Protein AF-A0A4V6RRT6-F1 (afdb_monomer_lite)

pLDDT: mean 89.34, std 8.64, range [51.41, 98.75]

InterPro domains:
  IPR003367 Thrombospondin, type 3-like repeat [PF02412] (41-65)
  IPR003367 Thrombospondin, type 3-like repeat [PF02412] (74-98)
  IPR003367 Thrombospondin, type 3-like repeat [PF02412] (107-131)
  IPR028974 TSP type-3 repeat [G3DSA:4.10.1080.10] (68-168)
  IPR028974 TSP type-3 repeat [SSF103647] (2-99)
  IPR028974 TSP type-3 repeat [SSF103647] (78-166)
  IPR032675 Leucine-rich repeat domain superfamily [G3DSA:3.80.10.10] (172-471)

Organism: NCBI:txid1227945

Foldseek 3Di:
DDPVPDDPVQQQDQPCPQRAHPVQAPPNNEHPPANADRRSDHQQRDDPCCQPGGPVQAPQPNPHPPANDDSNSDHQCRDDPCPQPHGNVQAPQPNPDPPAHADSNNDGQQRDDPCPQPHGPVQAPQPNQDPPAHADSNSDGQCRDQQQCLPAGPVQAPPNPDHPPAPADSNSHHDQDKFFAQWQQLVVQCCVVVQAPDRDRIGRLVSQLQDQEDEGEEETAEGRRLLSVVNHAEYEYALYEYAADDPPLSRQYQEYEYHNYEYPHYHDEQNAHHAEYYYYHAYAHHQEHYQHARHAEYEAELYEPEHHYYYNHQNHAEYYYENYHYQEYAHEQHANHAEYAQEYDDPHQRAHAYYHYYNHANHAEYAHEAEYQEYHDYNHQNHAYYHDEHYPVPPHAHNHQDDDCQSHQNHQEYHAYRHEYAEAECQNNPNHAAAHAYDYNHQEYAHHPVCVVPPHPNHYYDPNYDYDNDPD

Sequence (472 aa):
MDENGCSDSQNTADTDGDGVADDDDDCPDTPEGAEVNENGCATSQLDSDGDGVNDDADQCPDTPQGAEVDENGCATSQLDSDEDGVNDDADQCPDTPEGEEVDEQGCSDSQKDSDGDGVNDAEDECPETPEGQETDENGCADSQKDDDRDGVSNADDQCPDTPEGSEVNEEGCVAEARTYVPDDGFEENLIRQGYDDVMDDYVLTANIENITELGIGGFFKNLTGLQDFKSLKTLTLFDSSIENFDVLPEVNLITLDLEGTDGRNFIIDAHPTLERFYISSNSIGPKEIINNPQLKVIGYFYSDGGTILVKNNPMLEGFYASECGFGTLSIKNNSNLNEVLLGDYQDEYFLVNNLIIEDNPVLNEIEITGGCDNFILTNTQNLKSLTISGDTSYETTPKIPAIDLSDLPLLETLVLKRIVFTELDVSFNTNLINFELIDHDITCVKVNQQQLDNIPSTWVTDPEVTYSLNCN

Radius of gyration: 55.47 Å; chains: 1; bounding box: 86×31×175 Å

Structure (mmCIF, N/CA/C/O backbone):
data_AF-A0A4V6RRT6-F1
#
_entry.id   AF-A0A4V6RRT6-F1
#
loop_
_atom_site.group_PDB
_atom_site.id
_atom_site.type_symbol
_atom_site.label_atom_id
_atom_site.label_alt_id
_atom_site.label_comp_id
_atom_site.label_asym_id
_atom_site.label_entity_id
_atom_site.label_seq_id
_atom_site.pdbx_PDB_ins_code
_atom_site.Cartn_x
_atom_site.Cartn_y
_atom_site.Cartn_z
_atom_site.occupancy
_atom_site.B_iso_or_equiv
_atom_site.auth_seq_id
_atom_site.auth_comp_id
_atom_site.auth_asym_id
_atom_site.auth_atom_id
_atom_site.pdbx_PDB_model_num
ATOM 1 N N . MET A 1 1 ? 34.889 10.058 -129.530 1.00 56.66 1 MET A N 1
ATOM 2 C CA . MET A 1 1 ? 35.109 10.757 -128.251 1.00 56.66 1 MET A CA 1
ATOM 3 C C . MET A 1 1 ? 33.825 11.455 -127.893 1.00 56.66 1 MET A C 1
ATOM 5 O O . MET A 1 1 ? 33.332 12.218 -128.724 1.00 56.66 1 MET A O 1
ATOM 9 N N . ASP A 1 2 ? 33.279 11.112 -126.738 1.00 70.50 2 ASP A N 1
ATOM 10 C CA . ASP A 1 2 ? 32.021 11.622 -126.197 1.00 70.50 2 ASP A CA 1
ATOM 11 C C . ASP A 1 2 ? 32.191 12.984 -125.491 1.00 70.50 2 ASP A C 1
ATOM 13 O O . ASP A 1 2 ? 33.224 13.649 -125.628 1.00 70.50 2 ASP A O 1
ATOM 17 N N . GLU A 1 3 ? 31.157 13.429 -124.770 1.00 65.69 3 GLU A N 1
ATOM 18 C CA . GLU A 1 3 ? 31.143 14.712 -124.055 1.00 65.69 3 GLU A CA 1
ATOM 19 C C . GLU A 1 3 ? 32.073 14.773 -122.831 1.00 65.69 3 GLU A C 1
ATOM 21 O O . GLU A 1 3 ? 32.421 15.878 -122.406 1.00 65.69 3 GLU A O 1
ATOM 26 N N . ASN A 1 4 ? 32.556 13.621 -122.350 1.00 68.56 4 ASN A N 1
ATOM 27 C CA . ASN A 1 4 ? 33.512 13.497 -121.247 1.00 68.56 4 ASN A CA 1
ATOM 28 C C . ASN A 1 4 ? 34.962 13.276 -121.730 1.00 68.56 4 ASN A C 1
ATOM 30 O O . ASN A 1 4 ? 35.896 13.276 -120.928 1.00 68.56 4 ASN A O 1
ATOM 34 N N . GLY A 1 5 ? 35.186 13.184 -123.047 1.00 63.12 5 GLY A N 1
ATOM 35 C CA . GLY A 1 5 ? 36.518 13.080 -123.649 1.00 63.12 5 GLY A CA 1
ATOM 36 C C . GLY A 1 5 ? 37.062 11.652 -123.763 1.00 63.12 5 GLY A C 1
ATOM 37 O O . GLY A 1 5 ? 38.230 11.488 -124.129 1.00 63.12 5 GLY A O 1
ATOM 38 N N . CYS A 1 6 ? 36.234 10.633 -123.524 1.00 66.94 6 CYS A N 1
ATOM 39 C CA . CYS A 1 6 ? 36.588 9.219 -123.645 1.00 66.94 6 CYS A CA 1
ATOM 40 C C . CYS A 1 6 ? 36.339 8.718 -125.075 1.00 66.94 6 CYS A C 1
ATOM 42 O O . CYS A 1 6 ? 35.400 9.140 -125.747 1.00 66.94 6 CYS A O 1
ATOM 44 N N . SER A 1 7 ? 37.229 7.881 -125.619 1.00 68.75 7 SER A N 1
ATOM 45 C CA . SER A 1 7 ? 37.044 7.272 -126.948 1.00 68.75 7 SER A CA 1
ATOM 46 C C . SER A 1 7 ? 35.977 6.171 -126.925 1.00 68.75 7 SER A C 1
ATOM 48 O O . SER A 1 7 ? 35.770 5.555 -125.894 1.00 68.75 7 SER A O 1
ATOM 50 N N . ASP A 1 8 ? 35.360 5.849 -128.068 1.00 64.75 8 ASP A N 1
ATOM 51 C CA . ASP A 1 8 ? 34.319 4.805 -128.160 1.00 64.75 8 ASP A CA 1
ATOM 52 C C . ASP A 1 8 ? 34.800 3.412 -127.684 1.00 64.75 8 ASP A C 1
ATOM 54 O O . ASP A 1 8 ? 33.985 2.542 -127.426 1.00 64.75 8 ASP A O 1
ATOM 58 N N . SER A 1 9 ? 36.120 3.194 -127.588 1.00 63.94 9 SER A N 1
ATOM 59 C CA . SER A 1 9 ? 36.736 1.973 -127.046 1.00 63.94 9 SER A CA 1
ATOM 60 C C . SER A 1 9 ? 36.961 2.013 -125.529 1.00 63.94 9 SER A C 1
ATOM 62 O O . SER A 1 9 ? 37.364 0.999 -124.973 1.00 63.94 9 SER A O 1
ATOM 64 N N . GLN A 1 10 ? 36.805 3.174 -124.891 1.00 63.56 10 GLN A N 1
ATOM 65 C CA . GLN A 1 10 ? 36.926 3.361 -123.442 1.00 63.56 10 GLN A CA 1
ATOM 66 C C . GLN A 1 10 ? 35.554 3.287 -122.760 1.00 63.56 10 GLN A C 1
ATOM 68 O O . GLN A 1 10 ? 35.480 2.715 -121.693 1.00 63.56 10 GLN A O 1
ATOM 73 N N . ASN A 1 11 ? 34.475 3.730 -123.418 1.00 64.88 11 ASN A N 1
ATOM 74 C CA . ASN A 1 11 ? 33.089 3.606 -122.916 1.00 64.88 11 ASN A CA 1
ATOM 75 C C . ASN A 1 11 ? 32.505 2.179 -123.025 1.00 64.88 11 ASN A C 1
ATOM 77 O O . ASN A 1 11 ? 31.302 1.974 -122.913 1.00 64.88 11 ASN A O 1
ATOM 81 N N . THR A 1 12 ? 33.323 1.204 -123.414 1.00 70.31 12 THR A N 1
ATOM 82 C CA . THR A 1 12 ? 32.957 -0.221 -123.442 1.00 70.31 12 THR A CA 1
ATOM 83 C C . THR A 1 12 ? 34.085 -1.072 -122.866 1.00 70.31 12 THR A C 1
ATOM 85 O O . THR A 1 12 ? 34.194 -2.250 -123.210 1.00 70.31 12 THR A O 1
ATOM 88 N N . ALA A 1 13 ? 35.025 -0.440 -122.159 1.00 82.00 13 ALA A N 1
ATOM 89 C CA . ALA A 1 13 ? 36.030 -1.166 -121.410 1.00 82.00 13 ALA A CA 1
ATOM 90 C C . ALA A 1 13 ? 35.341 -1.708 -120.156 1.00 82.00 13 ALA A C 1
ATOM 92 O O . ALA A 1 13 ? 34.536 -1.009 -119.557 1.00 82.00 13 ALA A O 1
ATOM 93 N N . ASP A 1 14 ? 35.598 -2.971 -119.875 1.00 85.12 14 ASP A N 1
ATOM 94 C CA . ASP A 1 14 ? 35.052 -3.750 -118.770 1.00 85.12 14 ASP A CA 1
ATOM 95 C C . ASP A 1 14 ? 36.266 -4.561 -118.302 1.00 85.12 14 ASP A C 1
ATOM 97 O O . ASP A 1 14 ? 36.728 -5.483 -118.994 1.00 85.12 14 ASP A O 1
ATOM 101 N N . THR A 1 15 ? 36.954 -4.016 -117.300 1.00 89.50 15 THR A N 1
ATOM 102 C CA . THR A 1 15 ? 38.313 -4.409 -116.919 1.00 89.50 15 THR A CA 1
ATOM 103 C C . THR A 1 15 ? 38.326 -5.734 -116.169 1.00 89.50 15 THR A C 1
ATOM 105 O O . THR A 1 15 ? 39.245 -6.535 -116.393 1.00 89.50 15 THR A O 1
ATOM 108 N N . ASP A 1 16 ? 37.331 -5.981 -115.324 1.00 86.12 16 ASP A N 1
ATOM 109 C CA . ASP A 1 16 ? 37.178 -7.212 -114.548 1.00 86.12 16 ASP A CA 1
ATOM 110 C C . ASP A 1 16 ? 36.258 -8.248 -115.228 1.00 86.12 16 ASP A C 1
ATOM 112 O O . ASP A 1 16 ? 36.352 -9.444 -114.933 1.00 86.12 16 ASP A O 1
ATOM 116 N N . GLY A 1 17 ? 35.509 -7.844 -116.257 1.00 87.06 17 GLY A N 1
ATOM 117 C CA . GLY A 1 17 ? 34.743 -8.725 -117.132 1.00 87.06 17 GLY A CA 1
ATOM 118 C C . GLY A 1 17 ? 33.399 -9.149 -116.546 1.00 87.06 17 GLY A C 1
ATOM 119 O O . GLY A 1 17 ? 32.897 -10.219 -116.923 1.00 87.06 17 GLY A O 1
ATOM 120 N N . ASP A 1 18 ? 32.850 -8.375 -115.615 1.00 84.56 18 ASP A N 1
ATOM 121 C CA . ASP A 1 18 ? 31.620 -8.690 -114.891 1.00 84.56 18 ASP A CA 1
ATOM 122 C C . ASP A 1 18 ? 30.336 -8.363 -115.691 1.00 84.56 18 ASP A C 1
ATOM 124 O O . ASP A 1 18 ? 29.243 -8.856 -115.386 1.00 84.56 18 ASP A O 1
ATOM 128 N N . GLY A 1 19 ? 30.489 -7.633 -116.801 1.00 87.38 19 GLY A N 1
ATOM 129 C CA . GLY A 1 19 ? 29.418 -7.230 -117.704 1.00 87.38 19 GLY A CA 1
ATOM 130 C C . GLY A 1 19 ? 28.925 -5.790 -117.532 1.00 87.38 19 GLY A C 1
ATOM 131 O O . GLY A 1 19 ? 28.000 -5.409 -118.265 1.00 87.38 19 GLY A O 1
ATOM 132 N N . VAL A 1 20 ? 29.522 -5.000 -116.637 1.00 88.56 20 VAL A N 1
ATOM 133 C CA . VAL A 1 20 ? 29.311 -3.558 -116.454 1.00 88.56 20 VAL A CA 1
ATOM 134 C C . VAL A 1 20 ? 30.546 -2.805 -116.970 1.00 88.56 20 VAL A C 1
ATOM 136 O O . VAL A 1 20 ? 31.666 -3.296 -116.941 1.00 88.56 20 VAL A O 1
ATOM 139 N N . ALA A 1 21 ? 30.342 -1.652 -117.612 1.00 88.19 21 ALA A N 1
ATOM 140 C CA . ALA A 1 21 ? 31.461 -0.894 -118.172 1.00 88.19 21 ALA A CA 1
ATOM 141 C C . ALA A 1 21 ? 32.171 -0.104 -117.064 1.00 88.19 21 ALA A C 1
ATOM 143 O O . ALA A 1 21 ? 31.497 0.435 -116.194 1.00 88.19 21 ALA A O 1
ATOM 144 N N . ASP A 1 22 ? 33.498 0.045 -117.156 1.00 85.88 22 ASP A N 1
ATOM 145 C CA . ASP A 1 22 ? 34.360 0.697 -116.152 1.00 85.88 22 ASP A CA 1
ATOM 146 C C . ASP A 1 22 ? 33.866 2.095 -115.698 1.00 85.88 22 ASP A C 1
ATOM 148 O O . ASP A 1 22 ? 34.272 2.589 -114.649 1.00 85.88 22 ASP A O 1
ATOM 152 N N . ASP A 1 23 ? 33.086 2.807 -116.523 1.00 85.56 23 ASP A N 1
ATOM 153 C CA . ASP A 1 23 ? 32.541 4.137 -116.221 1.00 85.56 23 ASP A CA 1
ATOM 154 C C . ASP A 1 23 ? 31.224 4.128 -115.430 1.00 85.56 23 ASP A C 1
ATOM 156 O O . ASP A 1 23 ? 30.910 5.140 -114.796 1.00 85.56 23 ASP A O 1
ATOM 160 N N . ASP A 1 24 ? 30.504 3.007 -115.452 1.00 84.69 24 ASP A N 1
ATOM 161 C CA . ASP A 1 24 ? 29.272 2.743 -114.699 1.00 84.69 24 ASP A CA 1
ATOM 162 C C . ASP A 1 24 ? 29.488 1.690 -113.579 1.00 84.69 24 ASP A C 1
ATOM 164 O O . ASP A 1 24 ? 28.542 1.352 -112.867 1.00 84.69 24 ASP A O 1
ATOM 168 N N . ASP A 1 25 ? 30.712 1.173 -113.430 1.00 87.44 25 ASP A N 1
ATOM 169 C CA . ASP A 1 25 ? 31.098 0.151 -112.454 1.00 87.44 25 ASP A CA 1
ATOM 170 C C . ASP A 1 25 ? 31.662 0.779 -111.163 1.00 87.44 25 ASP A C 1
ATOM 172 O O . ASP A 1 25 ? 32.735 1.396 -111.141 1.00 87.44 25 ASP A O 1
ATOM 176 N N . ASP A 1 26 ? 30.915 0.624 -110.068 1.00 89.25 26 ASP A N 1
ATOM 177 C CA . ASP A 1 26 ? 31.295 1.076 -108.727 1.00 89.25 26 ASP A CA 1
ATOM 178 C C . ASP A 1 26 ? 32.277 0.092 -108.040 1.00 89.25 26 ASP A C 1
ATOM 180 O O . ASP A 1 26 ? 32.891 0.439 -107.023 1.00 89.25 26 ASP A O 1
ATOM 184 N N . CYS A 1 27 ? 32.463 -1.113 -108.595 1.00 88.25 27 CYS A N 1
ATOM 185 C CA . CYS A 1 27 ? 33.194 -2.244 -108.026 1.00 88.25 27 CYS A CA 1
ATOM 186 C C . CYS A 1 27 ? 34.238 -2.841 -109.004 1.00 88.25 27 CYS A C 1
ATOM 188 O O . CYS A 1 27 ? 34.150 -4.015 -109.338 1.00 88.25 27 CYS A O 1
ATOM 190 N N . PRO A 1 28 ? 35.329 -2.114 -109.326 1.00 83.62 28 PRO A N 1
ATOM 191 C CA . PRO A 1 28 ? 36.239 -2.391 -110.457 1.00 83.62 28 PRO A CA 1
ATOM 192 C C . PRO A 1 28 ? 37.137 -3.652 -110.367 1.00 83.62 28 PRO A C 1
ATOM 194 O O . PRO A 1 28 ? 38.141 -3.745 -111.078 1.00 83.62 28 PRO A O 1
ATOM 197 N N . ASP A 1 29 ? 36.848 -4.581 -109.453 1.00 88.25 29 ASP A N 1
ATOM 198 C CA . ASP A 1 29 ? 37.603 -5.818 -109.196 1.00 88.25 29 ASP A CA 1
ATOM 199 C C . ASP A 1 29 ? 36.657 -6.996 -108.833 1.00 88.25 29 ASP A C 1
ATOM 201 O O . ASP A 1 29 ? 36.960 -7.831 -107.967 1.00 88.25 29 ASP A O 1
ATOM 205 N N . THR A 1 30 ? 35.488 -7.072 -109.464 1.00 87.69 30 THR A N 1
ATOM 206 C CA . THR A 1 30 ? 34.469 -8.088 -109.200 1.00 87.69 30 THR A CA 1
ATOM 207 C C . THR A 1 30 ? 34.932 -9.504 -109.572 1.00 87.69 30 THR A C 1
ATOM 209 O O . THR A 1 30 ? 35.493 -9.734 -110.648 1.00 87.69 30 THR A O 1
ATOM 212 N N . PRO A 1 31 ? 34.755 -10.514 -108.686 1.00 87.38 31 PRO A N 1
ATOM 213 C CA . PRO A 1 31 ? 35.218 -11.870 -108.959 1.00 87.38 31 PRO A CA 1
ATOM 214 C C . PRO A 1 31 ? 34.626 -12.474 -110.240 1.00 87.38 31 PRO A C 1
ATOM 216 O O . PRO A 1 31 ? 33.411 -12.526 -110.421 1.00 87.38 31 PRO A O 1
ATOM 219 N N . GLU A 1 32 ? 35.497 -13.034 -111.088 1.00 83.62 32 GLU A N 1
ATOM 220 C CA . GLU A 1 32 ? 35.113 -13.632 -112.373 1.00 83.62 32 GLU A CA 1
ATOM 221 C C . GLU A 1 32 ? 33.973 -14.662 -112.213 1.00 83.62 32 GLU A C 1
ATOM 223 O O . GLU A 1 32 ? 34.139 -15.729 -111.609 1.00 83.62 32 GLU A O 1
ATOM 228 N N . GLY A 1 33 ? 32.813 -14.353 -112.803 1.00 81.38 33 GLY A N 1
ATOM 229 C CA . GLY A 1 33 ? 31.623 -15.208 -112.804 1.00 81.38 33 GLY A CA 1
ATOM 230 C C . GLY A 1 33 ? 30.636 -14.986 -111.653 1.00 81.38 33 GLY A C 1
ATOM 231 O O . GLY A 1 33 ? 29.686 -15.767 -111.549 1.00 81.38 33 GLY A O 1
ATOM 232 N N . ALA A 1 34 ? 30.836 -13.970 -110.809 1.00 84.75 34 ALA A N 1
ATOM 233 C CA . ALA A 1 34 ? 29.826 -13.515 -109.856 1.00 84.75 34 ALA A CA 1
ATOM 234 C C . ALA A 1 34 ? 28.616 -12.888 -110.580 1.00 84.75 34 ALA A C 1
ATOM 236 O O . ALA A 1 34 ? 28.746 -12.333 -111.669 1.00 84.75 34 ALA A O 1
ATOM 237 N N . GLU A 1 35 ? 27.419 -13.010 -109.996 1.00 85.50 35 GLU A N 1
ATOM 238 C CA . GLU A 1 35 ? 26.254 -12.248 -110.460 1.00 85.50 35 GLU A CA 1
ATOM 239 C C . GLU A 1 35 ? 26.319 -10.843 -109.847 1.00 85.50 35 GLU A C 1
ATOM 241 O O . GLU A 1 35 ? 26.440 -10.717 -108.627 1.00 85.50 35 GLU A O 1
ATOM 246 N N . VAL A 1 36 ? 26.243 -9.808 -110.688 1.00 87.94 36 VAL A N 1
ATOM 247 C CA . VAL A 1 36 ? 26.413 -8.402 -110.288 1.00 87.94 36 VAL A CA 1
ATOM 248 C C . VAL A 1 36 ? 25.124 -7.599 -110.421 1.00 87.94 36 VAL A C 1
ATOM 250 O O . VAL A 1 36 ? 24.222 -7.956 -111.189 1.00 87.94 36 VAL A O 1
ATOM 253 N N . ASN A 1 37 ? 25.017 -6.522 -109.642 1.00 87.69 37 ASN A N 1
ATOM 254 C CA . ASN A 1 37 ? 23.920 -5.563 -109.742 1.00 87.69 37 ASN A CA 1
ATOM 255 C C . ASN A 1 37 ? 24.123 -4.579 -110.919 1.00 87.69 37 ASN A C 1
ATOM 257 O O . ASN A 1 37 ? 25.010 -4.749 -111.750 1.00 87.69 37 ASN A O 1
ATOM 261 N N . GLU A 1 38 ? 23.265 -3.559 -111.029 1.00 89.31 38 GLU A N 1
ATOM 262 C CA . GLU A 1 38 ? 23.336 -2.580 -112.129 1.00 89.31 38 GLU A CA 1
ATOM 263 C C . GLU A 1 38 ? 24.580 -1.673 -112.110 1.00 89.31 38 GLU A C 1
ATOM 265 O O . GLU A 1 38 ? 24.840 -1.028 -113.122 1.00 89.31 38 GLU A O 1
ATOM 270 N N . ASN A 1 39 ? 25.348 -1.682 -111.016 1.00 88.31 39 ASN A N 1
ATOM 271 C CA . ASN A 1 39 ? 26.569 -0.900 -110.820 1.00 88.31 39 ASN A CA 1
ATOM 272 C C . ASN A 1 39 ? 27.835 -1.781 -110.764 1.00 88.31 39 ASN A C 1
ATOM 274 O O . ASN A 1 39 ? 28.839 -1.352 -110.210 1.00 88.31 39 ASN A O 1
ATOM 278 N N . GLY A 1 40 ? 27.779 -3.031 -111.236 1.00 89.31 40 GLY A N 1
ATOM 279 C CA . GLY A 1 40 ? 28.951 -3.924 -111.293 1.00 89.31 40 GLY A CA 1
ATOM 280 C C . GLY A 1 40 ? 29.347 -4.570 -109.960 1.00 89.31 40 GLY A C 1
ATOM 281 O O . GLY A 1 40 ? 30.306 -5.320 -109.857 1.00 89.31 40 GLY A O 1
ATOM 282 N N . CYS A 1 41 ? 28.580 -4.369 -108.888 1.00 89.62 41 CYS A N 1
ATOM 283 C CA . CYS A 1 41 ? 28.918 -4.962 -107.595 1.00 89.62 41 CYS A CA 1
ATOM 284 C C . CYS A 1 41 ? 28.276 -6.343 -107.416 1.00 89.62 41 CYS A C 1
ATOM 286 O O . CYS A 1 41 ? 27.047 -6.485 -107.493 1.00 89.62 41 CYS A O 1
ATOM 288 N N . ALA A 1 42 ? 29.089 -7.360 -107.113 1.00 88.88 42 ALA A N 1
ATOM 289 C CA . ALA A 1 42 ? 28.592 -8.629 -106.582 1.00 88.88 42 ALA A CA 1
ATOM 290 C C . ALA A 1 42 ? 28.116 -8.471 -105.128 1.00 88.88 42 ALA A C 1
ATOM 292 O O . ALA A 1 42 ? 28.596 -7.599 -104.405 1.00 88.88 42 ALA A O 1
ATOM 293 N N . THR A 1 43 ? 27.230 -9.358 -104.661 1.00 83.00 43 THR A N 1
ATOM 294 C CA . THR A 1 43 ? 26.725 -9.327 -103.269 1.00 83.00 43 THR A CA 1
ATOM 295 C C . THR A 1 43 ? 27.851 -9.352 -102.234 1.00 83.00 43 THR A C 1
ATOM 297 O O . THR A 1 43 ? 27.809 -8.615 -101.260 1.00 83.00 43 THR A O 1
ATOM 300 N N . SER A 1 44 ? 28.934 -10.084 -102.510 1.00 83.19 44 SER A N 1
ATOM 301 C CA . SER A 1 44 ? 30.112 -10.160 -101.639 1.00 83.19 44 SER A CA 1
ATOM 302 C C . SER A 1 44 ? 30.953 -8.877 -101.552 1.00 83.19 44 SER A C 1
ATOM 304 O O . SER A 1 44 ? 31.906 -8.843 -100.773 1.00 83.19 44 SER A O 1
ATOM 306 N N . GLN A 1 45 ? 30.687 -7.878 -102.395 1.00 85.81 45 GLN A N 1
ATOM 307 C CA . GLN A 1 45 ? 31.367 -6.574 -102.405 1.00 85.81 45 GLN A CA 1
ATOM 308 C C . GLN A 1 45 ? 30.479 -5.443 -101.876 1.00 85.81 45 GLN A C 1
ATOM 310 O O . GLN A 1 45 ? 30.961 -4.320 -101.750 1.00 85.81 45 GLN A O 1
ATOM 315 N N . LEU A 1 46 ? 29.204 -5.722 -101.592 1.00 88.25 46 LEU A N 1
ATOM 316 C CA . LEU A 1 46 ? 28.302 -4.756 -100.983 1.00 88.25 46 LEU A CA 1
ATOM 317 C C . LEU A 1 46 ? 28.517 -4.747 -99.470 1.00 88.25 46 LEU A C 1
ATOM 319 O O . LEU A 1 46 ? 28.611 -5.802 -98.851 1.00 88.25 46 LEU A O 1
ATOM 323 N N . ASP A 1 47 ? 28.628 -3.545 -98.928 1.00 88.00 47 ASP A N 1
ATOM 324 C CA . ASP A 1 47 ? 28.771 -3.231 -97.509 1.00 88.00 47 ASP A CA 1
ATOM 325 C C . ASP A 1 47 ? 27.924 -1.969 -97.295 1.00 88.00 47 ASP A C 1
ATOM 327 O O . ASP A 1 47 ? 28.324 -0.846 -97.632 1.00 88.00 47 ASP A O 1
ATOM 331 N N . SER A 1 48 ? 26.660 -2.193 -96.947 1.00 89.75 48 SER A N 1
ATOM 332 C CA . SER A 1 48 ? 25.598 -1.190 -97.007 1.00 89.75 48 SER A CA 1
ATOM 333 C C . SER A 1 48 ? 25.731 -0.114 -95.928 1.00 89.75 48 SER A C 1
ATOM 335 O O . SER A 1 48 ? 25.354 1.039 -96.177 1.00 89.75 48 SER A O 1
ATOM 337 N N . ASP A 1 49 ? 26.266 -0.454 -94.756 1.00 88.81 49 ASP A N 1
ATOM 338 C CA . ASP A 1 49 ? 26.512 0.475 -93.648 1.00 88.81 49 ASP A CA 1
ATOM 339 C C . ASP A 1 49 ? 27.989 0.893 -93.507 1.00 88.81 49 ASP A C 1
ATOM 341 O O . ASP A 1 49 ? 28.287 1.916 -92.874 1.00 88.81 49 ASP A O 1
ATOM 345 N N . GLY A 1 50 ? 28.894 0.231 -94.230 1.00 89.44 50 GLY A N 1
ATOM 346 C CA . GLY A 1 50 ? 30.289 0.624 -94.384 1.00 89.44 50 GLY A CA 1
ATOM 347 C C . GLY A 1 50 ? 31.152 0.259 -93.182 1.00 89.44 50 GLY A C 1
ATOM 348 O O . GLY A 1 50 ? 32.111 0.993 -92.894 1.00 89.44 50 GLY A O 1
ATOM 349 N N . ASP A 1 51 ? 30.795 -0.793 -92.448 1.00 88.00 51 ASP A N 1
ATOM 350 C CA . ASP A 1 51 ? 31.497 -1.228 -91.241 1.00 88.00 51 ASP A CA 1
ATOM 351 C C . ASP A 1 51 ? 32.720 -2.127 -91.520 1.00 88.00 51 ASP A C 1
ATOM 353 O O . ASP A 1 51 ? 33.576 -2.324 -90.648 1.00 88.00 51 ASP A O 1
ATOM 357 N N . GLY A 1 52 ? 32.882 -2.564 -92.773 1.00 88.56 52 GLY A N 1
ATOM 358 C CA . GLY A 1 52 ? 33.981 -3.404 -93.233 1.00 88.56 52 GLY A CA 1
ATOM 359 C C . GLY A 1 52 ? 33.659 -4.899 -93.319 1.00 88.56 52 GLY A C 1
ATOM 360 O O . GLY A 1 52 ? 34.555 -5.666 -93.706 1.00 88.56 52 GLY A O 1
ATOM 361 N N . VAL A 1 53 ? 32.431 -5.318 -93.008 1.00 90.88 53 VAL A N 1
ATOM 362 C CA . VAL A 1 53 ? 31.882 -6.657 -93.249 1.00 90.88 53 VAL A CA 1
ATOM 363 C C . VAL A 1 53 ? 30.866 -6.567 -94.390 1.00 90.88 53 VAL A C 1
ATOM 365 O O . VAL A 1 53 ? 30.097 -5.627 -94.495 1.00 90.88 53 VAL A O 1
ATOM 368 N N . ASN A 1 54 ? 30.906 -7.515 -95.331 1.00 90.56 54 ASN A N 1
ATOM 369 C CA . ASN A 1 54 ? 29.976 -7.464 -96.461 1.00 90.56 54 ASN A CA 1
ATOM 370 C C . ASN A 1 54 ? 28.572 -7.926 -96.056 1.00 90.56 54 ASN A C 1
ATOM 372 O O . ASN A 1 54 ? 28.431 -8.791 -95.194 1.00 90.56 54 ASN A O 1
ATOM 376 N N . ASP A 1 55 ? 27.555 -7.438 -96.767 1.00 88.00 55 ASP A N 1
ATOM 377 C CA . ASP A 1 55 ? 26.132 -7.691 -96.493 1.00 88.00 55 ASP A CA 1
ATOM 378 C C . ASP A 1 55 ? 25.778 -9.196 -96.391 1.00 88.00 55 ASP A C 1
ATOM 380 O O . ASP A 1 55 ? 24.790 -9.572 -95.764 1.00 88.00 55 ASP A O 1
ATOM 384 N N . ASP A 1 56 ? 26.556 -10.082 -97.033 1.00 87.31 56 ASP A N 1
ATOM 385 C CA . ASP A 1 56 ? 26.349 -11.540 -97.004 1.00 87.31 56 ASP A CA 1
ATOM 386 C C . ASP A 1 56 ? 26.864 -12.208 -95.707 1.00 87.31 56 ASP A C 1
ATOM 388 O O . ASP A 1 56 ? 26.416 -13.308 -95.360 1.00 87.31 56 ASP A O 1
ATOM 392 N N . ALA A 1 57 ? 27.842 -11.596 -95.033 1.00 87.62 57 ALA A N 1
ATOM 393 C CA . ALA A 1 57 ? 28.446 -12.071 -93.787 1.00 87.62 57 ALA A CA 1
ATOM 394 C C . ALA A 1 57 ? 28.031 -11.243 -92.561 1.00 87.62 57 ALA A C 1
ATOM 396 O O . ALA A 1 57 ? 28.206 -11.718 -91.437 1.00 87.62 57 ALA A O 1
ATOM 397 N N . ASP A 1 58 ? 27.480 -10.053 -92.787 1.00 90.44 58 ASP A N 1
ATOM 398 C CA . ASP A 1 58 ? 27.004 -9.145 -91.758 1.00 90.44 58 ASP A CA 1
ATOM 399 C C . ASP A 1 58 ? 25.692 -9.651 -91.123 1.00 90.44 58 ASP A C 1
ATOM 401 O O . ASP A 1 58 ? 24.695 -9.951 -91.790 1.00 90.44 58 ASP A O 1
ATOM 405 N N . GLN A 1 59 ? 25.718 -9.809 -89.801 1.00 92.12 59 GLN A N 1
ATOM 406 C CA . GLN A 1 59 ? 24.582 -10.216 -88.974 1.00 92.12 59 GLN A CA 1
ATOM 407 C C . GLN A 1 59 ? 23.893 -9.020 -88.303 1.00 92.12 59 GLN A C 1
ATOM 409 O O . GLN A 1 59 ? 22.797 -9.190 -87.758 1.00 92.12 59 GLN A O 1
ATOM 414 N N . CYS A 1 60 ? 24.493 -7.831 -88.368 1.00 90.69 60 CYS A N 1
ATOM 415 C CA . CYS A 1 60 ? 24.097 -6.619 -87.669 1.00 90.69 60 CYS A CA 1
ATOM 416 C C . CYS A 1 60 ? 23.961 -5.423 -88.629 1.00 90.69 60 CYS A C 1
ATOM 418 O O . CYS A 1 60 ? 24.659 -4.429 -88.465 1.00 90.69 60 CYS A O 1
ATOM 420 N N . PRO A 1 61 ? 22.976 -5.444 -89.547 1.00 88.56 61 PRO A N 1
ATOM 421 C CA . PRO A 1 61 ? 22.797 -4.358 -90.502 1.00 88.56 61 PRO A CA 1
ATOM 422 C C . PRO A 1 61 ? 22.526 -3.015 -89.807 1.00 88.56 61 PRO A C 1
ATOM 424 O O . PRO A 1 61 ? 21.860 -2.961 -88.767 1.00 88.56 61 PRO A O 1
ATOM 427 N N . ASP A 1 62 ? 22.950 -1.932 -90.457 1.00 91.00 62 ASP A N 1
ATOM 428 C CA . ASP A 1 62 ? 22.867 -0.546 -89.976 1.00 91.00 62 ASP A CA 1
ATOM 429 C C . ASP A 1 62 ? 23.843 -0.230 -88.818 1.00 91.00 62 ASP A C 1
ATOM 431 O O . ASP A 1 62 ? 23.560 0.634 -87.973 1.00 91.00 62 ASP A O 1
ATOM 435 N N . THR A 1 63 ? 25.009 -0.882 -88.785 1.00 91.50 63 THR A N 1
ATOM 436 C CA . THR A 1 63 ? 26.089 -0.590 -87.838 1.00 91.50 63 THR A CA 1
ATOM 437 C C . THR A 1 63 ? 26.481 0.893 -87.882 1.00 91.50 63 THR A C 1
ATOM 439 O O . THR A 1 63 ? 26.684 1.481 -88.952 1.00 91.50 63 THR A O 1
ATOM 442 N N . PRO A 1 64 ? 26.612 1.569 -86.719 1.00 89.38 64 PRO A N 1
ATOM 443 C CA . PRO A 1 64 ? 27.026 2.963 -86.679 1.00 89.38 64 PRO A CA 1
ATOM 444 C C . PRO A 1 64 ? 28.373 3.194 -87.375 1.00 89.38 64 PRO A C 1
ATOM 446 O O . PRO A 1 64 ? 29.404 2.657 -86.974 1.00 89.38 64 PRO A O 1
ATOM 449 N N . GLN A 1 65 ? 28.380 4.080 -88.373 1.00 86.44 65 GLN A N 1
ATOM 450 C CA . GLN A 1 65 ? 29.578 4.392 -89.150 1.00 86.44 65 GLN A CA 1
ATOM 451 C C . GLN A 1 65 ? 30.788 4.736 -88.259 1.00 86.44 65 GLN A C 1
ATOM 453 O O . GLN A 1 65 ? 30.793 5.745 -87.545 1.00 86.44 65 GLN A O 1
ATOM 458 N N . GLY A 1 66 ? 31.853 3.939 -88.380 1.00 83.12 66 GLY A N 1
ATOM 459 C CA . GLY A 1 66 ? 33.106 4.106 -87.638 1.00 83.12 66 GLY A CA 1
ATOM 460 C C . GLY A 1 66 ? 33.161 3.409 -86.275 1.00 83.12 66 GLY A C 1
ATOM 461 O O . GLY A 1 66 ? 34.138 3.630 -85.556 1.00 83.12 66 GLY A O 1
ATOM 462 N N . ALA A 1 67 ? 32.155 2.606 -85.914 1.00 87.44 67 ALA A N 1
ATOM 463 C CA . ALA A 1 67 ? 32.245 1.664 -84.802 1.00 87.44 67 ALA A CA 1
ATOM 464 C C . ALA A 1 67 ? 33.269 0.554 -85.104 1.00 87.44 67 ALA A C 1
ATOM 466 O O . ALA A 1 67 ? 33.496 0.202 -86.260 1.00 87.44 67 ALA A O 1
ATOM 467 N N . GLU A 1 68 ? 33.919 0.027 -84.065 1.00 87.94 68 GLU A N 1
ATOM 468 C CA . GLU A 1 68 ? 34.705 -1.203 -84.196 1.00 87.94 68 GLU A CA 1
ATOM 469 C C . GLU A 1 68 ? 33.739 -2.394 -84.129 1.00 87.94 68 GLU A C 1
ATOM 471 O O . GLU A 1 68 ? 32.970 -2.494 -83.172 1.00 87.94 68 GLU A O 1
ATOM 476 N N . VAL A 1 69 ? 33.776 -3.265 -85.141 1.00 90.25 69 VAL A N 1
ATOM 477 C CA . VAL A 1 69 ? 32.894 -4.436 -85.263 1.00 90.25 69 VAL A CA 1
ATOM 478 C C . VAL A 1 69 ? 33.647 -5.752 -85.119 1.00 90.25 69 VAL A C 1
ATOM 480 O O . VAL A 1 69 ? 34.866 -5.821 -85.322 1.00 90.25 69 VAL A O 1
ATOM 483 N N . ASP A 1 70 ? 32.916 -6.800 -84.745 1.00 89.69 70 ASP A N 1
ATOM 484 C CA . ASP A 1 70 ? 33.413 -8.171 -84.715 1.00 89.69 70 ASP A CA 1
ATOM 485 C C . ASP A 1 70 ? 33.456 -8.817 -86.120 1.00 89.69 70 ASP A C 1
ATOM 487 O O . ASP A 1 70 ? 33.293 -8.162 -87.148 1.00 89.69 70 ASP A O 1
ATOM 491 N N . GLU A 1 71 ? 33.724 -10.126 -86.188 1.00 91.31 71 GLU A N 1
ATOM 492 C CA . GLU A 1 71 ? 33.775 -10.850 -87.469 1.00 91.31 71 GLU A CA 1
ATOM 493 C C . GLU A 1 71 ? 32.412 -11.004 -88.169 1.00 91.31 71 GLU A C 1
ATOM 495 O O . GLU A 1 71 ? 32.380 -11.451 -89.317 1.00 91.31 71 GLU A O 1
ATOM 500 N N . ASN A 1 72 ? 31.319 -10.641 -87.495 1.00 91.31 72 ASN A N 1
ATOM 501 C CA . ASN A 1 72 ? 29.947 -10.718 -87.982 1.00 91.31 72 ASN A CA 1
ATOM 502 C C . ASN A 1 72 ? 29.344 -9.333 -88.275 1.00 91.31 72 ASN A C 1
ATOM 504 O O . ASN A 1 72 ? 28.139 -9.268 -88.484 1.00 91.31 72 ASN A O 1
ATOM 508 N N . GLY A 1 73 ? 30.138 -8.255 -88.268 1.00 91.56 73 GLY A N 1
ATOM 509 C CA . GLY A 1 73 ? 29.647 -6.888 -88.513 1.00 91.56 73 GLY A CA 1
ATOM 510 C C . GLY A 1 73 ? 28.971 -6.251 -87.295 1.00 91.56 73 GLY A C 1
ATOM 511 O O . GLY A 1 73 ? 28.398 -5.177 -87.370 1.00 91.56 73 GLY A O 1
ATOM 512 N N . CYS A 1 74 ? 29.037 -6.872 -86.116 1.00 92.06 74 CYS A N 1
ATOM 513 C CA . CYS A 1 74 ? 28.331 -6.366 -84.945 1.00 92.06 74 CYS A CA 1
ATOM 514 C C . CYS A 1 74 ? 29.228 -5.464 -84.095 1.00 92.06 74 CYS A C 1
ATOM 516 O O . CYS A 1 74 ? 30.282 -5.890 -83.608 1.00 92.06 74 CYS A O 1
ATOM 518 N N . ALA A 1 75 ? 28.800 -4.221 -83.859 1.00 91.25 75 ALA A N 1
ATOM 519 C CA . ALA A 1 75 ? 29.397 -3.380 -82.824 1.00 91.25 75 ALA A CA 1
ATOM 520 C C . ALA A 1 75 ? 28.913 -3.811 -81.430 1.00 91.25 75 ALA A C 1
ATOM 522 O O . ALA A 1 75 ? 27.800 -4.308 -81.280 1.00 91.25 75 ALA A O 1
ATOM 523 N N . THR A 1 76 ? 29.684 -3.517 -80.378 1.00 84.12 76 THR A N 1
ATOM 524 C CA . THR A 1 76 ? 29.277 -3.793 -78.980 1.00 84.12 76 THR A CA 1
ATOM 525 C C . THR A 1 76 ? 27.932 -3.161 -78.615 1.00 84.12 76 THR A C 1
ATOM 527 O O . THR A 1 76 ? 27.162 -3.732 -77.861 1.00 84.12 76 THR A O 1
ATOM 530 N N . SER A 1 77 ? 27.589 -2.017 -79.215 1.00 87.12 77 SER A N 1
ATOM 531 C CA . SER A 1 77 ? 26.279 -1.371 -79.032 1.00 87.12 77 SER A CA 1
ATOM 532 C C . SER A 1 77 ? 25.089 -2.094 -79.694 1.00 87.12 77 SER A C 1
ATOM 534 O O . SER A 1 77 ? 23.941 -1.706 -79.468 1.00 87.12 77 SER A O 1
ATOM 536 N N . GLN A 1 78 ? 25.343 -3.104 -80.529 1.00 89.44 78 GLN A N 1
ATOM 537 C CA . GLN A 1 78 ? 24.334 -3.962 -81.167 1.00 89.44 78 GLN A CA 1
ATOM 538 C C . GLN A 1 78 ? 24.320 -5.383 -80.583 1.00 89.44 78 GLN A C 1
ATOM 540 O O . GLN A 1 78 ? 23.405 -6.141 -80.897 1.00 89.44 78 GLN A O 1
ATOM 545 N N . LEU A 1 79 ? 25.312 -5.737 -79.762 1.00 90.56 79 LEU A N 1
ATOM 546 C CA . LEU A 1 79 ? 25.389 -7.019 -79.072 1.00 90.56 79 LEU A CA 1
ATOM 547 C C . LEU A 1 79 ? 24.699 -6.927 -77.712 1.00 90.56 79 LEU A C 1
ATOM 549 O O . LEU A 1 79 ? 24.775 -5.901 -77.044 1.00 90.56 79 LEU A O 1
ATOM 553 N N . ASP A 1 80 ? 24.020 -8.003 -77.349 1.00 90.12 80 ASP A N 1
ATOM 554 C CA . ASP A 1 80 ? 23.334 -8.212 -76.076 1.00 90.12 80 ASP A CA 1
ATOM 555 C C . ASP A 1 80 ? 23.576 -9.688 -75.736 1.00 90.12 80 ASP A C 1
ATOM 557 O O . ASP A 1 80 ? 22.954 -10.588 -76.310 1.00 90.12 80 ASP A O 1
ATOM 561 N N . SER A 1 81 ? 24.644 -9.935 -74.978 1.00 91.19 81 SER A N 1
ATOM 562 C CA . SER A 1 81 ? 25.244 -11.260 -74.809 1.00 91.19 81 SER A CA 1
ATOM 563 C C . SER A 1 81 ? 24.415 -12.198 -73.928 1.00 91.19 81 SER A C 1
ATOM 565 O O . SER A 1 81 ? 24.478 -13.418 -74.127 1.00 91.19 81 SER A O 1
ATOM 567 N N . ASP A 1 82 ? 23.662 -11.663 -72.971 1.00 91.06 82 ASP A N 1
ATOM 568 C CA . ASP A 1 82 ? 22.762 -12.407 -72.082 1.00 91.06 82 ASP A CA 1
ATOM 569 C C . ASP A 1 82 ? 21.272 -12.235 -72.426 1.00 91.06 82 ASP A C 1
ATOM 571 O O . ASP A 1 82 ? 20.422 -12.909 -71.836 1.00 91.06 82 ASP A O 1
ATOM 575 N N . GLU A 1 83 ? 20.973 -11.469 -73.478 1.00 92.75 83 GLU A N 1
ATOM 576 C CA . GLU A 1 83 ? 19.642 -11.265 -74.054 1.00 92.75 83 GLU A CA 1
ATOM 577 C C . GLU A 1 83 ? 18.649 -10.623 -73.064 1.00 92.75 83 GLU A C 1
ATOM 579 O O . GLU A 1 83 ? 17.438 -10.889 -73.120 1.00 92.75 83 GLU A O 1
ATOM 584 N N . ASP A 1 84 ? 19.141 -9.772 -72.158 1.00 91.12 84 ASP A N 1
ATOM 585 C CA . ASP A 1 84 ? 18.331 -9.109 -71.130 1.00 91.12 84 ASP A CA 1
ATOM 586 C C . ASP A 1 84 ? 17.643 -7.815 -71.619 1.00 91.12 84 ASP A C 1
ATOM 588 O O . ASP A 1 84 ? 16.710 -7.297 -70.986 1.00 91.12 84 ASP A O 1
ATOM 592 N N . GLY A 1 85 ? 18.017 -7.345 -72.813 1.00 90.69 85 GLY A N 1
ATOM 593 C CA . GLY A 1 85 ? 17.481 -6.153 -73.459 1.00 90.69 85 GLY A CA 1
ATOM 594 C C . GLY A 1 85 ? 18.331 -4.890 -73.289 1.00 90.69 85 GLY A C 1
ATOM 595 O O . GLY A 1 85 ? 17.926 -3.836 -73.806 1.00 90.69 85 GLY A O 1
ATOM 596 N N . VAL A 1 86 ? 19.479 -4.969 -72.613 1.00 93.50 86 VAL A N 1
ATOM 597 C CA . VAL A 1 86 ? 20.508 -3.928 -72.528 1.00 93.50 86 VAL A CA 1
ATOM 598 C C . VAL A 1 86 ? 21.743 -4.392 -73.300 1.00 93.50 86 VAL A C 1
ATOM 600 O O . VAL A 1 86 ? 22.214 -5.506 -73.160 1.00 93.50 86 VAL A O 1
ATOM 603 N N . ASN A 1 87 ? 22.268 -3.538 -74.181 1.00 92.19 87 ASN A N 1
ATOM 604 C CA . ASN A 1 87 ? 23.428 -3.925 -74.985 1.00 92.19 87 ASN A CA 1
ATOM 605 C C . ASN A 1 87 ? 24.720 -3.967 -74.155 1.00 92.19 87 ASN A C 1
ATOM 607 O O . ASN A 1 87 ? 24.875 -3.205 -73.201 1.00 92.19 87 ASN A O 1
ATOM 611 N N . ASP A 1 88 ? 25.689 -4.763 -74.605 1.00 89.94 88 ASP A N 1
ATOM 612 C CA . ASP A 1 88 ? 26.963 -5.017 -73.916 1.00 89.94 88 ASP A CA 1
ATOM 613 C C . ASP A 1 88 ? 27.766 -3.730 -73.601 1.00 89.94 88 ASP A C 1
ATOM 615 O O . ASP A 1 88 ? 28.633 -3.725 -72.730 1.00 89.94 88 ASP A O 1
ATOM 619 N N . ASP A 1 89 ? 27.537 -2.629 -74.332 1.00 89.75 89 ASP A N 1
ATOM 620 C CA . ASP A 1 89 ? 28.200 -1.330 -74.097 1.00 89.75 89 ASP A CA 1
ATOM 621 C C . ASP A 1 89 ? 27.562 -0.519 -72.949 1.00 89.75 89 ASP A C 1
ATOM 623 O O . ASP A 1 89 ? 28.217 0.332 -72.340 1.00 89.75 89 ASP A O 1
ATOM 627 N N . ALA A 1 90 ? 26.279 -0.752 -72.663 1.00 90.25 90 ALA A N 1
ATOM 628 C CA . ALA A 1 90 ? 25.526 -0.093 -71.596 1.00 90.25 90 ALA A CA 1
ATOM 629 C C . ALA A 1 90 ? 25.314 -0.984 -70.363 1.00 90.25 90 ALA A C 1
ATOM 631 O O . ALA A 1 90 ? 25.027 -0.445 -69.288 1.00 90.25 90 ALA A O 1
ATOM 632 N N . ASP A 1 91 ? 25.468 -2.296 -70.519 1.00 92.44 91 ASP A N 1
ATOM 633 C CA . ASP A 1 91 ? 25.275 -3.284 -69.471 1.00 92.44 91 ASP A CA 1
ATOM 634 C C . ASP A 1 91 ? 26.440 -3.289 -68.459 1.00 92.44 91 ASP A C 1
ATOM 636 O O . ASP A 1 91 ? 27.627 -3.366 -68.794 1.00 92.44 91 ASP A O 1
ATOM 640 N N . GLN A 1 92 ? 26.092 -3.133 -67.183 1.00 92.75 92 GLN A N 1
ATOM 641 C CA . GLN A 1 92 ? 27.009 -3.168 -66.044 1.00 92.75 92 GLN A CA 1
ATOM 642 C C . GLN A 1 92 ? 27.004 -4.526 -65.332 1.00 92.75 92 GLN A C 1
ATOM 644 O O . GLN A 1 92 ? 27.891 -4.767 -64.506 1.00 92.75 92 GLN A O 1
ATOM 649 N N . CYS A 1 93 ? 26.040 -5.389 -65.644 1.00 91.12 93 CYS A N 1
ATOM 650 C CA . CYS A 1 93 ? 25.763 -6.655 -64.986 1.00 91.12 93 CYS A CA 1
ATOM 651 C C . CYS A 1 93 ? 25.719 -7.805 -66.004 1.00 91.12 93 CYS A C 1
ATOM 653 O O . CYS A 1 93 ? 24.678 -8.430 -66.167 1.00 91.12 93 CYS A O 1
ATOM 655 N N . PRO A 1 94 ? 26.873 -8.172 -66.593 1.00 90.12 94 PRO A N 1
ATOM 656 C CA . PRO A 1 94 ? 26.910 -9.251 -67.567 1.00 90.12 94 PRO A CA 1
ATOM 657 C C . PRO A 1 94 ? 26.448 -10.577 -66.953 1.00 90.12 94 PRO A C 1
ATOM 659 O O . PRO A 1 94 ? 26.711 -10.858 -65.776 1.00 90.12 94 PRO A O 1
ATOM 662 N N . ASP A 1 95 ? 25.863 -11.425 -67.795 1.00 92.00 95 ASP A N 1
ATOM 663 C CA . ASP A 1 95 ? 25.329 -12.747 -67.454 1.00 92.00 95 ASP A CA 1
ATOM 664 C C . ASP A 1 95 ? 24.022 -12.692 -66.625 1.00 92.00 95 ASP A C 1
ATOM 666 O O . ASP A 1 95 ? 23.791 -13.554 -65.762 1.00 92.00 95 ASP A O 1
ATOM 670 N N . THR A 1 96 ? 23.149 -11.715 -66.888 1.00 93.19 96 THR A N 1
ATOM 671 C CA . THR A 1 96 ? 21.806 -11.624 -66.300 1.00 93.19 96 THR A CA 1
ATOM 672 C C . THR A 1 96 ? 20.992 -12.898 -66.576 1.00 93.19 96 THR A C 1
ATOM 674 O O . THR A 1 96 ? 20.900 -13.359 -67.718 1.00 93.19 96 THR A O 1
ATOM 677 N N . PRO A 1 97 ? 20.396 -13.542 -65.548 1.00 91.94 97 PRO A N 1
ATOM 678 C CA . PRO A 1 97 ? 19.624 -14.761 -65.756 1.00 91.94 97 PRO A CA 1
ATOM 679 C C . PRO A 1 97 ? 18.423 -14.574 -66.698 1.00 91.94 97 PRO A C 1
ATOM 681 O O . PRO A 1 97 ? 17.620 -13.654 -66.546 1.00 91.94 97 PRO A O 1
ATOM 684 N N . GLU A 1 98 ? 18.244 -15.523 -67.626 1.00 91.44 98 GLU A N 1
ATOM 685 C CA . GLU A 1 98 ? 17.169 -15.487 -68.629 1.00 91.44 98 GLU A CA 1
ATOM 686 C C . GLU A 1 98 ? 15.781 -15.275 -67.990 1.00 91.44 98 GLU A C 1
ATOM 688 O O . GLU A 1 98 ? 15.279 -16.111 -67.226 1.00 91.44 98 GLU A O 1
ATOM 693 N N . GLY A 1 99 ? 15.118 -14.186 -68.387 1.00 86.69 99 GLY A N 1
ATOM 694 C CA . GLY A 1 99 ? 13.744 -13.866 -68.000 1.00 86.69 99 GLY A CA 1
ATOM 695 C C . GLY A 1 99 ? 13.595 -13.009 -66.742 1.00 86.69 99 GLY A C 1
ATOM 696 O O . GLY A 1 99 ? 12.454 -12.780 -66.326 1.00 86.69 99 GLY A O 1
ATOM 697 N N . GLU A 1 100 ? 14.692 -12.543 -66.147 1.00 92.38 100 GLU A N 1
ATOM 698 C CA . GLU A 1 100 ? 14.654 -11.506 -65.115 1.00 92.38 100 GLU A CA 1
ATOM 699 C C . GLU A 1 100 ? 14.422 -10.116 -65.733 1.00 92.38 100 GLU A C 1
ATOM 701 O O . GLU A 1 100 ? 14.756 -9.863 -66.888 1.00 92.38 100 GLU A O 1
ATOM 706 N N . GLU A 1 101 ? 13.757 -9.226 -64.991 1.00 91.25 101 GLU A N 1
ATOM 707 C CA . GLU A 1 101 ? 13.587 -7.833 -65.417 1.00 91.25 101 GLU A CA 1
ATOM 708 C C . GLU A 1 101 ? 14.813 -7.032 -64.965 1.00 91.25 101 GLU A C 1
ATOM 710 O O . GLU A 1 101 ? 15.177 -7.077 -63.789 1.00 91.25 101 GLU A O 1
ATOM 715 N N . VAL A 1 102 ? 15.415 -6.282 -65.889 1.00 93.12 102 VAL A N 1
ATOM 716 C CA . VAL A 1 102 ? 16.602 -5.458 -65.631 1.00 93.12 102 VAL A CA 1
ATOM 717 C C . VAL A 1 102 ? 16.278 -3.972 -65.620 1.00 93.12 102 VAL A C 1
ATOM 719 O O . VAL A 1 102 ? 15.272 -3.518 -66.181 1.00 93.12 102 VAL A O 1
ATOM 722 N N . ASP A 1 103 ? 17.120 -3.198 -64.943 1.00 92.06 103 ASP A N 1
ATOM 723 C CA . ASP A 1 103 ? 17.051 -1.742 -64.980 1.00 92.06 103 ASP A CA 1
ATOM 724 C C . ASP A 1 103 ? 17.809 -1.138 -66.177 1.00 92.06 103 ASP A C 1
ATOM 726 O O . ASP A 1 103 ? 18.242 -1.824 -67.098 1.00 92.06 103 ASP A O 1
ATOM 730 N N . GLU A 1 104 ? 17.949 0.191 -66.195 1.00 93.12 104 GLU A N 1
ATOM 731 C CA . GLU A 1 104 ? 18.648 0.907 -67.272 1.00 93.12 104 GLU A CA 1
ATOM 732 C C . GLU A 1 104 ? 20.162 0.607 -67.332 1.00 93.12 104 GLU A C 1
ATOM 734 O O . GLU A 1 104 ? 20.839 1.132 -68.216 1.00 93.12 104 GLU A O 1
ATOM 739 N N . GLN A 1 105 ? 20.709 -0.145 -66.372 1.00 93.06 105 GLN A N 1
ATOM 740 C CA . GLN A 1 105 ? 22.109 -0.560 -66.306 1.00 93.06 105 GLN A CA 1
ATOM 741 C C . GLN A 1 105 ? 22.297 -2.047 -66.652 1.00 93.06 105 GLN A C 1
ATOM 743 O O . GLN A 1 105 ? 23.419 -2.519 -66.523 1.00 93.06 105 GLN A O 1
ATOM 748 N N . GLY A 1 106 ? 21.243 -2.768 -67.059 1.00 93.06 106 GLY A N 1
ATOM 749 C CA . GLY A 1 106 ? 21.303 -4.218 -67.318 1.00 93.06 106 GLY A CA 1
ATOM 750 C C . GLY A 1 106 ? 21.305 -5.064 -66.043 1.00 93.06 106 GLY A C 1
ATOM 751 O O . GLY A 1 106 ? 21.454 -6.272 -66.074 1.00 93.06 106 GLY A O 1
ATOM 752 N N . CYS A 1 107 ? 21.094 -4.457 -64.871 1.00 92.94 107 CYS A N 1
ATOM 753 C CA . CYS A 1 107 ? 21.157 -5.187 -63.610 1.00 92.94 107 CYS A CA 1
ATOM 754 C C . CYS A 1 107 ? 19.770 -5.649 -63.164 1.00 92.94 107 CYS A C 1
ATOM 756 O O . CYS A 1 107 ? 18.880 -4.830 -62.890 1.00 92.94 107 CYS A O 1
ATOM 758 N N . SER A 1 108 ? 19.608 -6.963 -63.017 1.00 93.31 108 SER A N 1
ATOM 759 C CA . SER A 1 108 ? 18.454 -7.550 -62.332 1.00 93.31 108 SER A CA 1
ATOM 760 C C . SER A 1 108 ? 18.538 -7.360 -60.813 1.00 93.31 108 SER A C 1
ATOM 762 O O . SER A 1 108 ? 19.600 -7.079 -60.250 1.00 93.31 108 SER A O 1
ATOM 764 N N . ASP A 1 109 ? 17.414 -7.544 -60.118 1.00 89.69 109 ASP A N 1
ATOM 765 C CA . ASP A 1 109 ? 17.384 -7.501 -58.649 1.00 89.69 109 ASP A CA 1
ATOM 766 C C . ASP A 1 109 ? 18.250 -8.606 -58.009 1.00 89.69 109 ASP A C 1
ATOM 768 O O . ASP A 1 109 ? 18.723 -8.427 -56.891 1.00 89.69 109 ASP A O 1
ATOM 772 N N . SER A 1 110 ? 18.494 -9.725 -58.704 1.00 89.19 110 SER A N 1
ATOM 773 C CA . SER A 1 110 ? 19.300 -10.839 -58.179 1.00 89.19 110 SER A CA 1
ATOM 774 C C . SER A 1 110 ? 20.814 -10.598 -58.249 1.00 89.19 110 SER A C 1
ATOM 776 O O . SER A 1 110 ? 21.575 -11.261 -57.542 1.00 89.19 110 SER A O 1
ATOM 778 N N . GLN A 1 111 ? 21.256 -9.654 -59.086 1.00 90.81 111 GLN A N 1
ATOM 779 C CA . GLN A 1 111 ? 22.670 -9.308 -59.279 1.00 90.81 111 GLN A CA 1
ATOM 780 C C . GLN A 1 111 ? 23.105 -8.067 -58.493 1.00 90.81 111 GLN A C 1
ATOM 782 O O . GLN A 1 111 ? 24.304 -7.812 -58.377 1.00 90.81 111 GLN A O 1
ATOM 787 N N . LYS A 1 112 ? 22.161 -7.272 -57.980 1.00 91.75 112 LYS A N 1
ATOM 788 C CA . LYS A 1 112 ? 22.475 -6.065 -57.210 1.00 91.75 112 LYS A CA 1
ATOM 789 C C . LYS A 1 112 ? 22.974 -6.441 -55.826 1.00 91.75 112 LYS A C 1
ATOM 791 O O . LYS A 1 112 ? 22.283 -7.139 -55.102 1.00 91.75 112 LYS A O 1
ATOM 796 N N . ASP A 1 113 ? 24.154 -5.949 -55.488 1.00 90.50 113 ASP A N 1
ATOM 797 C CA . ASP A 1 113 ? 24.802 -6.087 -54.186 1.00 90.50 113 ASP A CA 1
ATOM 798 C C . ASP A 1 113 ? 25.457 -4.730 -53.888 1.00 90.50 113 ASP A C 1
ATOM 800 O O . ASP A 1 113 ? 26.513 -4.378 -54.427 1.00 90.50 113 ASP A O 1
ATOM 804 N N . SER A 1 114 ? 24.727 -3.890 -53.159 1.00 91.38 114 SER A N 1
ATOM 805 C CA . SER A 1 114 ? 25.024 -2.470 -52.984 1.00 91.38 114 SER A CA 1
ATOM 806 C C . SER A 1 114 ? 26.229 -2.218 -52.077 1.00 91.38 114 SER A C 1
ATOM 808 O O . SER A 1 114 ? 26.913 -1.201 -52.256 1.00 91.38 114 SER A O 1
ATOM 810 N N . ASP A 1 115 ? 26.494 -3.098 -51.113 1.00 91.06 115 ASP A N 1
ATOM 811 C CA . ASP A 1 115 ? 27.636 -2.997 -50.199 1.00 91.06 115 ASP A CA 1
ATOM 812 C C . ASP A 1 115 ? 28.773 -3.983 -50.512 1.00 91.06 115 ASP A C 1
ATOM 814 O O . ASP A 1 115 ? 29.896 -3.801 -50.024 1.00 91.06 115 ASP A O 1
ATOM 818 N N . GLY A 1 116 ? 28.546 -4.915 -51.439 1.00 90.69 116 GLY A N 1
ATOM 819 C CA . GLY A 1 116 ? 29.555 -5.813 -51.982 1.00 90.69 116 GLY A CA 1
ATOM 820 C C . GLY A 1 116 ? 29.939 -6.928 -51.016 1.00 90.69 116 GLY A C 1
ATOM 821 O O . GLY A 1 116 ? 31.082 -7.407 -51.080 1.00 90.69 116 GLY A O 1
ATOM 822 N N . ASP A 1 117 ? 29.054 -7.295 -50.090 1.00 90.19 117 ASP A N 1
ATOM 823 C CA . ASP A 1 117 ? 29.320 -8.314 -49.077 1.00 90.19 117 ASP A CA 1
ATOM 824 C C . ASP A 1 117 ? 29.117 -9.758 -49.577 1.00 90.19 117 ASP A C 1
ATOM 826 O O . ASP A 1 117 ? 29.539 -10.721 -48.919 1.00 90.19 117 ASP A O 1
ATOM 830 N N . GLY A 1 118 ? 28.585 -9.904 -50.794 1.00 89.38 118 GLY A N 1
ATOM 831 C CA . GLY A 1 118 ? 28.345 -11.176 -51.461 1.00 89.38 118 GLY A CA 1
ATOM 832 C C . GLY A 1 118 ? 26.924 -11.720 -51.309 1.00 89.38 118 GLY A C 1
ATOM 833 O O . GLY A 1 118 ? 26.673 -12.825 -51.809 1.00 89.38 118 GLY A O 1
ATOM 834 N N . VAL A 1 119 ? 26.015 -10.989 -50.660 1.00 92.31 119 VAL A N 1
ATOM 835 C CA . VAL A 1 119 ? 24.572 -11.252 -50.626 1.00 92.31 119 VAL A CA 1
ATOM 836 C C . VAL A 1 119 ? 23.857 -10.163 -51.428 1.00 92.31 119 VAL A C 1
ATOM 838 O O . VAL A 1 119 ? 24.162 -8.986 -51.316 1.00 92.31 119 VAL A O 1
ATOM 841 N N . ASN A 1 120 ? 22.929 -10.549 -52.308 1.00 92.25 120 ASN A N 1
ATOM 842 C CA . ASN A 1 120 ? 22.219 -9.557 -53.118 1.00 92.25 120 ASN A CA 1
ATOM 843 C C . ASN A 1 120 ? 21.247 -8.731 -52.259 1.00 92.25 120 ASN A C 1
ATOM 845 O O . ASN A 1 120 ? 20.679 -9.236 -51.294 1.00 92.25 120 ASN A O 1
ATOM 849 N N . ASP A 1 121 ? 20.971 -7.500 -52.687 1.00 90.25 121 ASP A N 1
ATOM 850 C CA . ASP A 1 121 ? 20.118 -6.520 -52.004 1.00 90.25 121 ASP A CA 1
ATOM 851 C C . ASP A 1 121 ? 18.715 -7.057 -51.654 1.00 90.25 121 ASP A C 1
ATOM 853 O O . ASP A 1 121 ? 18.044 -6.537 -50.761 1.00 90.25 121 ASP A O 1
ATOM 857 N N . ALA A 1 122 ? 18.215 -8.057 -52.391 1.00 89.31 122 ALA A N 1
ATOM 858 C CA . ALA A 1 122 ? 16.898 -8.648 -52.157 1.00 89.31 122 ALA A CA 1
ATOM 859 C C . ALA A 1 122 ? 16.896 -9.710 -51.042 1.00 89.31 122 ALA A C 1
ATOM 861 O O . ALA A 1 122 ? 15.842 -9.963 -50.445 1.00 89.31 122 ALA A O 1
ATOM 862 N N . GLU A 1 123 ? 18.042 -10.339 -50.788 1.00 91.44 123 GLU A N 1
ATOM 863 C CA . GLU A 1 123 ? 18.258 -11.370 -49.768 1.00 91.44 123 GLU A CA 1
ATOM 864 C C . GLU A 1 123 ? 19.041 -10.849 -48.551 1.00 91.44 123 GLU A C 1
ATOM 866 O O . GLU A 1 123 ? 19.048 -11.514 -47.514 1.00 91.44 123 GLU A O 1
ATOM 871 N N . ASP A 1 124 ? 19.641 -9.663 -48.652 1.00 92.81 124 ASP A N 1
ATOM 872 C CA . ASP A 1 124 ? 20.397 -9.014 -47.587 1.00 92.81 124 ASP A CA 1
ATOM 873 C C . ASP A 1 124 ? 19.474 -8.398 -46.513 1.00 92.81 124 ASP A C 1
ATOM 875 O O . ASP A 1 124 ? 18.640 -7.519 -46.763 1.00 92.81 124 ASP A O 1
ATOM 879 N N . GLU A 1 125 ? 19.606 -8.889 -45.278 1.00 93.00 125 GLU A N 1
ATOM 880 C CA . GLU A 1 125 ? 18.894 -8.364 -44.109 1.00 93.00 125 GLU A CA 1
ATOM 881 C C . GLU A 1 125 ? 19.656 -7.210 -43.426 1.00 93.00 125 GLU A C 1
ATOM 883 O O . GLU A 1 125 ? 19.079 -6.515 -42.579 1.00 93.00 125 GLU A O 1
ATOM 888 N N . CYS A 1 126 ? 20.922 -6.987 -43.790 1.00 91.00 126 CYS A N 1
ATOM 889 C CA . CYS A 1 126 ? 21.876 -6.083 -43.155 1.00 91.00 126 CYS A CA 1
ATOM 890 C C . CYS A 1 126 ? 22.572 -5.145 -44.161 1.00 91.00 126 CYS A C 1
ATOM 892 O O . CYS A 1 126 ? 23.797 -5.157 -44.256 1.00 91.00 126 CYS A O 1
ATOM 894 N N . PRO A 1 127 ? 21.831 -4.206 -44.780 1.00 90.06 127 PRO A N 1
ATOM 895 C CA . PRO A 1 127 ? 22.411 -3.2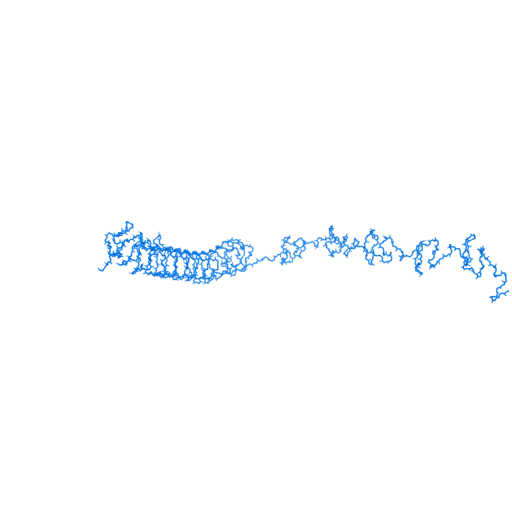91 -45.753 1.00 90.06 127 PRO A CA 1
ATOM 896 C C . PRO A 1 127 ? 23.525 -2.432 -45.145 1.00 90.06 127 PRO A C 1
ATOM 898 O O . PRO A 1 127 ? 23.447 -2.003 -43.987 1.00 90.06 127 PRO A O 1
ATOM 901 N N . GLU A 1 128 ? 24.504 -2.087 -45.979 1.00 91.94 128 GLU A N 1
ATOM 902 C CA . GLU A 1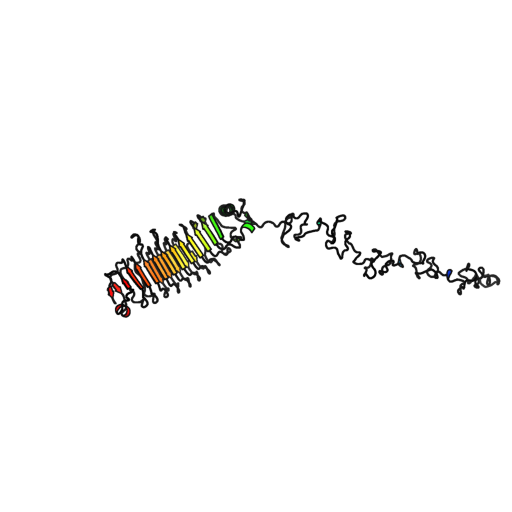 128 ? 25.697 -1.310 -45.620 1.00 91.94 128 GLU A CA 1
ATOM 903 C C . GLU A 1 128 ? 26.700 -2.083 -44.741 1.00 91.94 128 GLU A C 1
ATOM 905 O O . GLU A 1 128 ? 27.393 -1.488 -43.900 1.00 91.94 128 GLU A O 1
ATOM 910 N N . THR A 1 129 ? 26.822 -3.394 -44.952 1.00 92.81 129 THR A N 1
ATOM 911 C CA . THR A 1 129 ? 27.862 -4.223 -44.349 1.00 92.81 129 THR A CA 1
ATOM 912 C C . THR A 1 129 ? 29.253 -3.625 -44.587 1.00 92.81 129 THR A C 1
ATOM 914 O O . THR A 1 129 ? 29.641 -3.317 -45.718 1.00 92.81 129 THR A O 1
ATOM 917 N N . PRO A 1 130 ? 30.067 -3.425 -43.529 1.00 90.19 130 PRO A N 1
ATOM 918 C CA . PRO A 1 130 ? 31.385 -2.828 -43.689 1.00 90.19 130 PRO A CA 1
ATOM 919 C C . PRO A 1 130 ? 32.324 -3.673 -44.564 1.00 90.19 130 PRO A C 1
ATOM 921 O O . PRO A 1 130 ? 32.570 -4.847 -44.283 1.00 90.19 130 PRO A O 1
ATOM 924 N N . GLU A 1 131 ? 32.946 -3.027 -45.556 1.00 89.62 131 GLU A N 1
ATOM 925 C CA . GLU A 1 131 ? 33.851 -3.670 -46.519 1.00 89.62 131 GLU A CA 1
ATOM 926 C C . GLU A 1 131 ? 34.907 -4.567 -45.838 1.00 89.62 131 GLU A C 1
ATOM 928 O O . GLU A 1 131 ? 35.708 -4.125 -45.001 1.00 89.62 131 GLU A O 1
ATOM 933 N N . GLY A 1 132 ? 34.946 -5.836 -46.252 1.00 84.31 132 GLY A N 1
ATOM 934 C CA . GLY A 1 132 ? 35.948 -6.815 -45.827 1.00 84.31 132 GLY A CA 1
ATOM 935 C C . GLY A 1 132 ? 35.644 -7.549 -44.518 1.00 84.31 132 GLY A C 1
ATOM 936 O O . GLY A 1 132 ? 36.530 -8.252 -44.019 1.00 84.31 132 GLY A O 1
ATOM 937 N N . GLN A 1 133 ? 34.444 -7.398 -43.955 1.00 89.75 133 GLN A N 1
ATOM 938 C CA . GLN A 1 133 ? 33.968 -8.258 -42.872 1.00 89.75 133 GLN A CA 1
ATOM 939 C C . GLN A 1 133 ? 33.439 -9.600 -43.403 1.00 89.75 133 GLN A C 1
ATOM 941 O O . GLN A 1 133 ? 33.030 -9.706 -44.553 1.00 89.75 133 GLN A O 1
ATOM 946 N N . GLU A 1 134 ? 33.509 -10.647 -42.574 1.00 89.19 134 GLU A N 1
ATOM 947 C CA . GLU A 1 134 ? 32.857 -11.925 -42.881 1.00 89.19 134 GLU A CA 1
ATOM 948 C C . GLU A 1 134 ? 31.377 -11.828 -42.484 1.00 89.19 134 GLU A C 1
ATOM 950 O O . GLU A 1 134 ? 31.071 -11.450 -41.350 1.00 89.19 134 GLU A O 1
ATOM 955 N N . THR A 1 135 ? 30.487 -12.182 -43.409 1.00 92.00 135 THR A N 1
ATOM 956 C CA . THR A 1 135 ? 29.028 -12.177 -43.245 1.00 92.00 135 THR A CA 1
ATOM 957 C C . THR A 1 135 ? 28.472 -13.591 -43.119 1.00 92.00 135 THR A C 1
ATOM 959 O O . THR A 1 135 ? 29.141 -14.583 -43.438 1.00 92.00 135 THR A O 1
ATOM 962 N N . ASP A 1 136 ? 27.256 -13.703 -42.588 1.00 91.12 136 ASP A N 1
ATOM 963 C CA . ASP A 1 136 ? 26.480 -14.938 -42.665 1.00 91.12 136 ASP A CA 1
ATOM 964 C C . ASP A 1 136 ? 25.617 -15.004 -43.938 1.00 91.12 136 ASP A C 1
ATOM 966 O O . ASP A 1 136 ? 25.828 -14.261 -44.890 1.00 91.12 136 ASP A O 1
ATOM 970 N N . GLU A 1 137 ? 24.687 -15.961 -43.996 1.00 92.94 137 GLU A N 1
ATOM 971 C CA . GLU A 1 137 ? 23.843 -16.184 -45.178 1.00 92.94 137 GLU A CA 1
ATOM 972 C C . GLU A 1 137 ? 22.830 -15.061 -45.451 1.00 92.94 137 GLU A C 1
ATOM 974 O O . GLU A 1 137 ? 22.244 -15.056 -46.529 1.00 92.94 137 GLU A O 1
ATOM 979 N N . ASN A 1 138 ? 22.658 -14.124 -44.512 1.00 92.38 138 ASN A N 1
ATOM 980 C CA . ASN A 1 138 ? 21.729 -13.001 -44.614 1.00 92.38 138 ASN A CA 1
ATOM 981 C C . ASN A 1 138 ? 22.450 -11.654 -44.834 1.00 92.38 138 ASN A C 1
ATOM 983 O O . ASN A 1 138 ? 21.847 -10.617 -44.580 1.00 92.38 138 ASN A O 1
ATOM 987 N N . GLY A 1 139 ? 23.740 -11.657 -45.196 1.00 92.56 139 GLY A N 1
ATOM 988 C CA . GLY A 1 139 ? 24.548 -10.434 -45.362 1.00 92.56 139 GLY A CA 1
ATOM 989 C C . GLY A 1 139 ? 25.019 -9.827 -44.035 1.00 92.56 139 GLY A C 1
ATOM 990 O O . GLY A 1 139 ? 25.823 -8.911 -43.974 1.00 92.56 139 GLY A O 1
ATOM 991 N N . CYS A 1 140 ? 24.620 -10.384 -42.891 1.00 92.12 140 CYS A N 1
ATOM 992 C CA . CYS A 1 140 ? 24.920 -9.766 -41.607 1.00 92.12 140 CYS A CA 1
ATOM 993 C C . CYS A 1 140 ? 26.321 -10.123 -41.099 1.00 92.12 140 CYS A C 1
ATOM 995 O O . CYS A 1 140 ? 26.604 -11.272 -40.729 1.00 92.12 140 CYS A O 1
ATOM 997 N N . ALA A 1 141 ? 27.190 -9.120 -40.964 1.00 92.69 141 ALA A N 1
ATOM 998 C CA . ALA A 1 141 ? 28.429 -9.281 -40.215 1.00 92.69 141 ALA A CA 1
ATOM 999 C C . ALA A 1 141 ? 28.180 -9.281 -38.698 1.00 92.69 141 ALA A C 1
ATOM 1001 O O . ALA A 1 141 ? 27.224 -8.690 -38.192 1.00 92.69 141 ALA A O 1
ATOM 1002 N N . ASP A 1 142 ? 29.085 -9.898 -37.932 1.00 88.12 142 ASP A N 1
ATOM 1003 C CA . ASP A 1 142 ? 28.947 -9.992 -36.470 1.00 88.12 142 ASP A CA 1
ATOM 1004 C C . ASP A 1 142 ? 28.852 -8.618 -35.774 1.00 88.12 142 ASP A C 1
ATOM 1006 O O . ASP A 1 142 ? 28.280 -8.535 -34.691 1.00 88.12 142 ASP A O 1
ATOM 1010 N N . SER A 1 143 ? 29.363 -7.537 -36.384 1.00 87.94 143 SER A N 1
ATOM 1011 C CA . SER A 1 143 ? 29.225 -6.179 -35.829 1.00 87.94 143 SER A CA 1
ATOM 1012 C C . SER A 1 143 ? 27.871 -5.506 -36.074 1.00 87.94 143 SER A C 1
ATOM 1014 O O . SER A 1 143 ? 27.613 -4.468 -35.473 1.00 87.94 143 SER A O 1
ATOM 1016 N N . GLN A 1 144 ? 27.026 -6.050 -36.953 1.00 89.62 144 GLN A N 1
ATOM 1017 C CA . GLN A 1 144 ? 25.680 -5.524 -37.232 1.00 89.62 144 GLN A CA 1
ATOM 1018 C C . GLN A 1 144 ? 24.579 -6.285 -36.487 1.00 89.62 144 GLN A C 1
ATOM 1020 O O . GLN A 1 144 ? 23.455 -5.798 -36.405 1.00 89.62 144 GLN A O 1
ATOM 1025 N N . LYS A 1 145 ? 24.879 -7.469 -35.943 1.00 90.50 145 LYS A N 1
ATOM 1026 C CA . LYS A 1 145 ? 23.893 -8.282 -35.225 1.00 90.50 145 LYS A CA 1
ATOM 1027 C C . LYS A 1 145 ? 23.529 -7.630 -33.896 1.00 90.50 145 LYS A C 1
ATOM 1029 O O . LYS A 1 145 ? 24.417 -7.300 -33.117 1.00 90.50 145 LYS A O 1
ATOM 1034 N N . ASP A 1 146 ? 22.234 -7.496 -33.657 1.00 90.12 146 ASP A N 1
ATOM 1035 C CA . ASP A 1 146 ? 21.609 -6.951 -32.451 1.00 90.12 146 ASP A CA 1
ATOM 1036 C C . ASP A 1 146 ? 20.336 -7.785 -32.203 1.00 90.12 146 ASP A C 1
ATOM 1038 O O . ASP A 1 146 ? 19.310 -7.617 -32.875 1.00 90.12 146 ASP A O 1
ATOM 1042 N N . ASP A 1 147 ? 20.461 -8.798 -31.344 1.00 91.06 147 ASP A N 1
ATOM 1043 C CA . ASP A 1 147 ? 19.450 -9.843 -31.155 1.00 91.06 147 ASP A CA 1
ATOM 1044 C C . ASP A 1 147 ? 18.211 -9.321 -30.405 1.00 91.06 147 ASP A C 1
ATOM 1046 O O . ASP A 1 147 ? 17.092 -9.778 -30.681 1.00 91.06 147 ASP A O 1
ATOM 1050 N N . ASP A 1 148 ? 18.387 -8.375 -29.477 1.00 89.12 148 ASP A N 1
ATOM 1051 C CA . ASP A 1 148 ? 17.317 -7.817 -28.641 1.00 89.12 148 ASP A CA 1
ATOM 1052 C C . ASP A 1 148 ? 16.806 -6.440 -29.112 1.00 89.12 148 ASP A C 1
ATOM 1054 O O . ASP A 1 148 ? 15.726 -5.998 -28.694 1.00 89.12 148 ASP A O 1
ATOM 1058 N N . ARG A 1 149 ? 17.489 -5.851 -30.102 1.00 90.62 149 ARG A N 1
ATOM 1059 C CA . ARG A 1 149 ? 17.122 -4.623 -30.820 1.00 90.62 149 ARG A CA 1
ATOM 1060 C C . ARG A 1 149 ? 17.070 -3.405 -29.914 1.00 90.62 149 ARG A C 1
ATOM 1062 O O . ARG A 1 149 ? 16.215 -2.525 -30.099 1.00 90.62 149 ARG A O 1
ATOM 1069 N N . ASP A 1 150 ? 17.956 -3.349 -28.932 1.00 88.25 150 ASP A N 1
ATOM 1070 C CA . ASP A 1 150 ? 18.099 -2.198 -28.048 1.00 88.25 150 ASP A CA 1
ATOM 1071 C C . ASP A 1 150 ? 18.967 -1.070 -28.650 1.00 88.25 150 ASP A C 1
ATOM 1073 O O . ASP A 1 150 ? 18.971 0.059 -28.142 1.00 88.25 150 ASP A O 1
ATOM 1077 N N . GLY A 1 151 ? 19.610 -1.337 -29.795 1.00 88.81 151 GLY A N 1
ATOM 1078 C CA . GLY A 1 151 ? 20.475 -0.410 -30.517 1.00 88.81 151 GLY A CA 1
ATOM 1079 C C . GLY A 1 151 ? 21.969 -0.576 -30.223 1.00 88.81 151 GLY A C 1
ATOM 1080 O O . GLY A 1 151 ? 22.760 0.243 -30.710 1.00 88.81 151 GLY A O 1
ATOM 1081 N N . VAL A 1 152 ? 22.367 -1.594 -29.457 1.00 90.75 152 VAL A N 1
ATOM 1082 C CA . VAL A 1 152 ? 23.755 -1.982 -29.185 1.00 90.75 152 VAL A CA 1
ATOM 1083 C C . VAL A 1 152 ? 24.014 -3.360 -29.798 1.00 90.75 152 VAL A C 1
ATOM 1085 O O . VAL A 1 152 ? 23.282 -4.311 -29.577 1.00 90.75 152 VAL A O 1
ATOM 1088 N N . SER A 1 153 ? 25.072 -3.488 -30.606 1.00 91.19 153 SER A N 1
ATOM 1089 C CA . SER A 1 153 ? 25.373 -4.773 -31.253 1.00 91.19 153 SER A CA 1
ATOM 1090 C C . SER A 1 153 ? 25.709 -5.860 -30.228 1.00 91.19 153 SER A C 1
ATOM 1092 O O . SER A 1 153 ? 26.371 -5.580 -29.230 1.00 91.19 153 SER A O 1
ATOM 1094 N N . ASN A 1 154 ? 25.409 -7.120 -30.546 1.00 89.12 154 ASN A N 1
ATOM 1095 C CA . ASN A 1 154 ? 25.731 -8.308 -29.747 1.00 89.12 154 ASN A CA 1
ATOM 1096 C C . ASN A 1 154 ? 27.203 -8.368 -29.293 1.00 89.12 154 ASN A C 1
ATOM 1098 O O . ASN A 1 154 ? 27.534 -9.027 -28.307 1.00 89.12 154 ASN A O 1
ATOM 1102 N N . ALA A 1 155 ? 28.118 -7.753 -30.050 1.00 88.50 155 ALA A N 1
ATOM 1103 C CA . ALA A 1 155 ? 29.543 -7.722 -29.734 1.00 88.50 155 ALA A CA 1
ATOM 1104 C C . ALA A 1 155 ? 29.893 -6.743 -28.596 1.00 88.50 155 ALA A C 1
ATOM 1106 O O . ALA A 1 155 ? 30.857 -6.987 -27.863 1.00 88.50 155 ALA A O 1
ATOM 1107 N N . ASP A 1 156 ? 29.124 -5.661 -28.467 1.00 89.50 156 ASP A N 1
ATOM 1108 C CA . ASP A 1 156 ? 29.304 -4.594 -27.477 1.00 89.50 156 ASP A CA 1
ATOM 1109 C C . ASP A 1 156 ? 28.267 -4.661 -26.336 1.00 89.50 156 ASP A C 1
ATOM 1111 O O . ASP A 1 156 ? 28.454 -4.034 -25.289 1.00 89.50 156 ASP A O 1
ATOM 1115 N N . ASP A 1 157 ? 27.216 -5.459 -26.514 1.00 90.25 157 ASP A N 1
ATOM 1116 C CA . ASP A 1 157 ? 26.113 -5.630 -25.581 1.00 90.25 157 ASP A CA 1
ATOM 1117 C C . ASP A 1 157 ? 26.459 -6.596 -24.426 1.00 90.25 157 ASP A C 1
ATOM 1119 O O . ASP A 1 157 ? 26.849 -7.757 -24.600 1.00 90.25 157 ASP A O 1
ATOM 1123 N N . GLN A 1 158 ? 26.343 -6.088 -23.197 1.00 92.06 158 GLN A N 1
ATOM 1124 C CA . GLN A 1 158 ? 26.540 -6.841 -21.956 1.00 92.06 158 GLN A CA 1
ATOM 1125 C C . GLN A 1 158 ? 25.222 -7.391 -21.380 1.00 92.06 158 GLN A C 1
ATOM 1127 O O . GLN A 1 158 ? 25.256 -8.171 -20.418 1.00 92.06 158 GLN A O 1
ATOM 1132 N N . CYS A 1 159 ? 24.086 -7.007 -21.957 1.00 89.75 159 CYS A N 1
ATOM 1133 C CA . CYS A 1 159 ? 22.721 -7.265 -21.524 1.00 89.75 159 CYS A CA 1
ATOM 1134 C C . CYS A 1 159 ? 21.836 -7.801 -22.684 1.00 89.75 159 CYS A C 1
ATOM 1136 O O . CYS A 1 159 ? 20.818 -7.190 -22.974 1.00 89.75 159 CYS A O 1
ATOM 1138 N N . PRO A 1 160 ? 22.110 -9.018 -23.206 1.00 87.25 160 PRO A N 1
ATOM 1139 C CA . PRO A 1 160 ? 21.553 -9.583 -24.459 1.00 87.25 160 PRO A CA 1
ATOM 1140 C C . PRO A 1 160 ? 20.053 -9.933 -24.476 1.00 87.25 160 PRO A C 1
ATOM 1142 O O . PRO A 1 160 ? 19.602 -10.703 -25.322 1.00 87.25 160 PRO A O 1
ATOM 1145 N N . ASP A 1 161 ? 19.290 -9.468 -23.491 1.00 89.38 161 ASP A N 1
ATOM 1146 C CA . ASP A 1 161 ? 17.853 -9.721 -23.346 1.00 89.38 161 ASP A CA 1
ATOM 1147 C C . ASP A 1 161 ? 17.114 -8.432 -22.909 1.00 89.38 161 ASP A C 1
ATOM 1149 O O . ASP A 1 161 ? 16.109 -8.481 -22.179 1.00 89.38 161 ASP A O 1
ATOM 1153 N N . THR A 1 162 ? 17.620 -7.258 -23.289 1.00 87.94 162 THR A N 1
ATOM 1154 C CA . THR A 1 162 ? 16.992 -5.979 -22.982 1.00 87.94 162 THR A CA 1
ATOM 1155 C C . THR A 1 162 ? 15.640 -5.857 -23.699 1.00 87.94 162 THR A C 1
ATOM 1157 O O . THR A 1 162 ? 15.519 -6.101 -24.897 1.00 87.94 162 THR A O 1
ATOM 1160 N N . PRO A 1 163 ? 14.549 -5.488 -22.993 1.00 82.00 163 PRO A N 1
ATOM 1161 C CA . PRO A 1 163 ? 13.250 -5.340 -23.639 1.00 82.00 163 PRO A CA 1
ATOM 1162 C C . PRO A 1 163 ? 13.255 -4.256 -24.729 1.00 82.00 163 PRO A C 1
ATOM 1164 O O . PRO A 1 163 ? 13.596 -3.105 -24.446 1.00 82.00 163 PRO A O 1
ATOM 1167 N N . GLU A 1 164 ? 12.768 -4.603 -25.925 1.00 81.69 164 GLU A N 1
ATOM 1168 C CA . GLU A 1 164 ? 12.617 -3.693 -27.071 1.00 81.69 164 GLU A CA 1
ATOM 1169 C C . GLU A 1 164 ? 11.978 -2.345 -26.667 1.00 81.69 164 GLU A C 1
ATOM 1171 O O . GLU A 1 164 ? 10.908 -2.291 -26.045 1.00 81.69 164 GLU A O 1
ATOM 1176 N N . GLY A 1 165 ? 12.631 -1.239 -27.041 1.00 77.19 165 GLY A N 1
ATOM 1177 C CA . GLY A 1 165 ? 12.192 0.128 -26.735 1.00 77.19 165 GLY A CA 1
ATOM 1178 C C . GLY A 1 165 ? 12.667 0.690 -25.389 1.00 77.19 165 GLY A C 1
ATOM 1179 O O . GLY A 1 165 ? 12.229 1.782 -25.011 1.00 77.19 165 GLY A O 1
ATOM 1180 N N . SER A 1 166 ? 13.531 -0.023 -24.664 1.00 81.69 166 SER A N 1
ATOM 1181 C CA . SER A 1 166 ? 14.177 0.499 -23.456 1.00 81.69 166 SER A CA 1
ATOM 1182 C C . SER A 1 166 ? 15.267 1.523 -23.798 1.00 81.69 166 SER A C 1
ATOM 1184 O O . SER A 1 166 ? 15.945 1.404 -24.810 1.00 81.69 166 SER A O 1
ATOM 1186 N N . GLU A 1 167 ? 15.449 2.546 -22.956 1.00 82.88 167 GLU A N 1
ATOM 1187 C CA . GLU A 1 167 ? 16.608 3.445 -23.066 1.00 82.88 167 GLU A CA 1
ATOM 1188 C C . GLU A 1 167 ? 17.817 2.778 -22.391 1.00 82.88 167 GLU A C 1
ATOM 1190 O O . GLU A 1 167 ? 17.843 2.635 -21.163 1.00 82.88 167 GLU A O 1
ATOM 1195 N N . VAL A 1 168 ? 18.801 2.365 -23.192 1.00 87.44 168 VAL A N 1
ATOM 1196 C CA . VAL A 1 168 ? 20.015 1.672 -22.735 1.00 87.44 168 VAL A CA 1
ATOM 1197 C C . VAL A 1 168 ? 21.238 2.582 -22.714 1.00 87.44 168 VAL A C 1
ATOM 1199 O O . VAL A 1 168 ? 21.264 3.655 -23.323 1.00 87.44 168 VAL A O 1
ATOM 1202 N N . ASN A 1 169 ? 22.249 2.182 -21.945 1.00 87.00 169 ASN A N 1
ATOM 1203 C CA . ASN A 1 169 ? 23.567 2.809 -21.958 1.00 87.00 169 ASN A CA 1
ATOM 1204 C C . ASN A 1 169 ? 24.428 2.281 -23.132 1.00 87.00 169 ASN A C 1
ATOM 1206 O O . ASN A 1 169 ? 23.959 1.523 -23.970 1.00 87.00 169 ASN A O 1
ATOM 1210 N N . GLU A 1 170 ? 25.705 2.676 -23.193 1.00 89.06 170 GLU A N 1
ATOM 1211 C CA . GLU A 1 170 ? 26.650 2.223 -24.238 1.00 89.06 170 GLU A CA 1
ATOM 1212 C C . GLU A 1 170 ? 26.979 0.714 -24.179 1.00 89.06 170 GLU A C 1
ATOM 1214 O O . GLU A 1 170 ? 27.684 0.220 -25.050 1.00 89.06 170 GLU A O 1
ATOM 1219 N N . GLU A 1 171 ? 26.512 -0.000 -23.153 1.00 90.06 171 GLU A N 1
ATOM 1220 C CA . GLU A 1 171 ? 26.755 -1.430 -22.919 1.00 90.06 171 GLU A CA 1
ATOM 1221 C C . GLU A 1 171 ? 25.482 -2.276 -23.129 1.00 90.06 171 GLU A C 1
ATOM 1223 O O . GLU A 1 171 ? 25.455 -3.417 -22.680 1.00 90.06 171 GLU A O 1
ATOM 1228 N N . GLY A 1 172 ? 24.419 -1.710 -23.721 1.00 88.38 172 GLY A N 1
ATOM 1229 C CA . GLY A 1 172 ? 23.128 -2.391 -23.945 1.00 88.38 172 GLY A CA 1
ATOM 1230 C C . GLY A 1 172 ? 22.295 -2.587 -22.672 1.00 88.38 172 GLY A C 1
ATOM 1231 O O . GLY A 1 172 ? 21.247 -3.215 -22.638 1.00 88.38 172 GLY A O 1
ATOM 1232 N N . CYS A 1 173 ? 22.727 -2.017 -21.547 1.00 85.25 173 CYS A N 1
ATOM 1233 C CA . CYS A 1 173 ? 22.047 -2.216 -20.277 1.00 85.25 173 CYS A CA 1
ATOM 1234 C C . CYS A 1 173 ? 21.122 -1.043 -19.952 1.00 85.25 173 CYS A C 1
ATOM 1236 O O . CYS A 1 173 ? 21.515 0.130 -19.982 1.00 85.25 173 CYS A O 1
ATOM 1238 N N . VAL A 1 174 ? 19.890 -1.355 -19.547 1.00 82.62 174 VAL A N 1
ATOM 1239 C CA . VAL A 1 174 ? 18.978 -0.358 -18.978 1.00 82.62 174 VAL A CA 1
ATOM 1240 C C . VAL A 1 174 ? 19.572 0.231 -17.704 1.00 82.62 174 VAL A C 1
ATOM 1242 O O . VAL A 1 174 ? 20.102 -0.486 -16.851 1.00 82.62 174 VAL A O 1
ATOM 1245 N N . ALA A 1 175 ? 19.461 1.550 -17.539 1.00 73.19 175 ALA A N 1
ATOM 1246 C CA . ALA A 1 175 ? 19.762 2.165 -16.256 1.00 73.19 175 ALA A CA 1
ATOM 1247 C C . ALA A 1 175 ? 18.821 1.562 -15.207 1.00 73.19 175 ALA A C 1
ATOM 1249 O O . ALA A 1 175 ? 17.607 1.769 -15.254 1.00 73.19 175 ALA A O 1
ATOM 1250 N N . GLU A 1 176 ? 19.389 0.800 -14.276 1.00 76.00 176 GLU A N 1
ATOM 1251 C CA . GLU A 1 176 ? 18.655 0.217 -13.164 1.00 76.00 176 GLU A CA 1
ATOM 1252 C C . GLU A 1 176 ? 17.844 1.310 -12.456 1.00 76.00 176 GLU A C 1
ATOM 1254 O O . GLU A 1 176 ? 18.398 2.248 -11.879 1.00 76.00 176 GLU A O 1
ATOM 1259 N N . ALA A 1 177 ? 16.512 1.232 -12.551 1.00 85.88 177 ALA A N 1
ATOM 1260 C CA . ALA A 1 177 ? 15.636 2.219 -11.938 1.00 85.88 177 ALA A CA 1
ATOM 1261 C C . ALA A 1 177 ? 15.846 2.189 -10.422 1.00 85.88 177 ALA A C 1
ATOM 1263 O O . ALA A 1 177 ? 15.674 1.145 -9.792 1.00 85.88 177 ALA A O 1
ATOM 1264 N N . ARG A 1 178 ? 16.230 3.327 -9.839 1.00 92.56 178 ARG A N 1
ATOM 1265 C CA . ARG A 1 178 ? 16.438 3.464 -8.395 1.00 92.56 178 ARG A CA 1
ATOM 1266 C C . ARG A 1 178 ? 15.340 4.321 -7.779 1.00 92.56 178 ARG A C 1
ATOM 1268 O O . ARG A 1 178 ? 14.964 5.360 -8.323 1.00 92.56 178 ARG A O 1
ATOM 1275 N N . THR A 1 179 ? 14.877 3.911 -6.610 1.00 94.81 179 THR A N 1
ATOM 1276 C CA . THR A 1 179 ? 13.932 4.650 -5.781 1.00 94.81 179 THR A CA 1
ATOM 1277 C C . THR A 1 179 ? 14.707 5.499 -4.790 1.00 94.81 179 THR A C 1
ATOM 1279 O O . THR A 1 179 ? 15.553 4.990 -4.063 1.00 94.81 179 THR A O 1
ATOM 1282 N N . TYR A 1 180 ? 14.404 6.796 -4.756 1.00 95.31 180 TYR A N 1
ATOM 1283 C CA . TYR A 1 180 ? 15.020 7.739 -3.826 1.00 95.31 180 TYR A CA 1
ATOM 1284 C C . TYR A 1 180 ? 14.459 7.561 -2.407 1.00 95.31 180 TYR A C 1
ATOM 1286 O O . TYR A 1 180 ? 13.253 7.729 -2.196 1.00 95.31 180 TYR A O 1
ATOM 1294 N N . VAL A 1 181 ? 15.336 7.261 -1.446 1.00 94.69 181 VAL A N 1
ATOM 1295 C CA . VAL A 1 181 ? 15.029 6.980 -0.033 1.00 94.69 181 VAL A CA 1
ATOM 1296 C C . VAL A 1 181 ? 15.913 7.860 0.873 1.00 94.69 181 VAL A C 1
ATOM 1298 O O . VAL A 1 181 ? 16.882 7.389 1.446 1.00 94.69 181 VAL A O 1
ATOM 1301 N N . PRO A 1 182 ? 15.598 9.157 1.035 1.00 93.81 182 PRO A N 1
ATOM 1302 C CA . PRO A 1 182 ? 16.459 10.129 1.730 1.00 93.81 182 PRO A CA 1
ATOM 1303 C C . PRO A 1 182 ? 16.472 10.052 3.263 1.00 93.81 182 PRO A C 1
ATOM 1305 O O . PRO A 1 182 ? 17.029 10.934 3.921 1.00 93.81 182 PRO A O 1
ATOM 1308 N N . ASP A 1 183 ? 15.724 9.126 3.857 1.00 91.94 183 ASP A N 1
ATOM 1309 C CA . ASP A 1 183 ? 15.690 8.957 5.305 1.00 91.94 183 ASP A CA 1
ATOM 1310 C C . ASP A 1 183 ? 16.585 7.773 5.669 1.00 91.94 183 ASP A C 1
ATOM 1312 O O . ASP A 1 183 ? 16.198 6.627 5.443 1.00 91.94 183 ASP A O 1
ATOM 1316 N N . ASP A 1 184 ? 17.756 8.053 6.254 1.00 92.94 184 ASP A N 1
ATOM 1317 C CA . ASP A 1 184 ? 18.746 7.032 6.632 1.00 92.94 184 ASP A CA 1
ATOM 1318 C C . ASP A 1 184 ? 18.123 5.902 7.471 1.00 92.94 184 AS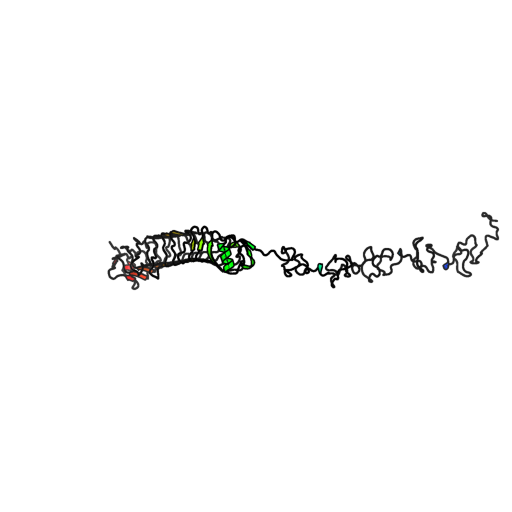P A C 1
ATOM 1320 O O . ASP A 1 184 ? 18.537 4.750 7.379 1.00 92.94 184 ASP A O 1
ATOM 1324 N N . GLY A 1 185 ? 17.119 6.213 8.305 1.00 92.38 185 GLY A N 1
ATOM 1325 C CA . GLY A 1 185 ? 16.423 5.215 9.114 1.00 92.38 185 GLY A CA 1
ATOM 1326 C C . GLY A 1 185 ? 15.561 4.285 8.262 1.00 92.38 185 GLY A C 1
ATOM 1327 O O . GLY A 1 185 ? 15.499 3.079 8.525 1.00 92.38 185 GLY A O 1
ATOM 1328 N N . PHE A 1 186 ? 14.896 4.820 7.236 1.00 93.06 186 PHE A N 1
ATOM 1329 C CA . PHE A 1 186 ? 14.135 4.019 6.280 1.00 93.06 186 PHE A CA 1
ATOM 1330 C C . PHE A 1 186 ? 15.066 3.159 5.412 1.00 93.06 186 PHE A C 1
ATOM 1332 O O . PHE A 1 186 ? 14.859 1.946 5.343 1.00 93.06 186 PHE A O 1
ATOM 1339 N N . GLU A 1 187 ? 16.130 3.732 4.848 1.00 95.62 187 GLU A N 1
ATOM 1340 C CA . GLU A 1 187 ? 17.118 3.000 4.041 1.00 95.62 187 GLU A CA 1
ATOM 1341 C C . GLU A 1 187 ? 17.831 1.908 4.864 1.00 95.62 187 GLU A C 1
ATOM 1343 O O . GLU A 1 187 ? 17.913 0.757 4.434 1.00 95.62 187 GLU A O 1
ATOM 1348 N N . GLU A 1 188 ? 18.205 2.181 6.124 1.00 95.62 188 GLU A N 1
ATOM 1349 C CA . GLU A 1 188 ? 18.797 1.174 7.023 1.00 95.62 188 GLU A CA 1
ATOM 1350 C C . GLU A 1 188 ? 17.863 -0.029 7.240 1.00 95.62 188 GLU A C 1
ATOM 1352 O O . GLU A 1 188 ? 18.317 -1.174 7.354 1.00 95.62 188 GLU A O 1
ATOM 1357 N N . ASN A 1 189 ? 16.543 0.194 7.260 1.00 95.94 189 ASN A N 1
ATOM 1358 C CA . ASN A 1 189 ? 15.578 -0.900 7.329 1.00 95.94 189 ASN A CA 1
ATOM 1359 C C . ASN A 1 189 ? 15.545 -1.742 6.052 1.00 95.94 189 ASN A C 1
ATOM 1361 O O . ASN A 1 189 ? 15.352 -2.957 6.166 1.00 95.94 189 ASN A O 1
ATOM 1365 N N . LEU A 1 190 ? 15.721 -1.136 4.875 1.00 97.12 190 LEU A N 1
ATOM 1366 C CA . LEU A 1 190 ? 15.791 -1.852 3.599 1.00 97.12 190 LEU A CA 1
ATOM 1367 C C . LEU A 1 190 ? 17.072 -2.685 3.515 1.00 97.12 190 LEU A C 1
ATOM 1369 O O . LEU A 1 190 ? 16.995 -3.882 3.223 1.00 97.12 190 LEU A O 1
ATOM 1373 N N . ILE A 1 191 ? 18.211 -2.111 3.915 1.00 97.25 191 ILE A N 1
ATOM 1374 C CA . ILE A 1 191 ? 19.497 -2.819 3.992 1.00 97.25 191 ILE A CA 1
ATOM 1375 C C . ILE A 1 191 ? 19.404 -4.010 4.952 1.00 97.25 191 ILE A C 1
ATOM 1377 O O . ILE A 1 191 ? 19.766 -5.139 4.615 1.00 97.25 191 ILE A O 1
ATOM 1381 N N . ARG A 1 192 ? 18.863 -3.805 6.161 1.00 96.75 192 ARG A N 1
ATOM 1382 C CA . ARG A 1 192 ? 18.729 -4.870 7.174 1.00 96.75 192 ARG A CA 1
ATOM 1383 C C . ARG A 1 192 ? 17.837 -6.022 6.710 1.00 96.75 192 ARG A C 1
ATOM 1385 O O . ARG A 1 192 ? 18.016 -7.151 7.172 1.00 96.75 192 ARG A O 1
ATOM 1392 N N . GLN A 1 193 ? 16.872 -5.738 5.840 1.00 97.44 193 GLN A N 1
ATOM 1393 C CA . GLN A 1 193 ? 15.974 -6.733 5.257 1.00 97.44 193 GLN A CA 1
ATOM 1394 C C . GLN A 1 193 ? 16.521 -7.358 3.966 1.00 97.44 193 GLN A C 1
ATOM 1396 O O . GLN A 1 193 ? 15.954 -8.341 3.496 1.00 97.44 193 GLN A O 1
ATOM 1401 N N . GLY A 1 194 ? 17.648 -6.860 3.445 1.00 97.00 194 GLY A N 1
ATOM 1402 C CA . GLY A 1 194 ? 18.301 -7.370 2.240 1.00 97.00 194 GLY A CA 1
ATOM 1403 C C . GLY A 1 194 ? 17.689 -6.870 0.932 1.00 97.00 194 GLY A C 1
ATOM 1404 O O . GLY A 1 194 ? 17.912 -7.493 -0.101 1.00 97.00 194 GLY A O 1
ATOM 1405 N N . TYR A 1 195 ? 16.910 -5.785 0.975 1.00 97.19 195 TYR A N 1
ATOM 1406 C CA . TYR A 1 195 ? 16.394 -5.112 -0.224 1.00 97.19 195 TYR A CA 1
ATOM 1407 C C . TYR A 1 195 ? 17.392 -4.113 -0.811 1.00 97.19 195 TYR A C 1
ATOM 1409 O O . TYR A 1 195 ? 17.262 -3.728 -1.970 1.00 97.19 195 TYR A O 1
ATOM 1417 N N . ASP A 1 196 ? 18.379 -3.725 -0.012 1.00 97.12 196 ASP A N 1
ATOM 1418 C CA . ASP A 1 196 ? 19.432 -2.788 -0.366 1.00 97.12 196 ASP A CA 1
ATOM 1419 C C . ASP A 1 196 ? 20.773 -3.279 0.202 1.00 97.12 196 ASP A C 1
ATOM 1421 O O . ASP A 1 196 ? 20.799 -4.105 1.125 1.00 97.12 196 ASP A O 1
ATOM 1425 N N . ASP A 1 197 ? 21.885 -2.817 -0.354 1.00 94.94 197 ASP A N 1
ATOM 1426 C CA . ASP A 1 197 ? 23.234 -3.268 -0.003 1.00 94.94 197 ASP A CA 1
ATOM 1427 C C . ASP A 1 197 ? 24.165 -2.138 0.450 1.00 94.94 197 ASP A C 1
ATOM 1429 O O . ASP A 1 197 ? 25.163 -2.398 1.140 1.00 94.94 197 ASP A O 1
ATOM 1433 N N . VAL A 1 198 ? 23.821 -0.891 0.138 1.00 95.88 198 VAL A N 1
ATOM 1434 C CA . VAL A 1 198 ? 24.597 0.298 0.487 1.00 95.88 198 VAL A CA 1
ATOM 1435 C C . VAL A 1 198 ? 23.701 1.384 1.072 1.00 95.88 198 VAL A C 1
ATOM 1437 O O . VAL A 1 198 ? 22.498 1.366 0.903 1.00 95.88 198 VAL A O 1
ATOM 1440 N N . MET A 1 199 ? 24.310 2.298 1.828 1.00 96.75 199 MET A N 1
ATOM 1441 C CA . MET A 1 199 ? 23.648 3.504 2.328 1.00 96.75 199 MET A CA 1
ATOM 1442 C C . MET A 1 199 ? 24.042 4.655 1.402 1.00 96.75 199 MET A C 1
ATOM 1444 O O . MET A 1 199 ? 25.146 5.201 1.550 1.00 96.75 199 MET A O 1
ATOM 1448 N N . ASP A 1 200 ? 23.211 4.959 0.411 1.00 96.12 200 ASP A N 1
ATOM 1449 C CA . ASP A 1 200 ? 23.481 5.967 -0.613 1.00 96.12 200 ASP A CA 1
ATOM 1450 C C . ASP A 1 200 ? 22.262 6.813 -1.039 1.00 96.12 200 ASP A C 1
ATOM 1452 O O . ASP A 1 200 ? 22.357 7.520 -2.043 1.00 96.12 200 ASP A O 1
ATOM 1456 N N . ASP A 1 201 ? 21.194 6.837 -0.235 1.00 96.25 201 ASP A N 1
ATOM 1457 C CA . ASP A 1 201 ? 19.884 7.462 -0.479 1.00 96.25 201 ASP A CA 1
ATOM 1458 C C . ASP A 1 201 ? 19.055 6.776 -1.587 1.00 96.25 201 ASP A C 1
ATOM 1460 O O . ASP A 1 201 ? 18.071 7.359 -2.069 1.00 96.25 201 ASP A O 1
ATOM 1464 N N . TYR A 1 202 ? 19.426 5.573 -2.043 1.00 95.94 202 TYR A N 1
ATOM 1465 C CA . TYR A 1 202 ? 18.766 4.915 -3.171 1.00 95.94 202 TYR A CA 1
ATOM 1466 C C . TYR A 1 202 ? 18.729 3.389 -3.071 1.00 95.94 202 TYR A C 1
ATOM 1468 O O . TYR A 1 202 ? 19.748 2.716 -3.147 1.00 95.94 202 TYR A O 1
ATOM 1476 N N . VAL A 1 203 ? 17.530 2.825 -3.201 1.00 96.44 203 VAL A N 1
ATOM 1477 C CA . VAL A 1 203 ? 17.344 1.377 -3.380 1.00 96.44 203 VAL A CA 1
ATOM 1478 C C . VAL A 1 203 ? 17.032 1.041 -4.838 1.00 96.44 203 VAL A C 1
ATOM 1480 O O . VAL A 1 203 ? 16.354 1.805 -5.528 1.00 96.44 203 VAL A O 1
ATOM 1483 N N . LEU A 1 204 ? 17.476 -0.116 -5.332 1.00 94.88 204 LEU A N 1
ATOM 1484 C CA . LEU A 1 204 ? 17.039 -0.633 -6.633 1.00 94.88 204 LEU A CA 1
ATOM 1485 C C . LEU A 1 204 ? 15.517 -0.869 -6.619 1.00 94.88 204 LEU A C 1
ATOM 1487 O O . LEU A 1 204 ? 15.015 -1.676 -5.836 1.00 94.88 204 LEU A O 1
ATOM 1491 N N . THR A 1 205 ? 14.760 -0.202 -7.495 1.00 94.75 205 THR A N 1
ATOM 1492 C CA . THR A 1 205 ? 13.286 -0.271 -7.506 1.00 94.75 205 THR A CA 1
ATOM 1493 C C . THR A 1 205 ? 12.785 -1.702 -7.722 1.00 94.75 205 THR A C 1
ATOM 1495 O O . THR A 1 205 ? 11.806 -2.113 -7.095 1.00 94.75 205 THR A O 1
ATOM 1498 N N . ALA A 1 206 ? 13.486 -2.498 -8.536 1.00 92.56 206 ALA A N 1
ATOM 1499 C CA . ALA A 1 206 ? 13.154 -3.904 -8.771 1.00 92.56 206 ALA A CA 1
ATOM 1500 C C . ALA A 1 206 ? 13.182 -4.758 -7.484 1.00 92.56 206 ALA A C 1
ATOM 1502 O O . ALA A 1 206 ? 12.422 -5.724 -7.370 1.00 92.56 206 ALA A O 1
ATOM 1503 N N . ASN A 1 207 ? 13.993 -4.381 -6.486 1.00 95.81 207 ASN A N 1
ATOM 1504 C CA . ASN A 1 207 ? 14.068 -5.091 -5.206 1.00 95.81 207 ASN A CA 1
ATOM 1505 C C . ASN A 1 207 ? 12.844 -4.839 -4.315 1.00 95.81 207 ASN A C 1
ATOM 1507 O O . ASN A 1 207 ? 12.553 -5.659 -3.443 1.00 95.81 207 ASN A O 1
ATOM 1511 N N . ILE A 1 208 ? 12.124 -3.729 -4.521 1.00 96.75 208 ILE A N 1
ATOM 1512 C CA . ILE A 1 208 ? 11.049 -3.287 -3.622 1.00 96.75 208 ILE A CA 1
ATOM 1513 C C . ILE A 1 208 ? 9.648 -3.294 -4.244 1.00 96.75 208 ILE A C 1
ATOM 1515 O O . ILE A 1 208 ? 8.663 -3.476 -3.527 1.00 96.75 208 ILE A O 1
ATOM 1519 N N . GLU A 1 209 ? 9.513 -3.141 -5.565 1.00 95.00 209 GLU A N 1
ATOM 1520 C CA . GLU A 1 209 ? 8.211 -2.869 -6.200 1.00 95.00 209 GLU A CA 1
ATOM 1521 C C . GLU A 1 209 ? 7.185 -4.013 -6.063 1.00 95.00 209 GLU A C 1
ATOM 1523 O O . GLU A 1 209 ? 5.970 -3.786 -6.104 1.00 95.00 209 GLU A O 1
ATOM 1528 N N . ASN A 1 210 ? 7.668 -5.241 -5.850 1.00 95.56 210 ASN A N 1
ATOM 1529 C CA . ASN A 1 210 ? 6.853 -6.450 -5.690 1.00 95.56 210 ASN A CA 1
ATOM 1530 C C . ASN A 1 210 ? 6.614 -6.846 -4.222 1.00 95.56 210 ASN A C 1
ATOM 1532 O O . ASN A 1 210 ? 5.925 -7.835 -3.954 1.00 95.56 210 ASN A O 1
ATOM 1536 N N . ILE A 1 211 ? 7.146 -6.086 -3.260 1.00 97.25 211 ILE A N 1
ATOM 1537 C CA . ILE A 1 211 ? 6.907 -6.325 -1.834 1.00 97.25 211 ILE A CA 1
ATOM 1538 C C . ILE A 1 211 ? 5.439 -6.027 -1.518 1.00 97.25 211 ILE A C 1
ATOM 1540 O O . ILE A 1 211 ? 4.919 -4.957 -1.824 1.00 97.25 211 ILE A O 1
ATOM 1544 N N . THR A 1 212 ? 4.763 -6.990 -0.891 1.00 97.25 212 THR A N 1
ATOM 1545 C CA . THR A 1 212 ? 3.341 -6.881 -0.518 1.00 97.25 212 THR A CA 1
ATOM 1546 C C . THR A 1 212 ? 3.137 -6.519 0.949 1.00 97.25 212 THR A C 1
ATOM 1548 O O . THR A 1 212 ? 2.110 -5.934 1.302 1.00 97.25 212 THR A O 1
ATOM 1551 N N . GLU A 1 213 ? 4.126 -6.807 1.793 1.00 97.62 213 GLU A N 1
ATOM 1552 C CA . GLU A 1 213 ? 4.119 -6.524 3.224 1.00 97.62 213 GLU A CA 1
ATOM 1553 C C . GLU A 1 213 ? 5.484 -5.973 3.632 1.00 97.62 213 GLU A C 1
ATOM 1555 O O . GLU A 1 213 ? 6.514 -6.587 3.350 1.00 97.62 213 GLU A O 1
ATOM 1560 N N . LEU A 1 214 ? 5.490 -4.816 4.289 1.00 96.81 214 LEU A N 1
ATOM 1561 C CA . LEU A 1 214 ? 6.703 -4.153 4.743 1.00 96.81 214 LEU A CA 1
ATOM 1562 C C . LEU A 1 214 ? 6.586 -3.853 6.236 1.00 96.81 214 LEU A C 1
ATOM 1564 O O . LEU A 1 214 ? 5.672 -3.155 6.666 1.00 96.81 214 LEU A O 1
ATOM 1568 N N . GLY A 1 215 ? 7.535 -4.366 7.013 1.00 96.06 215 GLY A N 1
ATOM 1569 C CA . GLY A 1 215 ? 7.723 -3.993 8.409 1.00 96.06 215 GLY A CA 1
ATOM 1570 C C . GLY A 1 215 ? 8.975 -3.138 8.548 1.00 96.06 215 GLY A C 1
ATOM 1571 O O . GLY A 1 215 ? 10.062 -3.602 8.206 1.00 96.06 215 GLY A O 1
ATOM 1572 N N . ILE A 1 216 ? 8.859 -1.927 9.085 1.00 93.94 216 ILE A N 1
ATOM 1573 C CA . ILE A 1 216 ? 10.012 -1.064 9.376 1.00 93.94 216 ILE A CA 1
ATOM 1574 C C . ILE A 1 216 ? 9.919 -0.499 10.790 1.00 93.94 216 ILE A C 1
ATOM 1576 O O . ILE A 1 216 ? 8.827 -0.272 11.306 1.00 93.94 216 ILE A O 1
ATOM 1580 N N . GLY A 1 217 ? 11.074 -0.280 11.415 1.00 92.75 217 GLY A N 1
ATOM 1581 C CA . GLY A 1 217 ? 11.139 0.288 12.755 1.00 92.75 217 GLY A CA 1
ATOM 1582 C C . GLY A 1 217 ? 12.292 1.256 12.950 1.00 92.75 217 GLY A C 1
ATOM 1583 O O . GLY A 1 217 ? 13.339 1.103 12.324 1.00 92.75 217 GLY A O 1
ATOM 1584 N N . GLY A 1 218 ? 12.115 2.249 13.818 1.00 88.81 218 GLY A N 1
ATOM 1585 C CA . GLY A 1 218 ? 13.138 3.253 14.110 1.00 88.81 218 GLY A CA 1
ATOM 1586 C C . GLY A 1 218 ? 12.623 4.689 14.074 1.00 88.81 218 GLY A C 1
ATOM 1587 O O . GLY A 1 218 ? 11.437 4.970 14.230 1.00 88.81 218 GLY A O 1
ATOM 1588 N N . PHE A 1 219 ? 13.540 5.640 13.929 1.00 86.56 219 PHE A N 1
ATOM 1589 C CA . PHE A 1 219 ? 13.191 7.056 13.877 1.00 86.56 219 PHE A CA 1
ATOM 1590 C C . PHE A 1 219 ? 13.090 7.506 12.422 1.00 86.56 219 PHE A C 1
ATOM 1592 O O . PHE A 1 219 ? 14.101 7.489 11.726 1.00 86.56 219 PHE A O 1
ATOM 1599 N N . PHE A 1 220 ? 11.905 7.947 11.998 1.00 83.81 220 PHE A N 1
ATOM 1600 C CA . PHE A 1 220 ? 11.653 8.380 10.624 1.00 83.81 220 PHE A CA 1
ATOM 1601 C C . PHE A 1 220 ? 11.192 9.838 10.598 1.00 83.81 220 PHE A C 1
ATOM 1603 O O . PHE A 1 220 ? 10.292 10.245 11.341 1.00 83.81 220 PHE A O 1
ATOM 1610 N N . LYS A 1 221 ? 11.772 10.642 9.707 1.00 79.50 221 LYS A N 1
ATOM 1611 C CA . LYS A 1 221 ? 11.284 12.002 9.422 1.00 79.50 221 LYS A CA 1
ATOM 1612 C C . LYS A 1 221 ? 10.268 12.007 8.291 1.00 79.50 221 LYS A C 1
ATOM 1614 O O . LYS A 1 221 ? 9.367 12.842 8.299 1.00 79.50 221 LYS A O 1
ATOM 1619 N N . ASN A 1 222 ? 10.446 11.128 7.309 1.00 76.56 222 ASN A N 1
ATOM 1620 C CA . ASN A 1 222 ? 9.530 10.900 6.198 1.00 76.56 222 ASN A CA 1
ATOM 1621 C C . ASN A 1 222 ? 9.774 9.498 5.612 1.00 76.56 222 ASN A C 1
ATOM 1623 O O . ASN A 1 222 ? 10.862 8.958 5.767 1.00 76.56 222 ASN A O 1
ATOM 1627 N N . LEU A 1 223 ? 8.780 8.931 4.925 1.00 87.69 223 LEU A N 1
ATOM 1628 C CA . LEU A 1 223 ? 8.916 7.669 4.183 1.00 87.69 223 LEU A CA 1
ATOM 1629 C C . LEU A 1 223 ? 8.910 7.918 2.667 1.00 87.69 223 LEU A C 1
ATOM 1631 O O . LEU A 1 223 ? 8.227 7.221 1.916 1.00 87.69 223 LEU A O 1
ATOM 1635 N N . THR A 1 224 ? 9.616 8.956 2.207 1.00 90.12 224 THR A N 1
ATOM 1636 C CA . THR A 1 224 ? 9.809 9.168 0.763 1.00 90.12 224 THR A CA 1
ATOM 1637 C C . THR A 1 224 ? 10.447 7.917 0.161 1.00 90.12 224 THR A C 1
ATOM 1639 O O . THR A 1 224 ? 11.366 7.354 0.749 1.00 90.12 224 THR A O 1
ATOM 1642 N N . GLY A 1 225 ? 9.919 7.465 -0.975 1.00 92.38 225 GLY A N 1
ATOM 1643 C CA . GLY A 1 225 ? 10.285 6.197 -1.610 1.00 92.38 225 GLY A CA 1
ATOM 1644 C C . GLY A 1 225 ? 9.223 5.112 -1.418 1.00 92.38 225 GLY A C 1
ATOM 1645 O O . GLY A 1 225 ? 9.087 4.234 -2.265 1.00 92.38 225 GLY A O 1
ATOM 1646 N N . LEU A 1 226 ? 8.385 5.207 -0.376 1.00 92.81 226 LEU A N 1
ATOM 1647 C CA . LEU A 1 226 ? 7.318 4.231 -0.121 1.00 92.81 226 LEU A CA 1
ATOM 1648 C C . LEU A 1 226 ? 6.297 4.145 -1.274 1.00 92.81 226 LEU A C 1
ATOM 1650 O O . LEU A 1 226 ? 5.716 3.086 -1.502 1.00 92.81 226 LEU A O 1
ATOM 1654 N N . GLN A 1 227 ? 6.111 5.227 -2.038 1.00 91.94 227 GLN A N 1
ATOM 1655 C CA . GLN A 1 227 ? 5.233 5.260 -3.213 1.00 91.94 227 GLN A CA 1
ATOM 1656 C C . GLN A 1 227 ? 5.658 4.305 -4.342 1.00 91.94 227 GLN A C 1
ATOM 1658 O O . GLN A 1 227 ? 4.814 3.908 -5.145 1.00 91.94 227 GLN A O 1
ATOM 1663 N N . ASP A 1 228 ? 6.931 3.897 -4.382 1.00 93.94 228 ASP A N 1
ATOM 1664 C CA . ASP A 1 228 ? 7.452 2.991 -5.412 1.00 93.94 228 ASP A CA 1
ATOM 1665 C C . ASP A 1 228 ? 7.282 1.508 -5.036 1.00 93.94 228 ASP A C 1
ATOM 1667 O O . ASP A 1 228 ? 7.508 0.621 -5.863 1.00 93.94 228 ASP A O 1
ATOM 1671 N N . PHE A 1 229 ? 6.785 1.207 -3.829 1.00 95.25 229 PHE A N 1
ATOM 1672 C CA . PHE A 1 229 ? 6.358 -0.138 -3.443 1.00 95.25 229 PHE A CA 1
ATOM 1673 C C . PHE A 1 229 ? 4.990 -0.458 -4.073 1.00 95.25 229 PHE A C 1
ATOM 1675 O O . PHE A 1 229 ? 3.962 -0.550 -3.397 1.00 95.25 229 PHE A O 1
ATOM 1682 N N . LYS A 1 230 ? 4.964 -0.616 -5.402 1.00 93.44 230 LYS A N 1
ATOM 1683 C CA . LYS A 1 230 ? 3.742 -0.733 -6.225 1.00 93.44 230 LYS A CA 1
ATOM 1684 C C . LYS A 1 230 ? 2.775 -1.827 -5.757 1.00 93.44 230 LYS A C 1
ATOM 1686 O O . LYS A 1 230 ? 1.560 -1.693 -5.925 1.00 93.44 230 LYS A O 1
ATOM 1691 N N . SER A 1 231 ? 3.301 -2.903 -5.175 1.00 95.75 231 SER A N 1
ATOM 1692 C CA . SER A 1 231 ? 2.520 -4.052 -4.707 1.00 95.75 231 SER A CA 1
ATOM 1693 C C . SER A 1 231 ? 2.145 -4.005 -3.224 1.00 95.75 231 SER A C 1
ATOM 1695 O O . SER A 1 231 ? 1.417 -4.891 -2.771 1.00 95.75 231 SER A O 1
ATOM 1697 N N . LEU A 1 232 ? 2.580 -2.989 -2.472 1.00 96.94 232 LEU A N 1
ATOM 1698 C CA . LEU A 1 232 ? 2.425 -2.943 -1.019 1.00 96.94 232 LEU A CA 1
ATOM 1699 C C . LEU A 1 232 ? 0.956 -2.882 -0.601 1.00 96.94 232 LEU A C 1
ATOM 1701 O O . LEU A 1 232 ? 0.175 -2.069 -1.101 1.00 96.94 232 LEU A O 1
ATOM 1705 N N . LYS A 1 233 ? 0.584 -3.755 0.340 1.00 97.06 233 LYS A N 1
ATOM 1706 C CA . LYS A 1 233 ? -0.762 -3.859 0.923 1.00 97.06 233 LYS A CA 1
ATOM 1707 C C . LYS A 1 233 ? -0.768 -3.725 2.433 1.00 97.06 233 LYS A C 1
ATOM 1709 O O . LYS A 1 233 ? -1.737 -3.181 2.963 1.00 97.06 233 LYS A O 1
ATOM 1714 N N . THR A 1 234 ? 0.285 -4.184 3.099 1.00 97.75 234 THR A N 1
ATOM 1715 C CA . THR A 1 234 ? 0.415 -4.100 4.553 1.00 97.75 234 THR A CA 1
ATOM 1716 C C . THR A 1 234 ? 1.676 -3.332 4.909 1.00 97.75 234 THR A C 1
ATOM 1718 O O . THR A 1 234 ? 2.766 -3.716 4.489 1.00 97.75 234 THR A O 1
ATOM 1721 N N . LEU A 1 235 ? 1.527 -2.272 5.700 1.00 95.38 235 LEU A N 1
ATOM 1722 C CA . LEU A 1 235 ? 2.643 -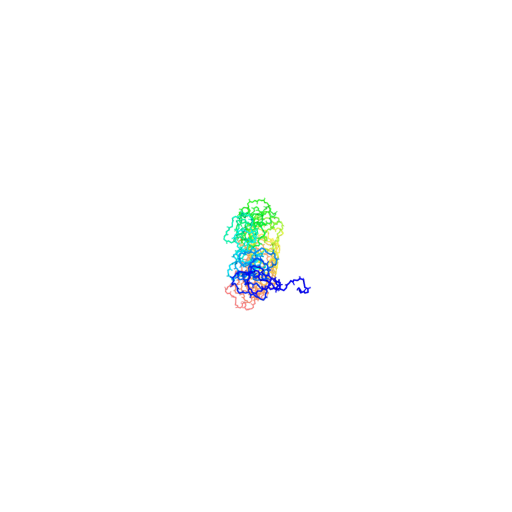1.570 6.325 1.00 95.38 235 LEU A CA 1
ATOM 1723 C C . LEU A 1 235 ? 2.547 -1.739 7.841 1.00 95.38 235 LEU A C 1
ATOM 1725 O O . LEU A 1 235 ? 1.531 -1.382 8.437 1.00 95.38 235 LEU A O 1
ATOM 1729 N N . THR A 1 236 ? 3.616 -2.242 8.448 1.00 94.88 236 THR A N 1
ATOM 1730 C CA . THR A 1 236 ? 3.775 -2.304 9.902 1.00 94.88 236 THR A CA 1
ATOM 1731 C C . THR A 1 236 ? 4.911 -1.381 10.317 1.00 94.88 236 THR A C 1
ATOM 1733 O O . THR A 1 236 ? 6.045 -1.525 9.857 1.00 94.88 236 THR A O 1
ATOM 1736 N N . LEU A 1 237 ? 4.608 -0.441 11.203 1.00 91.94 237 LEU A N 1
ATOM 1737 C CA . LEU A 1 237 ? 5.583 0.433 11.842 1.00 91.94 237 LEU A CA 1
ATOM 1738 C C . LEU A 1 237 ? 5.772 -0.068 13.272 1.00 91.94 237 LEU A C 1
ATOM 1740 O O . LEU A 1 237 ? 4.841 0.028 14.067 1.00 91.94 237 LEU A O 1
ATOM 1744 N N . PHE A 1 238 ? 6.935 -0.638 13.587 1.00 92.81 238 PHE A N 1
ATOM 1745 C CA . PHE A 1 238 ? 7.227 -1.173 14.922 1.00 92.81 238 PHE A CA 1
ATOM 1746 C C . PHE A 1 238 ? 8.299 -0.345 15.634 1.00 92.81 238 PHE A C 1
ATOM 1748 O O . PHE A 1 238 ? 9.247 0.114 15.001 1.00 92.81 238 PHE A O 1
ATOM 1755 N N . ASP A 1 239 ? 8.161 -0.129 16.942 1.00 90.62 239 ASP A N 1
ATOM 1756 C CA . ASP A 1 239 ? 9.119 0.603 17.787 1.00 90.62 239 ASP A CA 1
ATOM 1757 C C . ASP A 1 239 ? 9.588 1.931 17.160 1.00 90.62 239 ASP A C 1
ATOM 1759 O O . ASP A 1 239 ? 10.780 2.260 17.140 1.00 90.62 239 ASP A O 1
ATOM 1763 N N . SER A 1 240 ? 8.644 2.669 16.568 1.00 85.88 240 SER A N 1
ATOM 1764 C CA . SER A 1 240 ? 8.953 3.805 15.703 1.00 85.88 240 SER A CA 1
ATOM 1765 C C . SER A 1 240 ? 8.665 5.159 16.342 1.00 85.88 240 SER A C 1
ATOM 1767 O O . SER A 1 240 ? 7.787 5.312 17.184 1.00 85.88 240 SER A O 1
ATOM 1769 N N . SER A 1 241 ? 9.373 6.199 15.915 1.00 83.94 241 SER A N 1
ATOM 1770 C CA . SER A 1 241 ? 8.988 7.579 16.222 1.00 83.94 241 SER A CA 1
ATOM 1771 C C . SER A 1 241 ? 8.922 8.366 14.932 1.00 83.94 241 SER A C 1
ATOM 1773 O O . SER A 1 241 ? 9.890 8.386 14.170 1.00 83.94 241 SER A O 1
ATOM 1775 N N . ILE A 1 242 ? 7.765 8.984 14.690 1.00 74.94 242 ILE A N 1
ATOM 1776 C CA . ILE A 1 242 ? 7.509 9.697 13.444 1.00 74.94 242 ILE A CA 1
ATOM 1777 C C . ILE A 1 242 ? 7.075 11.121 13.762 1.00 74.94 242 ILE A C 1
ATOM 1779 O O . ILE A 1 242 ? 6.045 11.359 14.401 1.00 74.94 242 ILE A O 1
ATOM 1783 N N . GLU A 1 243 ? 7.890 12.084 13.330 1.00 74.06 243 GLU A N 1
ATOM 1784 C CA . GLU A 1 243 ? 7.622 13.502 13.588 1.00 74.06 243 GLU A CA 1
ATOM 1785 C C . GLU A 1 243 ? 6.409 13.998 12.799 1.00 74.06 243 GLU A C 1
ATOM 1787 O O . GLU A 1 243 ? 5.567 14.706 13.354 1.00 74.06 243 GLU A O 1
ATOM 1792 N N . ASN A 1 244 ? 6.315 13.622 11.521 1.00 71.69 244 ASN A N 1
ATOM 1793 C CA . ASN A 1 244 ? 5.188 13.926 10.646 1.00 71.69 244 ASN A CA 1
ATOM 1794 C C . ASN A 1 244 ? 4.945 12.734 9.729 1.00 71.69 244 ASN A C 1
ATOM 1796 O O . ASN A 1 244 ? 5.836 12.348 8.973 1.00 71.69 244 ASN A O 1
ATOM 1800 N N . PHE A 1 245 ? 3.745 12.169 9.793 1.00 73.94 245 PHE A N 1
ATOM 1801 C CA . PHE A 1 245 ? 3.368 11.076 8.916 1.00 73.94 245 PHE A CA 1
ATOM 1802 C C . PHE A 1 245 ? 1.989 11.325 8.351 1.00 73.94 245 PHE A C 1
ATOM 1804 O O . PHE A 1 245 ? 1.000 11.265 9.074 1.00 73.94 245 PHE A O 1
ATOM 1811 N N . ASP A 1 246 ? 1.950 11.604 7.061 1.00 77.50 246 ASP A N 1
ATOM 1812 C CA . ASP A 1 246 ? 0.745 11.446 6.271 1.00 77.50 246 ASP A CA 1
ATOM 1813 C C . ASP A 1 246 ? 0.881 10.089 5.592 1.00 77.50 246 ASP A C 1
ATOM 1815 O O . ASP A 1 246 ? 1.859 9.868 4.868 1.00 77.50 246 ASP A O 1
ATOM 1819 N N . VAL A 1 247 ? -0.020 9.154 5.901 1.00 71.62 247 VAL A N 1
ATOM 1820 C CA . VAL A 1 247 ? -0.065 7.878 5.185 1.00 71.62 247 VAL A CA 1
ATOM 1821 C C . VAL A 1 247 ? -0.444 8.216 3.752 1.00 71.62 247 VAL A C 1
ATOM 1823 O O . VAL A 1 247 ? -1.618 8.413 3.446 1.00 71.62 247 VAL A O 1
ATOM 1826 N N . LEU A 1 248 ? 0.587 8.342 2.919 1.00 72.44 248 LEU A N 1
ATOM 1827 C CA . LEU A 1 248 ? 0.523 8.850 1.557 1.00 72.44 248 LEU A CA 1
ATOM 1828 C C . LEU A 1 248 ? -0.682 8.247 0.818 1.00 72.44 248 LEU A C 1
ATOM 1830 O O . LEU A 1 248 ? -0.688 7.034 0.589 1.00 72.44 248 LEU A O 1
ATOM 1834 N N . PRO A 1 249 ? -1.687 9.052 0.420 1.00 70.94 249 PRO A N 1
ATOM 1835 C CA . PRO A 1 249 ? -2.847 8.566 -0.327 1.00 70.94 249 PRO A CA 1
ATOM 1836 C C . PRO A 1 249 ? -2.478 7.860 -1.638 1.00 70.94 249 PRO A C 1
ATOM 1838 O O . PRO A 1 249 ? -3.291 7.122 -2.196 1.00 70.94 249 PRO A O 1
ATOM 1841 N N . GLU A 1 250 ? -1.270 8.102 -2.149 1.00 75.88 250 GLU A N 1
ATOM 1842 C CA . GLU A 1 250 ? -0.716 7.448 -3.330 1.00 75.88 250 GLU A CA 1
ATOM 1843 C C . GLU A 1 250 ? -0.320 5.980 -3.081 1.00 75.88 250 GLU A C 1
ATOM 1845 O O . GLU A 1 250 ? -0.257 5.197 -4.033 1.00 75.88 250 GLU A O 1
ATOM 1850 N N . VAL A 1 251 ? -0.091 5.577 -1.826 1.00 85.06 251 VAL A N 1
ATOM 1851 C CA . VAL A 1 251 ? 0.238 4.194 -1.462 1.00 85.06 251 VAL A CA 1
ATOM 1852 C C . VAL A 1 251 ? -1.066 3.433 -1.226 1.00 85.06 251 VAL A C 1
ATOM 1854 O O . VAL A 1 251 ? -1.799 3.681 -0.275 1.00 85.06 251 VAL A O 1
ATOM 1857 N N . ASN A 1 252 ? -1.372 2.464 -2.089 1.00 87.38 252 ASN A N 1
ATOM 1858 C CA . ASN A 1 252 ? -2.631 1.706 -2.051 1.00 87.38 252 ASN A CA 1
ATOM 1859 C C . ASN A 1 252 ? -2.670 0.631 -0.937 1.00 87.38 252 ASN A C 1
ATOM 1861 O O . ASN A 1 252 ? -2.909 -0.553 -1.219 1.00 87.38 252 ASN A O 1
ATOM 1865 N N . LEU A 1 253 ? -2.439 1.036 0.319 1.00 95.19 253 LEU A N 1
ATOM 1866 C CA . LEU A 1 253 ? -2.474 0.176 1.505 1.00 95.19 253 LEU A CA 1
ATOM 1867 C C . LEU A 1 253 ? -3.884 -0.345 1.794 1.00 95.19 253 LEU A C 1
ATOM 1869 O O . LEU A 1 253 ? -4.877 0.367 1.639 1.00 95.19 253 LEU A O 1
ATOM 1873 N N . ILE A 1 254 ? -3.952 -1.590 2.261 1.00 97.56 254 ILE A N 1
ATOM 1874 C CA . ILE A 1 254 ? -5.159 -2.244 2.786 1.00 97.56 254 ILE A CA 1
ATOM 1875 C C . ILE A 1 254 ? -5.107 -2.284 4.315 1.00 97.56 254 ILE A C 1
ATOM 1877 O O . ILE A 1 254 ? -6.130 -2.066 4.967 1.00 97.56 254 ILE A O 1
ATOM 1881 N N . THR A 1 255 ? -3.928 -2.550 4.877 1.00 97.94 255 THR A N 1
ATOM 1882 C CA . THR A 1 255 ? -3.708 -2.674 6.318 1.00 97.94 255 THR A CA 1
ATOM 1883 C C . THR A 1 255 ? -2.546 -1.789 6.744 1.00 97.94 255 THR A C 1
ATOM 1885 O O . THR A 1 255 ? -1.486 -1.796 6.117 1.00 97.94 255 THR A O 1
ATOM 1888 N N . LEU A 1 256 ? -2.746 -1.062 7.837 1.00 94.81 256 LEU A N 1
ATOM 1889 C CA . LEU A 1 256 ? -1.712 -0.285 8.504 1.00 94.81 256 LEU A CA 1
ATOM 1890 C C . LEU A 1 256 ? -1.698 -0.648 9.987 1.00 94.81 256 LEU A C 1
ATOM 1892 O O . LEU A 1 256 ? -2.736 -0.570 10.649 1.00 94.81 256 LEU A O 1
ATOM 1896 N N . ASP A 1 257 ? -0.532 -1.044 10.481 1.00 94.69 257 ASP A N 1
ATOM 1897 C CA . ASP A 1 257 ? -0.324 -1.451 11.867 1.00 94.69 257 ASP A CA 1
ATOM 1898 C C . ASP A 1 257 ? 0.764 -0.591 12.516 1.00 94.69 257 ASP A C 1
ATOM 1900 O O . ASP A 1 257 ? 1.853 -0.426 11.960 1.00 94.69 257 ASP A O 1
ATOM 1904 N N . LEU A 1 258 ? 0.446 -0.022 13.675 1.00 92.12 258 LEU A N 1
ATOM 1905 C CA . LEU A 1 258 ? 1.365 0.728 14.518 1.00 92.12 258 LEU A CA 1
ATOM 1906 C C . LEU A 1 258 ? 1.628 -0.073 15.786 1.00 92.12 258 LEU A C 1
ATOM 1908 O O . LEU A 1 258 ? 0.739 -0.218 16.617 1.00 92.12 258 LEU A O 1
ATOM 1912 N N . GLU A 1 259 ? 2.856 -0.529 15.975 1.00 93.44 259 GLU A N 1
ATOM 1913 C CA . GLU A 1 259 ? 3.299 -1.248 17.165 1.00 93.44 259 GLU A CA 1
ATOM 1914 C C . GLU A 1 259 ? 4.401 -0.430 17.849 1.00 93.44 259 GLU A C 1
ATOM 1916 O O . GLU A 1 259 ? 5.361 -0.023 17.205 1.00 93.44 259 GLU A O 1
ATOM 1921 N N . GLY A 1 260 ? 4.281 -0.102 19.137 1.00 89.75 260 GLY A N 1
ATOM 1922 C CA . GLY A 1 260 ? 5.345 0.643 19.833 1.00 89.75 260 GLY A CA 1
ATOM 1923 C C . GLY A 1 260 ? 5.679 2.013 19.234 1.00 89.75 260 GLY A C 1
ATOM 1924 O O . GLY A 1 260 ? 6.810 2.474 19.370 1.00 89.75 260 GLY A O 1
ATOM 1925 N N . THR A 1 261 ? 4.737 2.655 18.539 1.00 86.25 261 THR A N 1
ATOM 1926 C CA . THR A 1 261 ? 5.003 3.835 17.710 1.00 86.25 261 THR A CA 1
ATOM 1927 C C . THR A 1 261 ? 4.523 5.144 18.353 1.00 86.25 261 THR A C 1
ATOM 1929 O O . THR A 1 261 ? 3.345 5.300 18.660 1.00 86.25 261 THR A O 1
ATOM 1932 N N . ASP A 1 262 ? 5.409 6.137 18.508 1.00 82.69 262 ASP A N 1
ATOM 1933 C CA . ASP A 1 262 ? 5.073 7.515 18.926 1.00 82.69 262 ASP A CA 1
ATOM 1934 C C . ASP A 1 262 ? 4.874 8.417 17.692 1.00 82.69 262 ASP A C 1
ATOM 1936 O O . ASP A 1 262 ? 5.834 9.000 17.170 1.00 82.69 262 ASP A O 1
ATOM 1940 N N . GLY A 1 263 ? 3.625 8.523 17.218 1.00 71.00 263 GLY A N 1
ATOM 1941 C CA . GLY A 1 263 ? 3.225 9.385 16.104 1.00 71.00 263 GLY A CA 1
ATOM 1942 C C . GLY A 1 263 ? 2.527 10.664 16.576 1.00 71.00 263 GLY A C 1
ATOM 1943 O O . GLY A 1 263 ? 1.313 10.697 16.762 1.00 71.00 263 GLY A O 1
ATOM 1944 N N . ARG A 1 264 ? 3.263 11.771 16.735 1.00 69.06 264 ARG A N 1
ATOM 1945 C CA . ARG A 1 264 ? 2.686 13.024 17.287 1.00 69.06 264 ARG A CA 1
ATOM 1946 C C . ARG A 1 264 ? 1.804 13.788 16.297 1.00 69.06 264 ARG A C 1
ATOM 1948 O O . ARG A 1 264 ? 0.904 14.510 16.732 1.00 69.06 264 ARG A O 1
ATOM 1955 N N . ASN A 1 265 ? 2.063 13.607 15.001 1.00 75.00 265 ASN A N 1
ATOM 1956 C CA . ASN A 1 265 ? 1.327 14.184 13.871 1.00 75.00 265 ASN A CA 1
ATOM 1957 C C . ASN A 1 265 ? 1.044 13.097 12.820 1.00 75.00 265 ASN A C 1
ATOM 1959 O O . ASN A 1 265 ? 1.456 13.211 11.666 1.00 75.00 265 ASN A O 1
ATOM 1963 N N . PHE A 1 266 ? 0.409 12.013 13.260 1.00 82.81 266 PHE A N 1
ATOM 1964 C CA . PHE A 1 266 ? -0.014 10.919 12.393 1.00 82.81 266 PHE A CA 1
ATOM 1965 C C . PHE A 1 266 ? -1.353 11.266 11.733 1.00 82.81 266 PHE A C 1
ATOM 1967 O O . PHE A 1 266 ? -2.291 11.663 12.429 1.00 82.81 266 PHE A O 1
ATOM 1974 N N . ILE A 1 267 ? -1.439 11.141 10.411 1.00 86.75 267 ILE A N 1
ATOM 1975 C CA . ILE A 1 267 ? -2.614 11.469 9.601 1.00 86.75 267 ILE A CA 1
ATOM 1976 C C . ILE A 1 267 ? -2.925 10.269 8.710 1.00 86.75 267 ILE A C 1
ATOM 1978 O O . ILE A 1 267 ? -2.059 9.781 7.987 1.00 86.75 267 ILE A O 1
ATOM 1982 N N . ILE A 1 268 ? -4.172 9.802 8.781 1.00 90.19 268 ILE A N 1
ATOM 1983 C CA . ILE A 1 268 ? -4.710 8.733 7.923 1.00 90.19 268 ILE A CA 1
ATOM 1984 C C . ILE A 1 268 ? -6.010 9.150 7.242 1.00 90.19 268 ILE A C 1
ATOM 1986 O O . ILE A 1 268 ? -6.814 8.314 6.841 1.00 90.19 268 ILE A O 1
ATOM 1990 N N . ASP A 1 269 ? -6.290 10.445 7.214 1.00 91.75 269 ASP A N 1
ATOM 1991 C CA . ASP A 1 269 ? -7.576 10.951 6.767 1.00 91.75 269 ASP A CA 1
ATOM 1992 C C . ASP A 1 269 ? -7.732 10.790 5.256 1.00 91.75 269 ASP A C 1
ATOM 1994 O O . ASP A 1 269 ? -6.806 11.029 4.488 1.00 91.75 269 ASP A O 1
ATOM 1998 N N . ALA A 1 270 ? -8.940 10.429 4.822 1.00 93.50 270 ALA A N 1
ATOM 1999 C CA . ALA A 1 270 ? -9.279 10.261 3.409 1.00 93.50 270 ALA A CA 1
ATOM 2000 C C . ALA A 1 270 ? -8.388 9.271 2.626 1.00 93.50 270 ALA A C 1
ATOM 2002 O O . ALA A 1 270 ? -8.300 9.369 1.399 1.00 93.50 270 ALA A O 1
ATOM 2003 N N . HIS A 1 271 ? -7.791 8.280 3.293 1.00 93.50 271 HIS A N 1
ATOM 2004 C CA . HIS A 1 271 ? -7.006 7.246 2.631 1.00 93.50 271 HIS A CA 1
ATOM 2005 C C . HIS A 1 271 ? -7.908 6.372 1.735 1.00 93.50 271 HIS A C 1
ATOM 2007 O O . HIS A 1 271 ? -8.852 5.738 2.223 1.00 93.50 271 HIS A O 1
ATOM 2013 N N . PRO A 1 272 ? -7.645 6.285 0.418 1.00 93.75 272 PRO A N 1
ATOM 2014 C CA . PRO A 1 272 ? -8.621 5.777 -0.548 1.00 93.75 272 PRO A CA 1
ATOM 2015 C C . PRO A 1 272 ? -8.897 4.272 -0.435 1.00 93.75 272 PRO A C 1
ATOM 2017 O O . PRO A 1 272 ? -9.997 3.831 -0.769 1.00 93.75 272 PRO A O 1
ATOM 2020 N N . THR A 1 273 ? -7.917 3.488 0.020 1.00 95.81 273 THR A N 1
ATOM 2021 C CA . THR A 1 273 ? -7.964 2.014 -0.008 1.00 95.81 273 THR A CA 1
ATOM 2022 C C . THR A 1 273 ? -7.871 1.334 1.357 1.00 95.81 273 THR A C 1
ATOM 2024 O O . THR A 1 273 ? -8.013 0.114 1.416 1.00 95.81 273 THR A O 1
ATOM 2027 N N . LEU A 1 274 ? -7.629 2.081 2.442 1.00 97.12 274 LEU A N 1
ATOM 2028 C CA . LEU A 1 274 ? -7.323 1.488 3.745 1.00 97.12 274 LEU A CA 1
ATOM 2029 C C . LEU A 1 274 ? -8.569 0.796 4.300 1.00 97.12 274 LEU A C 1
ATOM 2031 O O . LEU A 1 274 ? -9.614 1.428 4.425 1.00 97.12 274 LEU A O 1
ATOM 2035 N N . GLU A 1 275 ? -8.458 -0.488 4.644 1.00 98.25 275 GLU A N 1
ATOM 2036 C CA . GLU A 1 275 ? -9.555 -1.283 5.206 1.00 98.25 275 GLU A CA 1
ATOM 2037 C C . GLU A 1 275 ? -9.397 -1.541 6.705 1.00 98.25 275 GLU A C 1
ATOM 2039 O O . GLU A 1 275 ? -10.398 -1.672 7.415 1.00 98.25 275 GLU A O 1
ATOM 2044 N N . ARG A 1 276 ? -8.158 -1.664 7.188 1.00 98.38 276 ARG A N 1
ATOM 2045 C CA . ARG A 1 276 ? -7.849 -2.028 8.575 1.00 98.38 276 ARG A CA 1
ATOM 2046 C C . ARG A 1 276 ? -6.767 -1.121 9.128 1.00 98.38 276 ARG A C 1
ATOM 2048 O O . ARG A 1 276 ? -5.721 -0.955 8.502 1.00 98.38 276 ARG A O 1
ATOM 2055 N N . PHE A 1 277 ? -7.019 -0.586 10.314 1.00 96.50 277 PHE A N 1
ATOM 2056 C CA . PHE A 1 277 ? -6.054 0.218 11.044 1.00 96.50 277 PHE A CA 1
ATOM 2057 C C . PHE A 1 277 ? -5.913 -0.294 12.475 1.00 96.50 277 PHE A C 1
ATOM 2059 O O . PHE A 1 277 ? -6.904 -0.368 13.208 1.00 96.50 277 PHE A O 1
ATOM 2066 N N . TYR A 1 278 ? -4.690 -0.657 12.850 1.00 95.50 278 TYR A N 1
ATOM 2067 C CA . TYR A 1 278 ? -4.366 -1.222 14.154 1.00 95.50 278 TYR A CA 1
ATOM 2068 C C . TYR A 1 278 ? -3.311 -0.386 14.867 1.00 95.50 278 TYR A C 1
ATOM 2070 O O . TYR A 1 278 ? -2.381 0.131 14.250 1.00 95.50 278 TYR A O 1
ATOM 2078 N N . ILE A 1 279 ? -3.497 -0.232 16.175 1.00 92.00 279 ILE A N 1
ATOM 2079 C CA . ILE A 1 279 ? -2.607 0.505 17.065 1.00 92.00 279 ILE A CA 1
ATOM 2080 C C . ILE A 1 279 ? -2.371 -0.362 18.290 1.00 92.00 279 ILE A C 1
ATOM 2082 O O . ILE A 1 279 ? -3.321 -0.741 18.975 1.00 92.00 279 ILE A O 1
ATOM 2086 N N . SER A 1 280 ? -1.112 -0.682 18.557 1.00 92.56 280 SER A N 1
ATOM 2087 C CA . SER A 1 280 ? -0.704 -1.639 19.571 1.00 92.56 280 SER A CA 1
ATOM 2088 C C . SER A 1 280 ? 0.550 -1.221 20.352 1.00 92.56 280 SER A C 1
ATOM 2090 O O . SER A 1 280 ? 1.317 -0.355 19.928 1.00 92.56 280 SER A O 1
ATOM 2092 N N . SER A 1 281 ? 0.779 -1.845 21.510 1.00 87.75 281 SER A N 1
ATOM 2093 C CA . SER A 1 281 ? 2.053 -1.793 22.248 1.00 87.75 281 SER A CA 1
ATOM 2094 C C . SER A 1 281 ? 2.524 -0.388 22.667 1.00 87.75 281 SER A C 1
ATOM 2096 O O . SER A 1 281 ? 3.656 -0.006 22.410 1.00 87.75 281 SER A O 1
ATOM 2098 N N . ASN A 1 282 ? 1.694 0.372 23.381 1.00 82.94 282 ASN A N 1
ATOM 2099 C CA . ASN A 1 282 ? 1.946 1.745 23.852 1.00 82.94 282 ASN A CA 1
ATOM 2100 C C . ASN A 1 282 ? 2.123 2.774 22.729 1.00 82.94 282 ASN A C 1
ATOM 2102 O O . ASN A 1 282 ? 2.807 3.786 22.904 1.00 82.94 282 ASN A O 1
ATOM 2106 N N . SER A 1 283 ? 1.496 2.527 21.582 1.00 82.06 283 SER A N 1
ATOM 2107 C CA . SER A 1 283 ? 1.519 3.472 20.475 1.00 82.06 283 SER A CA 1
ATOM 2108 C C . SER A 1 283 ? 0.653 4.700 20.763 1.00 82.06 283 SER A C 1
ATOM 2110 O O . SER A 1 283 ? -0.406 4.606 21.385 1.00 82.06 283 SER A O 1
ATOM 2112 N N . ILE A 1 284 ? 1.074 5.854 20.248 1.00 80.75 284 ILE A N 1
ATOM 2113 C CA . ILE A 1 284 ? 0.266 7.074 20.181 1.00 80.75 284 ILE A CA 1
ATOM 2114 C C . ILE A 1 284 ? -0.235 7.207 18.744 1.00 80.75 284 ILE A C 1
ATOM 2116 O O . ILE A 1 284 ? 0.545 7.436 17.820 1.00 80.75 284 ILE A O 1
ATOM 2120 N N . GLY A 1 285 ? -1.546 7.030 18.573 1.00 79.56 285 GLY A N 1
ATOM 2121 C CA . GLY A 1 285 ? -2.221 7.097 17.279 1.00 79.56 285 GLY A CA 1
ATOM 2122 C C . GLY A 1 285 ? -2.635 8.512 16.846 1.00 79.56 285 GLY A C 1
ATOM 2123 O O . GLY A 1 285 ? -2.373 9.497 17.544 1.00 79.56 285 GLY A O 1
ATOM 2124 N N . PRO A 1 286 ? -3.331 8.627 15.701 1.00 87.94 286 PRO A N 1
ATOM 2125 C CA . PRO A 1 286 ? -3.850 9.896 15.216 1.00 87.94 286 PRO A CA 1
ATOM 2126 C C . PRO A 1 286 ? -4.951 10.428 16.143 1.00 87.94 286 PRO A C 1
ATOM 2128 O O . PRO A 1 286 ? -5.656 9.679 16.821 1.00 87.94 286 PRO A O 1
ATOM 2131 N N . LYS A 1 287 ? -5.135 11.751 16.142 1.00 90.50 287 LYS A N 1
ATOM 2132 C CA . LYS A 1 287 ? -6.214 12.415 16.901 1.00 90.50 287 LYS A CA 1
ATOM 2133 C C . LYS A 1 287 ? -7.553 12.375 16.173 1.00 90.50 287 LYS A C 1
ATOM 2135 O O . LYS A 1 287 ? -8.600 12.579 16.785 1.00 90.50 287 LYS A O 1
ATOM 2140 N N . GLU A 1 288 ? -7.521 12.151 14.868 1.00 93.38 288 GLU A N 1
ATOM 2141 C CA . GLU A 1 288 ? -8.693 12.103 14.008 1.00 93.38 288 GLU A CA 1
ATOM 2142 C C . GLU A 1 288 ? -8.528 10.947 13.017 1.00 93.38 288 GLU A C 1
ATOM 2144 O O . GLU A 1 288 ? -7.421 10.650 12.575 1.00 93.38 288 GLU A O 1
ATOM 2149 N N . ILE A 1 289 ? -9.629 10.256 12.732 1.00 95.06 289 ILE A N 1
ATOM 2150 C CA . ILE A 1 289 ? -9.729 9.234 11.692 1.00 95.06 289 ILE A CA 1
ATOM 2151 C C . ILE A 1 289 ? -10.988 9.564 10.906 1.00 95.06 289 ILE A C 1
ATOM 2153 O O . ILE A 1 289 ? -12.103 9.173 11.295 1.00 95.06 289 ILE A O 1
ATOM 2157 N N . ILE A 1 290 ? -10.826 10.351 9.842 1.00 96.44 290 ILE A N 1
ATOM 2158 C CA . ILE A 1 290 ? -11.961 10.931 9.128 1.00 96.44 290 ILE A CA 1
ATOM 2159 C C . ILE A 1 290 ? -11.981 10.640 7.629 1.00 96.44 290 ILE A C 1
ATOM 2161 O O . ILE A 1 290 ? -10.972 10.675 6.933 1.00 96.44 290 ILE A O 1
ATOM 2165 N N . ASN A 1 291 ? -13.195 10.436 7.115 1.00 96.75 291 ASN A N 1
ATOM 2166 C CA . ASN A 1 291 ? -13.496 10.322 5.685 1.00 96.75 291 ASN A CA 1
ATOM 2167 C C . ASN A 1 291 ? -12.779 9.173 4.950 1.00 96.75 291 ASN A C 1
ATOM 2169 O O . ASN A 1 291 ? -12.555 9.292 3.748 1.00 96.75 291 ASN A O 1
ATOM 2173 N N . ASN A 1 292 ? -12.451 8.065 5.618 1.00 96.94 292 ASN A N 1
ATOM 2174 C CA . ASN A 1 292 ? -11.856 6.896 4.971 1.00 96.94 292 ASN A CA 1
ATOM 2175 C C . ASN A 1 292 ? -12.945 6.025 4.319 1.00 96.94 292 ASN A C 1
ATOM 2177 O O . ASN A 1 292 ? -13.709 5.366 5.034 1.00 96.94 292 ASN A O 1
ATOM 2181 N N . PRO A 1 293 ? -13.064 6.004 2.975 1.00 96.94 293 PRO A N 1
ATOM 2182 C CA . PRO A 1 293 ? -14.205 5.397 2.293 1.00 96.94 293 PRO A CA 1
ATOM 2183 C C . PRO A 1 293 ? -14.246 3.870 2.388 1.00 96.94 293 PRO A C 1
ATOM 2185 O O . PRO A 1 293 ? -15.332 3.314 2.263 1.00 96.94 293 PRO A O 1
ATOM 2188 N N . GLN A 1 294 ? -13.101 3.208 2.592 1.00 97.81 294 GLN A N 1
ATOM 2189 C CA . GLN A 1 294 ? -12.979 1.743 2.625 1.00 97.81 294 GLN A CA 1
ATOM 2190 C C . GLN A 1 294 ? -12.674 1.180 4.020 1.00 97.81 294 GLN A C 1
ATOM 2192 O O . GLN A 1 294 ? -12.627 -0.039 4.174 1.00 97.81 294 GLN A O 1
ATOM 2197 N N . LEU A 1 295 ? -12.483 2.035 5.033 1.00 98.31 295 LEU A N 1
ATOM 2198 C CA . LEU A 1 295 ? -12.057 1.604 6.365 1.00 98.31 295 LEU A CA 1
ATOM 2199 C C . LEU A 1 295 ? -13.178 0.824 7.043 1.00 98.31 295 LEU A C 1
ATOM 2201 O O . LEU A 1 295 ? -14.252 1.378 7.249 1.00 98.31 295 LEU A O 1
ATOM 2205 N N . LYS A 1 296 ? -12.915 -0.440 7.387 1.00 98.69 296 LYS A N 1
ATOM 2206 C CA . LYS A 1 296 ? -13.867 -1.385 7.993 1.00 98.69 296 LYS A CA 1
ATOM 2207 C C . LYS A 1 296 ? -13.609 -1.603 9.474 1.00 98.69 296 LYS A C 1
ATOM 2209 O O . LYS A 1 296 ? -14.554 -1.787 10.233 1.00 98.69 296 LYS A O 1
ATOM 2214 N N . VAL A 1 297 ? -12.345 -1.594 9.890 1.00 98.62 297 VAL A N 1
ATOM 2215 C CA . VAL A 1 297 ? -11.963 -1.935 11.263 1.00 98.62 297 VAL A CA 1
ATOM 2216 C C . VAL A 1 297 ? -10.930 -0.955 11.794 1.00 98.62 297 VAL A C 1
ATOM 2218 O O . VAL A 1 297 ? -9.927 -0.685 11.133 1.00 98.62 297 VAL A O 1
ATOM 2221 N N . ILE A 1 298 ? -11.170 -0.489 13.019 1.00 98.00 298 ILE A N 1
ATOM 2222 C CA . ILE A 1 298 ? -10.185 0.212 13.843 1.00 98.00 298 ILE A CA 1
ATOM 2223 C C . ILE A 1 298 ? -9.966 -0.615 15.112 1.00 98.00 298 ILE A C 1
ATOM 2225 O O . ILE A 1 298 ? -10.934 -0.959 15.793 1.00 98.00 298 ILE A O 1
ATOM 2229 N N . GLY A 1 299 ? -8.710 -0.935 15.416 1.00 95.25 299 GLY A N 1
ATOM 2230 C CA . GLY A 1 299 ? -8.325 -1.654 16.628 1.00 95.25 299 GLY A CA 1
ATOM 2231 C C . GLY A 1 299 ? -7.282 -0.894 17.443 1.00 95.25 299 GLY A C 1
ATOM 2232 O O . GLY A 1 299 ? -6.261 -0.480 16.902 1.00 95.25 299 GLY A O 1
ATOM 2233 N N . TYR A 1 300 ? -7.533 -0.747 18.739 1.00 91.94 300 TYR A N 1
ATOM 2234 C CA . TYR A 1 300 ? -6.598 -0.230 19.734 1.00 91.94 300 TYR A CA 1
ATOM 2235 C C . TYR A 1 300 ? -6.296 -1.327 20.757 1.00 91.94 300 TYR A C 1
ATOM 2237 O O . TYR A 1 300 ? -7.207 -1.892 21.355 1.00 91.94 300 TYR A O 1
ATOM 2245 N N . PHE A 1 301 ? -5.027 -1.635 20.981 1.00 90.75 301 PHE A N 1
ATOM 2246 C CA . PHE A 1 301 ? -4.614 -2.695 21.896 1.00 90.75 301 PHE A CA 1
ATOM 2247 C C . PHE A 1 301 ? -3.440 -2.205 22.742 1.00 90.75 301 PHE A C 1
ATOM 2249 O O . PHE A 1 301 ? -2.451 -1.722 22.200 1.00 90.75 301 PHE A O 1
ATOM 2256 N N . TYR A 1 302 ? -3.508 -2.297 24.067 1.00 87.94 302 TYR A N 1
ATOM 2257 C CA . TYR A 1 302 ? -2.380 -1.930 24.940 1.00 87.94 302 TYR A CA 1
ATOM 2258 C C . TYR A 1 302 ? -1.819 -0.519 24.666 1.00 87.94 302 TYR A C 1
ATOM 2260 O O . TYR A 1 302 ? -0.607 -0.329 24.662 1.00 87.94 302 TYR A O 1
ATOM 2268 N N . SER A 1 303 ? -2.668 0.451 24.313 1.00 84.56 303 SER A N 1
ATOM 2269 C CA . SER A 1 303 ? -2.259 1.776 23.812 1.00 84.56 303 SER A CA 1
ATOM 2270 C C . SER A 1 303 ? -3.173 2.887 24.337 1.00 84.56 303 SER A C 1
ATOM 2272 O O . SER A 1 303 ? -4.377 2.683 24.490 1.00 84.56 303 SER A O 1
ATOM 2274 N N . ASP A 1 304 ? -2.621 4.077 24.597 1.00 81.06 304 ASP A N 1
ATOM 2275 C CA . ASP A 1 304 ? -3.405 5.252 25.007 1.00 81.06 304 ASP A CA 1
ATOM 2276 C C . ASP A 1 304 ? -3.968 5.961 23.767 1.00 81.06 304 ASP A C 1
ATOM 2278 O O . ASP A 1 304 ? -3.236 6.544 22.964 1.00 81.06 304 ASP A O 1
ATOM 2282 N N . GLY A 1 305 ? -5.288 5.913 23.606 1.00 81.38 305 GLY A N 1
ATOM 2283 C CA . GLY A 1 305 ? -5.992 6.591 22.523 1.00 81.38 305 GLY A CA 1
ATOM 2284 C C . GLY A 1 305 ? -6.228 8.079 22.783 1.00 81.38 305 GLY A C 1
ATOM 2285 O O . GLY A 1 305 ? -6.640 8.801 21.873 1.00 81.38 305 GLY A O 1
ATOM 2286 N N . GLY A 1 306 ? -5.977 8.573 24.002 1.00 88.12 306 GLY A N 1
ATOM 2287 C CA . GLY A 1 306 ? -6.062 9.991 24.328 1.00 88.12 306 GLY A CA 1
ATOM 2288 C C . GLY A 1 306 ? -7.421 10.602 23.968 1.00 88.12 306 GLY A C 1
ATOM 2289 O O . GLY A 1 306 ? -8.474 10.145 24.408 1.00 88.12 306 GLY A O 1
ATOM 2290 N N . THR A 1 307 ? -7.415 11.697 23.209 1.00 91.94 307 THR A N 1
ATOM 2291 C CA . THR A 1 307 ? -8.643 12.276 22.639 1.00 91.94 307 THR A CA 1
ATOM 2292 C C . THR A 1 307 ? -8.675 12.007 21.147 1.00 91.94 307 THR A C 1
ATOM 2294 O O . THR A 1 307 ? -7.800 12.498 20.435 1.00 91.94 307 THR A O 1
ATOM 2297 N N . ILE A 1 308 ? -9.703 11.287 20.695 1.00 94.00 308 ILE A N 1
ATOM 2298 C CA . ILE A 1 308 ? -9.853 10.866 19.307 1.00 94.00 308 ILE A CA 1
ATOM 2299 C C . ILE A 1 308 ? -11.261 11.111 18.756 1.00 94.00 308 ILE A C 1
ATOM 2301 O O . ILE A 1 308 ? -12.279 10.870 19.417 1.00 94.00 308 ILE A O 1
ATOM 2305 N N . LEU A 1 309 ? -11.306 11.569 17.505 1.00 97.00 309 LEU A N 1
ATOM 2306 C CA . LEU A 1 309 ? -12.513 11.682 16.692 1.00 97.00 309 LEU A CA 1
ATOM 2307 C C . LEU A 1 309 ? -12.488 10.667 15.542 1.00 97.00 309 LEU A C 1
ATOM 2309 O O . LEU A 1 309 ? -11.663 10.762 14.642 1.00 97.00 309 LEU A O 1
ATOM 2313 N N . VAL A 1 310 ? -13.460 9.759 15.515 1.00 98.19 310 VAL A N 1
ATOM 2314 C CA . VAL A 1 310 ? -13.705 8.825 14.409 1.00 98.19 310 VAL A CA 1
ATOM 2315 C C . VAL A 1 310 ? -14.980 9.251 13.697 1.00 98.19 310 VAL A C 1
ATOM 2317 O O . VAL A 1 310 ? -16.072 9.179 14.273 1.00 98.19 310 VAL A O 1
ATOM 2320 N N . LYS A 1 311 ? -14.874 9.732 12.456 1.00 98.38 311 LYS A N 1
ATOM 2321 C CA . LYS A 1 311 ? -16.026 10.346 11.788 1.00 98.38 311 LYS A CA 1
ATOM 2322 C C . LYS A 1 311 ? -16.084 10.126 10.280 1.00 98.38 311 LYS A C 1
ATOM 2324 O O . LYS A 1 311 ? -15.086 10.264 9.588 1.00 98.38 311 LYS A O 1
ATOM 2329 N N . ASN A 1 312 ? -17.295 9.930 9.754 1.00 98.25 312 ASN A N 1
ATOM 2330 C CA . ASN A 1 312 ? -17.559 9.822 8.314 1.00 98.25 312 ASN A CA 1
ATOM 2331 C C . ASN A 1 312 ? -16.782 8.683 7.626 1.00 98.25 312 ASN A C 1
ATOM 2333 O O . ASN A 1 312 ? -16.341 8.847 6.491 1.00 98.25 312 ASN A O 1
ATOM 2337 N N . ASN A 1 313 ? -16.608 7.539 8.281 1.00 98.44 313 ASN A N 1
ATOM 2338 C CA . ASN A 1 313 ? -16.022 6.347 7.671 1.00 98.44 313 ASN A CA 1
ATOM 2339 C C . ASN A 1 313 ? -17.185 5.418 7.272 1.00 98.44 313 ASN A C 1
ATOM 2341 O O . ASN A 1 313 ? -17.684 4.660 8.106 1.00 98.44 313 ASN A O 1
ATOM 2345 N N . PRO A 1 314 ? -17.722 5.528 6.038 1.00 97.94 314 PRO A N 1
ATOM 2346 C CA . PRO A 1 314 ? -19.015 4.942 5.682 1.00 97.94 314 PRO A CA 1
ATOM 2347 C C . PRO A 1 314 ? -19.021 3.413 5.681 1.00 97.94 314 PRO A C 1
ATOM 2349 O O . PRO A 1 314 ? -20.096 2.832 5.806 1.00 97.94 314 PRO A O 1
ATOM 2352 N N . MET A 1 315 ? -17.851 2.781 5.543 1.00 98.44 315 MET A N 1
ATOM 2353 C CA . MET A 1 315 ? -17.672 1.328 5.576 1.00 98.44 315 MET A CA 1
ATOM 2354 C C . MET A 1 315 ? -17.203 0.794 6.930 1.00 98.44 315 MET A C 1
ATOM 2356 O O . MET A 1 315 ? -17.012 -0.410 7.035 1.00 98.44 315 MET A O 1
ATOM 2360 N N . LEU A 1 316 ? -17.046 1.643 7.953 1.00 98.75 316 LEU A N 1
ATOM 2361 C CA . LEU A 1 316 ? -16.570 1.203 9.263 1.00 98.75 316 LEU A CA 1
ATOM 2362 C C . LEU A 1 316 ? -17.603 0.262 9.872 1.00 98.75 316 LEU A C 1
ATOM 2364 O O . LEU A 1 316 ? -18.736 0.678 10.061 1.00 98.75 316 LEU A O 1
ATOM 2368 N N . GLU A 1 317 ? -17.211 -0.975 10.158 1.00 98.44 317 GLU A N 1
ATOM 2369 C CA . GLU A 1 317 ? -18.054 -2.041 10.706 1.00 98.44 317 GLU A CA 1
ATOM 2370 C C . GLU A 1 317 ? -17.835 -2.193 12.215 1.00 98.44 317 GLU A C 1
ATOM 2372 O O . GLU A 1 317 ? -18.801 -2.399 12.950 1.00 98.44 317 GLU A O 1
ATOM 2377 N N . GLY A 1 318 ? -16.595 -2.030 12.691 1.00 98.44 318 GLY A N 1
ATOM 2378 C CA . GLY A 1 318 ? -16.256 -2.242 14.097 1.00 98.44 318 GLY A CA 1
ATOM 2379 C C . GLY A 1 318 ? -15.159 -1.324 14.628 1.00 98.44 318 GLY A C 1
ATOM 2380 O O . GLY A 1 318 ? -14.182 -1.020 13.933 1.00 98.44 318 GLY A O 1
ATOM 2381 N N . PHE A 1 319 ? -15.324 -0.914 15.887 1.00 98.06 319 PHE A N 1
ATOM 2382 C CA . PHE A 1 319 ? -14.287 -0.270 16.691 1.00 98.06 319 PHE A CA 1
ATOM 2383 C C . PHE A 1 319 ? -13.982 -1.145 17.906 1.00 98.06 319 PHE A C 1
ATOM 2385 O O . PHE A 1 319 ? -14.859 -1.382 18.738 1.00 98.06 319 PHE A O 1
ATOM 2392 N N . TYR A 1 320 ? -12.736 -1.594 18.013 1.00 95.50 320 TYR A N 1
ATOM 2393 C CA . TYR A 1 320 ? -12.291 -2.499 19.066 1.00 95.50 320 TYR A CA 1
ATOM 2394 C C . TYR A 1 320 ? -11.196 -1.826 19.881 1.00 95.50 320 TYR A C 1
ATOM 2396 O O . TYR A 1 320 ? -10.228 -1.325 19.311 1.00 95.50 320 TYR A O 1
ATOM 2404 N N . ALA A 1 321 ? -11.326 -1.824 21.203 1.00 91.88 321 ALA A N 1
ATOM 2405 C CA . ALA A 1 321 ? -10.269 -1.375 22.091 1.00 91.88 321 ALA A CA 1
ATOM 2406 C C . ALA A 1 321 ? -10.097 -2.326 23.271 1.00 91.88 321 ALA A C 1
ATOM 2408 O O . ALA A 1 321 ? -11.081 -2.680 23.922 1.00 91.88 321 ALA A O 1
ATOM 2409 N N . SER A 1 322 ? -8.854 -2.691 23.576 1.00 87.50 322 SER A N 1
ATOM 2410 C CA . SER A 1 322 ? -8.541 -3.484 24.759 1.00 87.50 322 SER A CA 1
ATOM 2411 C C . SER A 1 322 ? -7.272 -3.021 25.453 1.00 87.50 322 SER A C 1
ATOM 2413 O O . SER A 1 322 ? -6.273 -2.755 24.789 1.00 87.50 322 SER A O 1
ATOM 2415 N N . GLU A 1 323 ? -7.320 -2.928 26.785 1.00 81.56 323 GLU A N 1
ATOM 2416 C CA . GLU A 1 323 ? -6.201 -2.437 27.607 1.00 81.56 323 GLU A CA 1
ATOM 2417 C C . GLU A 1 323 ? -5.770 -1.013 27.181 1.00 81.56 323 GLU A C 1
ATOM 2419 O O . GLU A 1 323 ? -4.609 -0.736 26.881 1.00 81.56 323 GLU A O 1
ATOM 2424 N N . CYS A 1 324 ? -6.744 -0.102 27.053 1.00 78.06 324 CYS A N 1
ATOM 2425 C CA . CYS A 1 324 ? -6.565 1.253 26.529 1.00 78.06 324 CYS A CA 1
ATOM 2426 C C . CYS A 1 324 ? -7.114 2.337 27.462 1.00 78.06 324 CYS A C 1
ATOM 2428 O O . CYS A 1 324 ? -8.089 2.141 28.188 1.00 78.06 324 CYS A O 1
ATOM 2430 N N . GLY A 1 325 ? -6.550 3.540 27.343 1.00 82.19 325 GLY A N 1
ATOM 2431 C CA . GLY A 1 325 ? -7.093 4.768 27.925 1.00 82.19 325 GLY A CA 1
ATOM 2432 C C . GLY A 1 325 ? -7.653 5.701 26.852 1.00 82.19 325 GLY A C 1
ATOM 2433 O O . GLY A 1 325 ? -7.064 5.854 25.787 1.00 82.19 325 GLY A O 1
ATOM 2434 N N . PHE A 1 326 ? -8.785 6.349 27.127 1.00 88.56 326 PHE A N 1
ATOM 2435 C CA . PHE A 1 326 ? -9.320 7.432 26.305 1.00 88.56 326 PHE A CA 1
ATOM 2436 C C . PHE A 1 326 ? -9.778 8.593 27.192 1.00 88.56 326 PHE A C 1
ATOM 2438 O O . PHE A 1 326 ? -10.708 8.487 27.991 1.00 88.56 326 PHE A O 1
ATOM 2445 N N . GLY A 1 327 ? -9.187 9.767 26.994 1.00 89.69 327 GLY A N 1
ATOM 2446 C CA . GLY A 1 327 ? -9.730 11.021 27.510 1.00 89.69 327 GLY A CA 1
ATOM 2447 C C . GLY A 1 327 ? -11.069 11.382 26.856 1.00 89.69 327 GLY A C 1
ATOM 2448 O O . GLY A 1 327 ? -12.003 11.825 27.528 1.00 89.69 327 GLY A O 1
ATOM 2449 N N . THR A 1 328 ? -11.198 11.205 25.544 1.00 93.31 328 THR A N 1
ATOM 2450 C CA . THR A 1 328 ? -12.484 11.318 24.840 1.00 93.31 328 THR A CA 1
ATOM 2451 C C . THR A 1 328 ? -12.446 10.466 23.583 1.00 93.31 328 THR A C 1
ATOM 2453 O O . THR A 1 328 ? -11.593 10.682 22.730 1.00 93.31 328 THR A O 1
ATOM 2456 N N . LEU A 1 329 ? -13.397 9.547 23.453 1.00 95.75 329 LEU A N 1
ATOM 2457 C CA . LEU A 1 329 ? -13.638 8.770 22.244 1.00 95.75 329 LEU A CA 1
ATOM 2458 C C . LEU A 1 329 ? -14.957 9.239 21.630 1.00 95.75 329 LEU A C 1
ATOM 2460 O O . LEU A 1 329 ? -16.028 9.065 22.213 1.00 95.75 329 LEU A O 1
ATOM 2464 N N . SER A 1 330 ? -14.873 9.872 20.463 1.00 97.81 330 SER A N 1
ATOM 2465 C CA . SER A 1 330 ? -16.030 10.396 19.742 1.00 97.81 330 SER A CA 1
ATOM 2466 C C . SER A 1 330 ? -16.208 9.667 18.415 1.00 97.81 330 SER A C 1
ATOM 2468 O O . SER A 1 330 ? -15.424 9.885 17.497 1.00 97.81 330 SER A O 1
ATOM 2470 N N . ILE A 1 331 ? -17.274 8.879 18.275 1.00 98.19 331 ILE A N 1
ATOM 2471 C CA . ILE A 1 331 ? -17.582 8.094 17.074 1.00 98.19 331 ILE A CA 1
ATOM 2472 C C . ILE A 1 331 ? -18.863 8.635 16.432 1.00 98.19 331 ILE A C 1
ATOM 2474 O O . ILE A 1 331 ? -19.959 8.475 16.977 1.00 98.19 331 ILE A O 1
ATOM 2478 N N . LYS A 1 332 ? -18.739 9.309 15.282 1.00 98.19 332 LYS A N 1
ATOM 2479 C CA . LYS A 1 332 ? -19.842 10.076 14.680 1.00 98.19 332 LYS A CA 1
ATOM 2480 C C . LYS A 1 332 ? -20.069 9.780 13.199 1.00 98.19 332 LYS A C 1
ATOM 2482 O O . LYS A 1 332 ? -19.128 9.831 12.415 1.00 98.19 332 LYS A O 1
ATOM 2487 N N . ASN A 1 333 ? -21.325 9.616 12.786 1.00 97.62 333 ASN A N 1
ATOM 2488 C CA . ASN A 1 333 ? -21.711 9.530 11.370 1.00 97.62 333 ASN A CA 1
ATOM 2489 C C . ASN A 1 333 ? -20.981 8.416 10.585 1.00 97.62 333 ASN A C 1
ATOM 2491 O O . ASN A 1 333 ? -20.484 8.644 9.480 1.00 97.62 333 ASN A O 1
ATOM 2495 N N . ASN A 1 334 ? -20.883 7.216 11.160 1.00 98.19 334 ASN A N 1
ATOM 2496 C CA . ASN A 1 334 ? -20.339 6.035 10.490 1.00 98.19 334 ASN A CA 1
ATOM 2497 C C . ASN A 1 334 ? -21.505 5.100 10.145 1.00 98.19 334 ASN A C 1
ATOM 2499 O O . ASN A 1 334 ? -22.035 4.385 10.994 1.00 98.19 334 ASN A O 1
ATOM 2503 N N . SER A 1 335 ? -21.957 5.160 8.890 1.00 96.75 335 SER A N 1
ATOM 2504 C CA . SER A 1 335 ? -23.238 4.583 8.460 1.00 96.75 335 SER A CA 1
ATOM 2505 C C . SER A 1 335 ? -23.336 3.062 8.559 1.00 96.75 335 SER A C 1
ATOM 2507 O O . SER A 1 335 ? -24.456 2.565 8.648 1.00 96.75 335 SER A O 1
ATOM 2509 N N . ASN A 1 336 ? -22.203 2.351 8.540 1.00 97.81 336 ASN A N 1
ATOM 2510 C CA . ASN A 1 336 ? -22.141 0.890 8.624 1.00 97.81 336 ASN A CA 1
ATOM 2511 C C . ASN A 1 336 ? -21.643 0.366 9.979 1.00 97.81 336 ASN A C 1
ATOM 2513 O O . ASN A 1 336 ? -21.483 -0.845 10.122 1.00 97.81 336 ASN A O 1
ATOM 2517 N N . LEU A 1 337 ? -21.414 1.244 10.965 1.00 98.56 337 LEU A N 1
ATOM 2518 C CA . LEU A 1 337 ? -20.845 0.829 12.246 1.00 98.56 337 LEU A CA 1
ATOM 2519 C C . LEU A 1 337 ? -21.826 -0.094 12.960 1.00 98.56 337 LEU A C 1
ATOM 2521 O O . LEU A 1 337 ? -22.916 0.339 13.326 1.00 98.56 337 LEU A O 1
ATOM 2525 N N . ASN A 1 338 ? -21.423 -1.348 13.141 1.00 97.88 338 ASN A N 1
ATOM 2526 C CA . ASN A 1 338 ? -22.232 -2.415 13.711 1.00 97.88 338 ASN A CA 1
ATOM 2527 C C . ASN A 1 338 ? -21.908 -2.642 15.191 1.00 97.88 338 ASN A C 1
ATOM 2529 O O . ASN A 1 338 ? -22.828 -2.870 15.979 1.00 97.88 338 ASN A O 1
ATOM 2533 N N . GLU A 1 339 ? -20.636 -2.542 15.579 1.00 98.06 339 GLU A N 1
ATOM 2534 C CA . GLU A 1 339 ? -20.208 -2.831 16.950 1.00 98.06 339 GLU A CA 1
ATOM 2535 C C . GLU A 1 339 ? -19.111 -1.898 17.475 1.00 98.06 339 GLU A C 1
ATOM 2537 O O . GLU A 1 339 ? -18.231 -1.437 16.741 1.00 98.06 339 GLU A O 1
ATOM 2542 N N . VAL A 1 340 ? -19.179 -1.622 18.779 1.00 97.88 340 VAL A N 1
ATOM 2543 C CA . VAL A 1 340 ? -18.151 -0.908 19.543 1.00 97.88 340 VAL A CA 1
ATOM 2544 C C . VAL A 1 340 ? -17.846 -1.726 20.792 1.00 97.88 340 VAL A C 1
ATOM 2546 O O . VAL A 1 340 ? -18.674 -1.791 21.699 1.00 97.88 340 VAL A O 1
ATOM 2549 N N . LEU A 1 341 ? -16.668 -2.349 20.834 1.00 95.19 341 LEU A N 1
ATOM 2550 C CA . LEU A 1 341 ? -16.248 -3.218 21.934 1.00 95.19 341 LEU A CA 1
ATOM 2551 C C . LEU A 1 341 ? -15.025 -2.614 22.622 1.00 95.19 341 LEU A C 1
ATOM 2553 O O . LEU A 1 341 ? -13.971 -2.451 22.009 1.00 95.19 341 LEU A O 1
ATOM 2557 N N . LEU A 1 342 ? -15.183 -2.262 23.891 1.00 91.62 342 LEU A N 1
ATOM 2558 C CA . LEU A 1 342 ? -14.212 -1.547 24.711 1.00 91.62 342 LEU A CA 1
ATOM 2559 C C . LEU A 1 342 ? -14.000 -2.366 25.991 1.00 91.62 342 LEU A C 1
ATOM 2561 O O . LEU A 1 342 ? -14.942 -2.488 26.768 1.00 91.62 342 LEU A O 1
ATOM 2565 N N . GLY A 1 343 ? -12.826 -2.961 26.222 1.00 81.19 343 GLY A N 1
ATOM 2566 C CA . GLY A 1 343 ? -12.695 -3.932 27.317 1.00 81.19 343 GLY A CA 1
ATOM 2567 C C . GLY A 1 343 ? -11.299 -4.209 27.878 1.00 81.19 343 GLY A C 1
ATOM 2568 O O . GLY A 1 343 ? -10.336 -4.395 27.141 1.00 81.19 343 GLY A O 1
ATOM 2569 N N . ASP A 1 344 ? -11.225 -4.316 29.202 1.00 70.94 344 ASP A N 1
ATOM 2570 C CA . ASP A 1 344 ? -10.095 -4.850 29.983 1.00 70.94 344 ASP A CA 1
ATOM 2571 C C . ASP A 1 344 ? -10.200 -6.381 30.136 1.00 70.94 344 ASP A C 1
ATOM 2573 O O . ASP A 1 344 ? -11.295 -6.906 30.379 1.00 70.94 344 ASP A O 1
ATOM 2577 N N . TYR A 1 345 ? -9.079 -7.099 30.016 1.00 58.34 345 TYR A N 1
ATOM 2578 C CA . TYR A 1 345 ? -8.994 -8.531 30.305 1.00 58.34 345 TYR A CA 1
ATOM 2579 C C . TYR A 1 345 ? -7.942 -8.889 31.369 1.00 58.34 345 TYR A C 1
ATOM 2581 O O . TYR A 1 345 ? -7.939 -10.051 31.795 1.00 58.34 345 TYR A O 1
ATOM 2589 N N . GLN A 1 346 ? -7.028 -7.990 31.756 1.00 56.12 346 GLN A N 1
ATOM 2590 C CA . GLN A 1 346 ? -5.780 -8.322 32.464 1.00 56.12 346 GLN A CA 1
ATOM 2591 C C . GLN A 1 346 ? -5.335 -7.323 33.563 1.00 56.12 346 GLN A C 1
ATOM 2593 O O . GLN A 1 346 ? -4.168 -7.367 33.950 1.00 56.12 346 GLN A O 1
ATOM 2598 N N . ASP A 1 347 ? -6.245 -6.544 34.160 1.00 51.41 347 ASP A N 1
ATOM 2599 C CA . ASP A 1 347 ? -6.027 -5.771 35.406 1.00 51.41 347 ASP A CA 1
ATOM 2600 C C . ASP A 1 347 ? -5.290 -4.406 35.252 1.00 51.41 347 ASP A C 1
ATOM 2602 O O . ASP A 1 347 ? -4.792 -3.869 36.251 1.00 51.41 347 ASP A O 1
ATOM 2606 N N . GLU A 1 348 ? -5.222 -3.792 34.057 1.00 55.75 348 GLU A N 1
ATOM 2607 C CA . GLU A 1 348 ? -4.596 -2.467 33.855 1.00 55.75 348 GLU A CA 1
ATOM 2608 C C . GLU A 1 348 ? -5.570 -1.391 33.327 1.00 55.75 348 GLU A C 1
ATOM 2610 O O . GLU A 1 348 ? -5.909 -1.337 32.155 1.00 55.75 348 GLU A O 1
ATOM 2615 N N . TYR A 1 349 ? -5.948 -0.454 34.213 1.00 60.81 349 TYR A N 1
ATOM 2616 C CA . TYR A 1 349 ? -6.588 0.857 33.975 1.00 60.81 349 TYR A CA 1
ATOM 2617 C C . TYR A 1 349 ? -7.251 1.113 32.596 1.00 60.81 349 TYR A C 1
ATOM 2619 O O . TYR A 1 349 ? -6.976 2.142 31.969 1.00 60.81 349 TYR A O 1
ATOM 2627 N N . PHE A 1 350 ? -8.202 0.277 32.157 1.00 71.56 350 PHE A N 1
ATOM 2628 C CA . PHE A 1 350 ? -9.067 0.646 31.033 1.00 71.56 350 PHE A CA 1
ATOM 2629 C C . PHE A 1 350 ? -10.020 1.765 31.469 1.00 71.56 350 PHE A C 1
ATOM 2631 O O . PHE A 1 350 ? -10.881 1.565 32.335 1.00 71.56 350 PHE A O 1
ATOM 2638 N N . LEU A 1 351 ? -9.870 2.962 30.899 1.00 77.25 351 LEU A N 1
ATOM 2639 C CA . LEU A 1 351 ? -10.678 4.124 31.274 1.00 77.25 351 LEU A CA 1
ATOM 2640 C C . LEU A 1 351 ? -11.043 4.974 30.062 1.00 77.25 351 LEU A C 1
ATOM 2642 O O . LEU A 1 351 ? -10.180 5.578 29.429 1.00 77.25 351 LEU A O 1
ATOM 2646 N N . VAL A 1 352 ? -12.344 5.109 29.812 1.00 86.12 352 VAL A N 1
ATOM 2647 C CA . VAL A 1 352 ? -12.905 6.064 28.853 1.00 86.12 352 VAL A CA 1
ATOM 2648 C C . VAL A 1 352 ? -13.576 7.202 29.620 1.00 86.12 352 VAL A C 1
ATOM 2650 O O . VAL A 1 352 ? -14.695 7.074 30.112 1.00 86.12 352 VAL A O 1
ATOM 2653 N N . ASN A 1 353 ? -12.922 8.357 29.728 1.00 87.44 353 ASN A N 1
ATOM 2654 C CA . ASN A 1 353 ? -13.493 9.482 30.477 1.00 87.44 353 ASN A CA 1
ATOM 2655 C C . ASN A 1 353 ? -14.774 10.009 29.810 1.00 87.44 353 ASN A C 1
ATOM 2657 O O . ASN A 1 353 ? -15.735 10.347 30.494 1.00 87.44 353 ASN A O 1
ATOM 2661 N N . ASN A 1 354 ? -14.796 10.093 28.476 1.00 91.25 354 ASN A N 1
ATOM 2662 C CA . ASN A 1 354 ? -15.965 10.536 27.718 1.00 91.25 354 ASN A CA 1
ATOM 2663 C C . ASN A 1 354 ? -16.143 9.684 26.463 1.00 91.25 354 ASN A C 1
ATOM 2665 O O . ASN A 1 354 ? -15.329 9.771 25.544 1.00 91.25 354 ASN A O 1
ATOM 2669 N N . LEU A 1 355 ? -17.226 8.915 26.405 1.00 94.12 355 LEU A N 1
ATOM 2670 C CA . LEU A 1 355 ? -17.651 8.198 25.211 1.00 94.12 355 LEU A CA 1
ATOM 2671 C C . LEU A 1 355 ? -18.842 8.919 24.581 1.00 94.12 355 LEU A C 1
ATOM 2673 O O . LEU A 1 355 ? -19.876 9.116 25.221 1.00 94.12 355 LEU A O 1
ATOM 2677 N N . ILE A 1 356 ? -18.686 9.315 23.321 1.00 96.06 356 ILE A N 1
ATOM 2678 C CA . ILE A 1 356 ? -19.703 10.024 22.548 1.00 96.06 356 ILE A CA 1
ATOM 2679 C C . ILE A 1 356 ? -19.970 9.230 21.272 1.00 96.06 356 ILE A C 1
ATOM 2681 O O . ILE A 1 356 ? -19.099 9.135 20.408 1.00 96.06 356 ILE A O 1
ATOM 2685 N N . ILE A 1 357 ? -21.179 8.693 21.139 1.00 96.31 357 ILE A N 1
ATOM 2686 C CA . ILE A 1 357 ? -21.621 7.948 19.958 1.00 96.31 357 ILE A CA 1
ATOM 2687 C C . ILE A 1 357 ? -22.847 8.656 19.379 1.00 96.31 357 ILE A C 1
ATOM 2689 O O . ILE A 1 357 ? -23.903 8.726 20.011 1.00 96.31 357 ILE A O 1
ATOM 2693 N N . GLU A 1 358 ? -22.706 9.202 18.171 1.00 96.12 358 GLU A N 1
ATOM 2694 C CA . GLU A 1 358 ? -23.749 10.011 17.525 1.00 96.12 358 GLU A CA 1
ATOM 2695 C C . GLU A 1 358 ? -23.930 9.620 16.056 1.00 96.12 358 GLU A C 1
ATOM 2697 O O . GLU A 1 358 ? -22.956 9.418 15.334 1.00 96.12 358 GLU A O 1
ATOM 2702 N N . ASP A 1 359 ? -25.175 9.567 15.584 1.00 96.12 359 ASP A N 1
ATOM 2703 C CA . ASP A 1 359 ? -25.496 9.366 14.163 1.00 96.12 359 ASP A CA 1
ATOM 2704 C C . ASP A 1 359 ? -24.896 8.075 13.562 1.00 96.12 359 ASP A C 1
ATOM 2706 O O . ASP A 1 359 ? -24.435 8.061 12.422 1.00 96.12 359 ASP A O 1
ATOM 2710 N N . ASN A 1 360 ? -24.904 6.970 14.314 1.00 96.56 360 ASN A N 1
ATOM 2711 C CA . ASN A 1 360 ? -24.487 5.646 13.827 1.00 96.56 360 ASN A CA 1
ATOM 2712 C C . ASN A 1 360 ? -25.730 4.743 13.717 1.00 96.56 360 ASN A C 1
ATOM 2714 O O . ASN A 1 360 ? -26.047 4.000 14.649 1.00 96.56 360 ASN A O 1
ATOM 2718 N N . PRO A 1 361 ? -26.497 4.839 12.613 1.00 94.44 361 PRO A N 1
ATOM 2719 C CA . PRO A 1 361 ? -27.865 4.341 12.562 1.00 94.44 361 PRO A CA 1
ATOM 2720 C C . PRO A 1 361 ? -27.974 2.819 12.575 1.00 94.44 361 PRO A C 1
ATOM 2722 O O . PRO A 1 361 ? -29.049 2.337 12.892 1.00 94.44 361 PRO A O 1
ATOM 2725 N N . VAL A 1 362 ? -26.936 2.054 12.225 1.00 96.06 362 VAL A N 1
ATOM 2726 C CA . VAL A 1 362 ? -26.987 0.576 12.200 1.00 96.06 362 VAL A CA 1
ATOM 2727 C C . VAL A 1 362 ? -26.286 -0.084 13.388 1.00 96.06 362 VAL A C 1
ATOM 2729 O O . VAL A 1 362 ? -26.200 -1.308 13.424 1.00 96.06 362 VAL A O 1
ATOM 2732 N N . LEU A 1 363 ? -25.825 0.711 14.360 1.00 97.94 363 LEU A N 1
ATOM 2733 C CA . LEU A 1 363 ? -25.111 0.216 15.532 1.00 97.94 363 LEU A CA 1
ATOM 2734 C C . LEU A 1 363 ? -25.977 -0.780 16.303 1.00 97.94 363 LEU A C 1
ATOM 2736 O O . LEU A 1 363 ? -27.065 -0.433 16.761 1.00 97.94 363 LEU A O 1
ATOM 2740 N N . ASN A 1 364 ? -25.486 -2.011 16.423 1.00 97.62 364 ASN A N 1
ATOM 2741 C CA . ASN A 1 364 ? -26.192 -3.147 17.002 1.00 97.62 364 ASN A CA 1
ATOM 2742 C C . ASN A 1 364 ? -25.712 -3.449 18.426 1.00 97.62 364 ASN A C 1
ATOM 2744 O O . ASN A 1 364 ? -26.530 -3.812 19.275 1.00 97.62 364 ASN A O 1
ATOM 2748 N N . GLU A 1 365 ? -24.416 -3.281 18.692 1.00 98.19 365 GLU A N 1
ATOM 2749 C CA . GLU A 1 365 ? -23.793 -3.681 19.952 1.00 98.19 365 GLU A CA 1
ATOM 2750 C C . GLU A 1 365 ? -22.803 -2.642 20.480 1.00 98.19 365 GLU A C 1
ATOM 2752 O O . GLU A 1 365 ? -21.962 -2.119 19.746 1.00 98.19 365 GLU A O 1
ATOM 2757 N N . ILE A 1 366 ? -22.918 -2.357 21.775 1.00 97.25 366 ILE A N 1
ATOM 2758 C CA . ILE A 1 366 ? -21.924 -1.620 22.548 1.00 97.25 366 ILE A CA 1
ATOM 2759 C C . ILE A 1 366 ? -21.575 -2.467 23.768 1.00 97.25 366 ILE A C 1
ATOM 2761 O O . ILE A 1 366 ? -22.445 -2.761 24.592 1.00 97.25 366 ILE A O 1
ATOM 2765 N N . GLU A 1 367 ? -20.297 -2.793 23.911 1.00 94.12 367 GLU A N 1
ATOM 2766 C CA . GLU A 1 367 ? -19.748 -3.396 25.119 1.00 94.12 367 GLU A CA 1
ATOM 2767 C C . GLU A 1 367 ? -18.674 -2.490 25.707 1.00 94.12 367 GLU A C 1
ATOM 2769 O O . GLU A 1 367 ? -17.754 -2.060 25.013 1.00 94.12 367 GLU A O 1
ATOM 2774 N N . ILE A 1 368 ? -18.814 -2.193 26.996 1.00 90.19 368 ILE A N 1
ATOM 2775 C CA . ILE A 1 368 ? -17.855 -1.429 27.782 1.00 90.19 368 ILE A CA 1
ATOM 2776 C C . ILE A 1 368 ? -17.553 -2.228 29.045 1.00 90.19 368 ILE A C 1
ATOM 2778 O O . ILE A 1 368 ? -18.415 -2.372 29.913 1.00 90.19 368 ILE A O 1
ATOM 2782 N N . THR A 1 369 ? -16.321 -2.706 29.159 1.00 86.56 369 THR A N 1
ATOM 2783 C CA . THR A 1 369 ? -15.788 -3.402 30.327 1.00 86.56 369 THR A CA 1
ATOM 2784 C C . THR A 1 369 ? -14.593 -2.615 30.866 1.00 86.56 369 THR A C 1
ATOM 2786 O O . THR A 1 369 ? -13.571 -2.495 30.201 1.00 86.56 369 THR A O 1
ATOM 2789 N N . GLY A 1 370 ? -14.732 -2.030 32.055 1.00 81.75 370 GLY A N 1
ATOM 2790 C CA . GLY A 1 370 ? -13.744 -1.139 32.670 1.00 81.75 370 GLY A CA 1
ATOM 2791 C C . GLY A 1 370 ? -14.364 0.180 33.138 1.00 81.75 370 GLY A C 1
ATOM 2792 O O . GLY A 1 370 ? -15.558 0.261 33.421 1.00 81.75 370 GLY A O 1
ATOM 2793 N N . GLY A 1 371 ? -13.562 1.237 33.250 1.00 75.75 371 GLY A N 1
ATOM 2794 C CA . GLY A 1 371 ? -14.032 2.559 33.659 1.00 75.75 371 GLY A CA 1
ATOM 2795 C C . GLY A 1 371 ? -14.660 3.354 32.510 1.00 75.75 371 GLY A C 1
ATOM 2796 O O . GLY A 1 371 ? -14.060 3.507 31.449 1.00 75.75 371 GLY A O 1
ATOM 2797 N N . CYS A 1 372 ? -15.831 3.947 32.746 1.00 80.81 372 CYS A N 1
ATOM 2798 C CA . CYS A 1 372 ? -16.405 4.991 31.894 1.00 80.81 372 CYS A CA 1
ATOM 2799 C C . CYS A 1 372 ? -17.010 6.100 32.763 1.00 80.81 372 CYS A C 1
ATOM 2801 O O . CYS A 1 372 ? -17.850 5.802 33.610 1.00 80.81 372 CYS A O 1
ATOM 2803 N N . ASP A 1 373 ? -16.610 7.362 32.578 1.00 83.62 373 ASP A N 1
ATOM 2804 C CA . ASP A 1 373 ? -17.076 8.471 33.438 1.00 83.62 373 ASP A CA 1
ATOM 2805 C C . ASP A 1 373 ? -18.270 9.230 32.833 1.00 83.62 373 ASP A C 1
ATOM 2807 O O . ASP A 1 373 ? -19.145 9.706 33.558 1.00 83.62 373 ASP A O 1
ATOM 2811 N N . ASN A 1 374 ? -18.344 9.318 31.505 1.00 85.75 374 ASN A N 1
ATOM 2812 C CA . ASN A 1 374 ? -19.420 9.995 30.790 1.00 85.75 374 ASN A CA 1
ATOM 2813 C C . ASN A 1 374 ? -19.771 9.237 29.507 1.00 85.75 374 ASN A C 1
ATOM 2815 O O . ASN A 1 374 ? -18.886 8.903 28.721 1.00 85.75 374 ASN A O 1
ATOM 2819 N N . PHE A 1 375 ? -21.063 9.001 29.291 1.00 91.38 375 PHE A N 1
ATOM 2820 C CA . PHE A 1 375 ? -21.575 8.241 28.157 1.00 91.38 375 PHE A CA 1
ATOM 2821 C C . PHE A 1 375 ? -22.733 8.994 27.504 1.00 91.38 375 PHE A C 1
ATOM 2823 O O . PHE A 1 375 ? -23.759 9.245 28.138 1.00 91.38 375 PHE A O 1
ATOM 2830 N N . ILE A 1 376 ? -22.550 9.376 26.241 1.00 91.56 376 ILE A N 1
ATOM 2831 C CA . ILE A 1 376 ? -23.542 10.091 25.439 1.00 91.56 376 ILE A CA 1
ATOM 2832 C C . ILE A 1 376 ? -23.858 9.258 24.208 1.00 91.56 376 ILE A C 1
ATOM 2834 O O . ILE A 1 376 ? -22.970 8.909 23.428 1.00 91.56 376 ILE A O 1
ATOM 2838 N N . LEU A 1 377 ? -25.148 9.005 24.023 1.00 92.69 377 LEU A N 1
ATOM 2839 C CA . LEU A 1 377 ? -25.673 8.218 22.928 1.00 92.69 377 LEU A CA 1
ATOM 2840 C C . LEU A 1 377 ? -26.810 8.993 22.257 1.00 92.69 377 LEU A C 1
ATOM 2842 O O . LEU A 1 377 ? -27.795 9.330 22.909 1.00 92.69 377 LEU A O 1
ATOM 2846 N N . THR A 1 378 ? -26.675 9.304 20.966 1.00 91.38 378 THR A N 1
ATOM 2847 C CA . THR A 1 378 ? -27.735 9.984 20.202 1.00 91.38 378 THR A CA 1
ATOM 2848 C C . THR A 1 378 ? -27.902 9.376 18.814 1.00 91.38 378 THR A C 1
ATOM 2850 O O . THR A 1 378 ? -26.927 9.027 18.151 1.00 91.38 378 THR A O 1
ATOM 2853 N N . ASN A 1 379 ? -29.153 9.271 18.357 1.00 88.38 379 ASN A N 1
ATOM 2854 C CA . ASN A 1 379 ? -29.494 8.750 17.029 1.00 88.38 379 ASN A CA 1
ATOM 2855 C C . ASN A 1 379 ? -28.941 7.329 16.743 1.00 88.38 379 ASN A C 1
ATOM 2857 O O . ASN A 1 379 ? -28.389 7.055 15.678 1.00 88.38 379 ASN A O 1
ATOM 2861 N N . THR A 1 380 ? -29.103 6.415 17.704 1.00 88.12 380 THR A N 1
ATOM 2862 C CA . THR A 1 380 ? -28.656 5.003 17.653 1.00 88.12 380 THR A CA 1
ATOM 2863 C C . THR A 1 380 ? -29.798 4.029 17.976 1.00 88.12 380 THR A C 1
ATOM 2865 O O . THR A 1 380 ? -29.655 3.049 18.702 1.00 88.12 380 THR A O 1
ATOM 2868 N N . GLN A 1 381 ? -30.976 4.297 17.414 1.00 90.81 381 GLN A N 1
ATOM 2869 C CA . GLN A 1 381 ? -32.235 3.602 17.729 1.00 90.81 381 GLN A CA 1
ATOM 2870 C C . GLN A 1 381 ? -32.236 2.092 17.404 1.00 90.81 381 GLN A C 1
ATOM 2872 O O . GLN A 1 381 ? -33.142 1.380 17.840 1.00 90.81 381 GLN A O 1
ATOM 2877 N N . ASN A 1 382 ? -31.246 1.607 16.642 1.00 94.44 382 ASN A N 1
ATOM 2878 C CA . ASN A 1 382 ? -31.081 0.199 16.266 1.00 94.44 382 ASN A CA 1
ATOM 2879 C C . ASN A 1 382 ? -30.247 -0.632 17.252 1.00 94.44 382 ASN A C 1
ATOM 2881 O O . ASN A 1 382 ? -30.106 -1.836 17.030 1.00 94.44 382 ASN A O 1
ATOM 2885 N N . LEU A 1 383 ? -29.746 -0.030 18.337 1.00 97.56 383 LEU A N 1
ATOM 2886 C CA . LEU A 1 383 ? -28.961 -0.744 19.339 1.00 97.56 383 LEU A CA 1
ATOM 2887 C C . LEU A 1 383 ? -29.779 -1.879 19.970 1.00 97.56 383 LEU A C 1
ATOM 2889 O O . LEU A 1 383 ? -30.878 -1.651 20.481 1.00 97.56 383 LEU A O 1
ATOM 2893 N N . LYS A 1 384 ? -29.220 -3.093 19.952 1.00 98.19 384 LYS A N 1
ATOM 2894 C CA . LYS A 1 384 ? -29.837 -4.305 20.511 1.00 98.19 384 LYS A CA 1
ATOM 2895 C C . LYS A 1 384 ? -29.151 -4.807 21.769 1.00 98.19 384 LYS A C 1
ATOM 2897 O O . LYS A 1 384 ? -29.827 -5.371 22.626 1.00 98.19 384 LYS A O 1
ATOM 2902 N N . SER A 1 385 ? -27.842 -4.610 21.880 1.00 98.31 385 SER A N 1
ATOM 2903 C CA . SER A 1 385 ? -27.029 -5.056 23.009 1.00 98.31 385 SER A CA 1
ATOM 2904 C C . SER A 1 385 ? -26.289 -3.866 23.607 1.00 98.31 385 SER A C 1
ATOM 2906 O O . SER A 1 385 ? -25.579 -3.155 22.893 1.00 98.31 385 SER A O 1
ATOM 2908 N N . LEU A 1 386 ? -26.488 -3.632 24.903 1.00 97.44 386 LEU A N 1
ATOM 2909 C CA . LEU A 1 386 ? -25.728 -2.657 25.674 1.00 97.44 386 LEU A CA 1
ATOM 2910 C C . LEU A 1 386 ? -25.187 -3.313 26.941 1.00 97.44 386 LEU A C 1
ATOM 2912 O O . LEU A 1 386 ? -25.950 -3.655 27.847 1.00 97.44 386 LEU A O 1
ATOM 2916 N N . THR A 1 387 ? -23.867 -3.420 27.015 1.00 94.69 387 THR A N 1
ATOM 2917 C CA . THR A 1 387 ? -23.148 -3.897 28.194 1.00 94.69 387 THR A CA 1
ATOM 2918 C C . THR A 1 387 ? -22.282 -2.774 28.742 1.00 94.69 387 THR A C 1
ATOM 2920 O O . THR A 1 387 ? -21.443 -2.225 28.034 1.00 94.69 387 THR A O 1
ATOM 2923 N N . ILE A 1 388 ? -22.477 -2.443 30.017 1.00 91.69 388 ILE A N 1
ATOM 2924 C CA . ILE A 1 388 ? -21.607 -1.557 30.787 1.00 91.69 388 ILE A CA 1
ATOM 2925 C C . ILE A 1 388 ? -21.261 -2.275 32.084 1.00 91.69 388 ILE A C 1
ATOM 2927 O O . ILE A 1 388 ? -22.102 -2.466 32.966 1.00 91.69 388 ILE A O 1
ATOM 2931 N N . SER A 1 389 ? -20.008 -2.681 32.199 1.00 87.94 389 SER A N 1
ATOM 2932 C CA . SER A 1 389 ? -19.475 -3.378 33.354 1.00 87.94 389 SER A CA 1
ATOM 2933 C C . SER A 1 389 ? -18.235 -2.653 33.854 1.00 87.94 389 SER A C 1
ATOM 2935 O O . SER A 1 389 ? -17.332 -2.388 33.072 1.00 87.94 389 SER A O 1
ATOM 2937 N N . GLY A 1 390 ? -18.132 -2.404 35.162 1.00 79.19 390 GLY A N 1
ATOM 2938 C CA . GLY A 1 390 ? -16.836 -2.067 35.769 1.00 79.19 390 GLY A CA 1
ATOM 2939 C C . GLY A 1 390 ? -15.825 -3.206 35.664 1.00 79.19 390 GLY A C 1
ATOM 2940 O O . GLY A 1 390 ? -16.151 -4.250 35.099 1.00 79.19 390 GLY A O 1
ATOM 2941 N N . ASP A 1 391 ? -14.632 -3.045 36.235 1.00 70.44 391 ASP A N 1
ATOM 2942 C CA . ASP A 1 391 ? -13.596 -4.091 36.272 1.00 70.44 391 ASP A CA 1
ATOM 2943 C C . ASP A 1 391 ? -13.610 -4.918 37.588 1.00 70.44 391 ASP A C 1
ATOM 2945 O O . ASP A 1 391 ? -14.048 -4.472 38.654 1.00 70.44 391 ASP A O 1
ATOM 2949 N N . THR A 1 392 ? -13.193 -6.187 37.490 1.00 61.62 392 THR A N 1
ATOM 2950 C CA . THR A 1 392 ? -13.022 -7.222 38.531 1.00 61.62 392 THR A CA 1
ATOM 2951 C C . THR A 1 392 ? -11.949 -6.950 39.568 1.00 61.62 392 THR A C 1
ATOM 2953 O O . THR A 1 392 ? -12.053 -7.516 40.659 1.00 61.62 392 THR A O 1
ATOM 2956 N N . SER A 1 393 ? -11.027 -6.023 39.316 1.00 60.22 393 SER A N 1
ATOM 2957 C CA . SER A 1 393 ? -9.958 -5.664 40.254 1.00 60.22 393 SER A CA 1
ATOM 2958 C C . SER A 1 393 ? -10.371 -4.707 41.394 1.00 60.22 393 SER A C 1
ATOM 2960 O O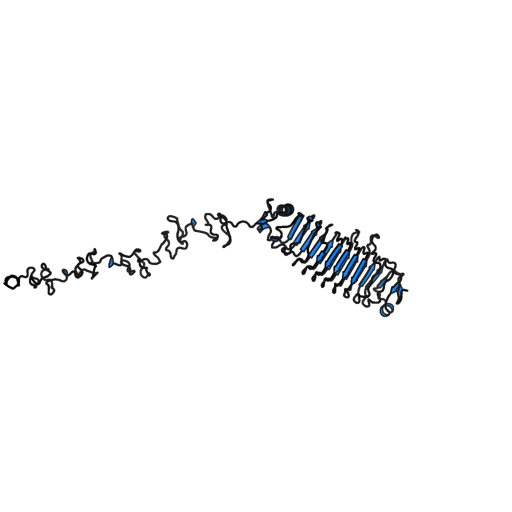 . SER A 1 393 ? -9.555 -4.408 42.263 1.00 60.22 393 SER A O 1
ATOM 2962 N N . TYR A 1 394 ? -11.642 -4.281 41.472 1.00 51.84 394 TYR A N 1
ATOM 2963 C CA . TYR A 1 394 ? -12.207 -3.368 42.494 1.00 51.84 394 TYR A CA 1
ATOM 2964 C C . TYR A 1 394 ? -11.702 -1.906 42.468 1.00 51.84 394 TYR A C 1
ATOM 2966 O O . TYR A 1 394 ? -12.125 -1.126 43.326 1.00 51.84 394 TYR A O 1
ATOM 2974 N N . GLU A 1 395 ? -10.866 -1.488 41.506 1.00 57.66 395 GLU A N 1
ATOM 2975 C CA . GLU A 1 395 ? -10.319 -0.114 41.477 1.00 57.66 395 GLU A CA 1
ATOM 2976 C C . GLU A 1 395 ? -10.943 0.832 40.427 1.00 57.66 395 GLU A C 1
ATOM 2978 O O . GLU A 1 395 ? -10.811 2.053 40.566 1.00 57.66 395 GLU A O 1
ATOM 2983 N N . THR A 1 396 ? -11.691 0.333 39.431 1.00 62.28 396 THR A N 1
ATOM 2984 C CA . THR A 1 396 ? -12.353 1.167 38.404 1.00 62.28 396 THR A CA 1
ATOM 2985 C C . THR A 1 396 ? -13.851 0.848 38.271 1.00 62.28 396 THR A C 1
ATOM 2987 O O . THR A 1 396 ? -14.292 -0.104 37.629 1.00 62.28 396 THR A O 1
ATOM 2990 N N . THR A 1 397 ? -14.683 1.673 38.909 1.00 65.31 397 THR A N 1
ATOM 2991 C CA . THR A 1 397 ? -16.146 1.662 38.730 1.00 65.31 397 THR A CA 1
ATOM 2992 C C . THR A 1 397 ? -16.537 2.721 37.693 1.00 65.31 397 THR A C 1
ATOM 2994 O O . THR A 1 397 ? -16.133 3.873 37.878 1.00 65.31 397 THR A O 1
ATOM 2997 N N . PRO A 1 398 ? -17.318 2.396 36.640 1.00 72.88 398 PRO A N 1
ATOM 2998 C CA . PRO A 1 398 ? -17.922 3.384 35.759 1.00 72.88 398 PRO A CA 1
ATOM 2999 C C . PRO A 1 398 ? -18.640 4.464 36.565 1.00 72.88 398 PRO A C 1
ATOM 3001 O O . PRO A 1 398 ? -19.558 4.167 37.330 1.00 72.88 398 PRO A O 1
ATOM 3004 N N . LYS A 1 399 ? -18.235 5.724 36.389 1.00 77.69 399 LYS A N 1
ATOM 3005 C CA . LYS A 1 399 ? -18.797 6.879 37.102 1.00 77.69 399 LYS A CA 1
ATOM 3006 C C . LYS A 1 399 ? -19.911 7.579 36.331 1.00 77.69 399 LYS A C 1
ATOM 3008 O O . LYS A 1 399 ? -20.212 8.738 36.615 1.00 77.69 399 LYS A O 1
ATOM 3013 N N . ILE A 1 400 ? -20.525 6.876 35.378 1.00 81.31 400 ILE A N 1
ATOM 3014 C CA . ILE A 1 400 ? -21.667 7.370 34.608 1.00 81.31 400 ILE A CA 1
ATOM 3015 C C . ILE A 1 400 ? -22.749 7.856 35.591 1.00 81.31 400 ILE A C 1
ATOM 3017 O O . ILE A 1 400 ? -23.240 7.059 36.394 1.00 81.31 400 ILE A O 1
ATOM 3021 N N . PRO A 1 401 ? -23.131 9.148 35.558 1.00 79.88 401 PRO A N 1
ATOM 3022 C CA . PRO A 1 401 ? -24.036 9.719 36.555 1.00 79.88 401 PRO A CA 1
ATOM 3023 C C . PRO A 1 401 ? -25.493 9.282 36.364 1.00 79.88 401 PRO A C 1
ATOM 3025 O O . PRO A 1 401 ? -26.253 9.240 37.328 1.00 79.88 401 PRO A O 1
ATOM 3028 N N . ALA A 1 402 ? -25.886 8.995 35.124 1.00 84.88 402 ALA A N 1
ATOM 3029 C CA . ALA A 1 402 ? -27.195 8.492 34.735 1.00 84.88 402 ALA A CA 1
ATOM 3030 C C . ALA A 1 402 ? -27.110 7.917 33.318 1.00 84.88 402 ALA A C 1
ATOM 3032 O O . ALA A 1 402 ? -26.219 8.289 32.552 1.00 84.88 402 ALA A O 1
ATOM 3033 N N . ILE A 1 403 ? -28.067 7.064 32.960 1.00 89.62 403 ILE A N 1
ATOM 3034 C CA . ILE A 1 403 ? -28.214 6.539 31.605 1.00 89.62 403 ILE A CA 1
ATOM 3035 C C . ILE A 1 403 ? -29.621 6.820 31.080 1.00 89.62 403 ILE A C 1
ATOM 3037 O O . ILE A 1 403 ? -30.608 6.574 31.772 1.00 89.62 403 ILE A O 1
ATOM 3041 N N . ASP A 1 404 ? -29.709 7.353 29.862 1.00 90.88 404 ASP A N 1
ATOM 3042 C CA . ASP A 1 404 ? -30.977 7.542 29.161 1.00 90.88 404 ASP A CA 1
ATOM 3043 C C . ASP A 1 404 ? -31.172 6.413 28.146 1.00 90.88 404 ASP A C 1
ATOM 3045 O O . ASP A 1 404 ? -30.410 6.273 27.192 1.00 90.88 404 ASP A O 1
ATOM 3049 N N . LEU A 1 405 ? -32.193 5.590 28.382 1.00 93.88 405 LEU A N 1
ATOM 3050 C CA . LEU A 1 405 ? -32.550 4.448 27.539 1.00 93.88 405 LEU A CA 1
ATOM 3051 C C . LEU A 1 405 ? -33.808 4.713 26.699 1.00 93.88 405 LEU A C 1
ATOM 3053 O O . LEU A 1 405 ? -34.274 3.814 25.993 1.00 93.88 405 LEU A O 1
ATOM 3057 N N . SER A 1 406 ? -34.386 5.917 26.787 1.00 92.44 406 SER A N 1
ATOM 3058 C CA . SER A 1 406 ? -35.699 6.230 26.209 1.00 92.44 406 SER A CA 1
ATOM 3059 C C . SER A 1 406 ? -35.726 6.177 24.678 1.00 92.44 406 SER A C 1
ATOM 3061 O O . SER A 1 406 ? -36.750 5.808 24.101 1.00 92.44 406 SER A O 1
ATOM 3063 N N . ASP A 1 407 ? -34.585 6.435 24.036 1.00 90.44 407 ASP A N 1
ATOM 3064 C CA . ASP A 1 407 ? -34.407 6.400 22.581 1.00 90.44 407 ASP A CA 1
ATOM 3065 C C . ASP A 1 407 ? -33.890 5.044 22.047 1.00 90.44 407 ASP A C 1
ATOM 3067 O O . ASP A 1 407 ? -33.489 4.949 20.885 1.00 90.44 407 ASP A O 1
ATOM 3071 N N . LEU A 1 408 ? -33.933 3.972 22.857 1.00 95.06 408 LEU A N 1
ATOM 3072 C CA . LEU A 1 408 ? -33.465 2.621 22.493 1.00 95.06 408 LEU A CA 1
ATOM 3073 C C . LEU A 1 408 ? -34.617 1.594 22.407 1.00 95.06 408 LEU 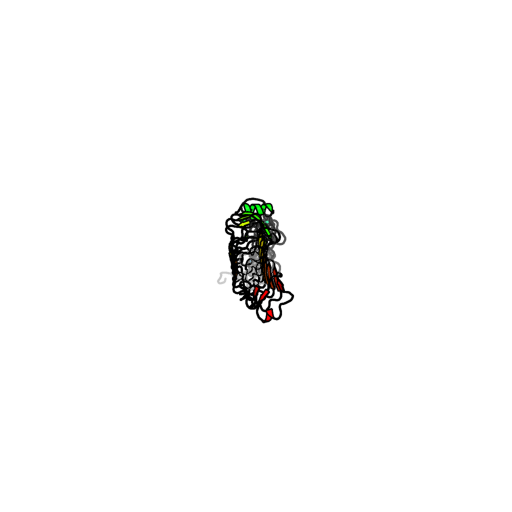A C 1
ATOM 3075 O O . LEU A 1 408 ? -34.683 0.647 23.200 1.00 95.06 408 LEU A O 1
ATOM 3079 N N . PRO A 1 409 ? -35.558 1.742 21.454 1.00 93.94 409 PRO A N 1
ATOM 3080 C CA . PRO A 1 409 ? -36.759 0.904 21.387 1.00 93.94 409 PRO A CA 1
ATOM 3081 C C . PRO A 1 409 ? -36.477 -0.554 20.993 1.00 93.94 409 PRO A C 1
ATOM 3083 O O . PRO A 1 409 ? -37.309 -1.424 21.254 1.00 93.94 409 PRO A O 1
ATOM 3086 N N . LEU A 1 410 ? -35.333 -0.823 20.353 1.00 96.62 410 LEU A N 1
ATOM 3087 C CA . LEU A 1 410 ? -34.933 -2.149 19.875 1.00 96.62 410 LEU A CA 1
ATOM 3088 C C . LEU A 1 410 ? -33.984 -2.893 20.824 1.00 96.62 410 LEU A C 1
ATOM 3090 O O . LEU A 1 410 ? -33.549 -3.987 20.481 1.00 96.62 410 LEU A O 1
ATOM 3094 N N . LEU A 1 411 ? -33.708 -2.345 22.011 1.00 97.75 411 LEU A N 1
ATOM 3095 C CA . LEU A 1 411 ? -32.812 -2.965 22.984 1.00 97.75 411 LEU A CA 1
ATOM 3096 C C . LEU A 1 411 ? -33.367 -4.321 23.458 1.00 97.75 411 LEU A C 1
ATOM 3098 O O . LEU A 1 411 ? -34.466 -4.387 24.011 1.00 97.75 411 LEU A O 1
ATOM 3102 N N . GLU A 1 412 ? -32.596 -5.387 23.244 1.00 98.19 412 GLU A N 1
ATOM 3103 C CA . GLU A 1 412 ? -32.923 -6.778 23.593 1.00 98.19 412 GLU A CA 1
ATOM 3104 C C . GLU A 1 412 ? -32.105 -7.272 24.796 1.00 98.19 412 GLU A C 1
ATOM 3106 O O . GLU A 1 412 ? -32.608 -8.067 25.595 1.00 98.19 412 GLU A O 1
ATOM 3111 N N . THR A 1 413 ? -30.877 -6.775 24.956 1.00 98.56 413 THR A N 1
ATOM 3112 C CA . THR A 1 413 ? -29.961 -7.119 26.048 1.00 98.56 413 THR A CA 1
ATOM 3113 C C . THR A 1 413 ? -29.437 -5.851 26.717 1.00 98.56 413 THR A C 1
ATOM 3115 O O . THR A 1 413 ? -28.892 -4.973 26.050 1.00 98.56 413 THR A O 1
ATOM 3118 N N . LEU A 1 414 ? -29.576 -5.780 28.041 1.00 98.19 414 LEU A N 1
ATOM 3119 C CA . LEU A 1 414 ? -28.989 -4.741 28.884 1.00 98.19 414 LEU A CA 1
ATOM 3120 C C . LEU A 1 414 ? -28.233 -5.399 30.038 1.00 98.19 414 LEU A C 1
ATOM 3122 O O . LEU A 1 414 ? -28.840 -6.058 30.882 1.00 98.19 414 LEU A O 1
ATOM 3126 N N . VAL A 1 415 ? -26.922 -5.200 30.089 1.00 96.56 415 VAL A N 1
ATOM 3127 C CA . VAL A 1 415 ? -26.065 -5.695 31.169 1.00 96.56 415 VAL A CA 1
ATOM 3128 C C . VAL A 1 415 ? -25.408 -4.505 31.846 1.00 96.56 415 VAL A C 1
ATOM 3130 O O . VAL A 1 415 ? -24.640 -3.772 31.232 1.00 96.56 415 VAL A O 1
ATOM 3133 N N . LEU A 1 416 ? -25.710 -4.315 33.123 1.00 94.31 416 LEU A N 1
ATOM 3134 C CA . LEU A 1 416 ? -25.192 -3.241 33.956 1.00 94.31 416 LEU A CA 1
ATOM 3135 C C . LEU A 1 416 ? -24.572 -3.862 35.208 1.00 94.31 416 LEU A C 1
ATOM 3137 O O . LEU A 1 416 ? -25.275 -4.392 36.069 1.00 94.31 416 LEU A O 1
ATOM 3141 N N . LYS A 1 417 ? -23.243 -3.827 35.303 1.00 90.75 417 LYS A N 1
ATOM 3142 C CA . LYS A 1 417 ? -22.497 -4.428 36.417 1.00 90.75 417 LYS A CA 1
ATOM 3143 C C . LYS A 1 417 ? -21.574 -3.397 37.041 1.00 90.75 417 LYS A C 1
ATOM 3145 O O . LYS A 1 417 ? -20.803 -2.772 36.316 1.00 90.75 417 LYS A O 1
ATOM 3150 N N . ARG A 1 418 ? -21.590 -3.248 38.369 1.00 87.88 418 ARG A N 1
ATOM 3151 C CA . ARG A 1 418 ? -20.697 -2.307 39.079 1.00 87.88 418 ARG A CA 1
ATOM 3152 C C . ARG A 1 418 ? -20.836 -0.880 38.569 1.00 87.88 418 ARG A C 1
ATOM 3154 O O . ARG A 1 418 ? -19.896 -0.299 38.040 1.00 87.88 418 ARG A O 1
ATOM 3161 N N . ILE A 1 419 ? -22.030 -0.330 38.710 1.00 88.25 419 ILE A N 1
ATOM 3162 C CA . ILE A 1 419 ? -22.378 1.034 38.294 1.00 88.25 419 ILE A CA 1
ATOM 3163 C C . ILE A 1 419 ? -22.660 1.914 39.517 1.00 88.25 419 ILE A C 1
ATOM 3165 O O . ILE A 1 419 ? -22.997 1.402 40.583 1.00 88.25 419 ILE A O 1
ATOM 3169 N N . VAL A 1 420 ? -22.554 3.240 39.361 1.00 86.94 420 VAL A N 1
ATOM 3170 C CA . VAL A 1 420 ? -22.734 4.198 40.476 1.00 86.94 420 VAL A CA 1
ATOM 3171 C C . VAL A 1 420 ? -24.046 4.987 40.456 1.00 86.94 420 VAL A C 1
ATOM 3173 O O . VAL A 1 420 ? -24.354 5.676 41.427 1.00 86.94 420 VAL A O 1
ATOM 3176 N N . PHE A 1 421 ? -24.807 4.957 39.360 1.00 87.19 421 PHE A N 1
ATOM 3177 C CA . PHE A 1 421 ? -26.082 5.672 39.298 1.00 87.19 421 PHE A CA 1
ATOM 3178 C C . PHE A 1 421 ? -27.171 4.924 40.074 1.00 87.19 421 PHE A C 1
ATOM 3180 O O . PHE A 1 421 ? -27.152 3.701 40.171 1.00 87.19 421 PHE A O 1
ATOM 3187 N N . THR A 1 422 ? -28.124 5.666 40.641 1.00 87.94 422 THR A N 1
ATOM 3188 C CA . THR A 1 422 ? -29.110 5.140 41.608 1.00 87.94 422 THR A CA 1
ATOM 3189 C C . THR A 1 422 ? -30.521 4.990 41.047 1.00 87.94 422 THR A C 1
ATOM 3191 O O . THR A 1 422 ? -31.397 4.449 41.720 1.00 87.94 422 THR A O 1
ATOM 3194 N N . GLU A 1 423 ? -30.760 5.481 39.834 1.00 90.38 423 GLU A N 1
ATOM 3195 C CA . GLU A 1 423 ? -32.060 5.455 39.167 1.00 90.38 423 GLU A CA 1
ATOM 3196 C C . GLU A 1 423 ? -31.931 4.779 37.803 1.00 90.38 423 GLU A C 1
ATOM 3198 O O . GLU A 1 423 ? -30.981 5.037 37.066 1.00 90.38 423 GLU A O 1
ATOM 3203 N N . LEU A 1 424 ? -32.901 3.929 37.459 1.00 95.75 424 LEU A N 1
ATOM 3204 C CA . LEU A 1 424 ? -32.946 3.248 36.170 1.00 95.75 424 LEU A CA 1
ATOM 3205 C C . LEU A 1 424 ? -34.389 3.148 35.670 1.00 95.75 424 LEU A C 1
ATOM 3207 O O . LEU A 1 424 ? -35.267 2.641 36.372 1.00 95.75 424 LEU A O 1
ATOM 3211 N N . ASP A 1 425 ? -34.620 3.612 34.444 1.00 96.31 425 ASP A N 1
ATOM 3212 C CA . ASP A 1 425 ? -35.909 3.541 33.758 1.00 96.31 425 ASP A CA 1
ATOM 3213 C C . ASP A 1 425 ? -35.781 2.712 32.478 1.00 96.31 425 ASP A C 1
ATOM 3215 O O . ASP A 1 425 ? -35.222 3.169 31.485 1.00 96.31 425 ASP A O 1
ATOM 3219 N N . VAL A 1 426 ? -36.322 1.493 32.512 1.00 97.12 426 VAL A N 1
ATOM 3220 C CA . VAL A 1 426 ? -36.396 0.581 31.356 1.00 97.12 426 VAL A CA 1
ATOM 3221 C C . VAL A 1 426 ? -37.816 0.500 30.786 1.00 97.12 426 VAL A C 1
ATOM 3223 O O . VAL A 1 426 ? -38.131 -0.381 29.980 1.00 97.12 426 VAL A O 1
ATOM 3226 N N . SER A 1 427 ? -38.713 1.406 31.199 1.00 96.19 427 SER A N 1
ATOM 3227 C CA . SER A 1 427 ? -40.128 1.376 30.808 1.00 96.19 427 SER A CA 1
ATOM 3228 C C . SER A 1 427 ? -40.355 1.604 29.310 1.00 96.19 427 SER A C 1
ATOM 3230 O O . SER A 1 427 ? -41.398 1.206 28.782 1.00 96.19 427 SER A O 1
ATOM 3232 N N . PHE A 1 428 ? -39.372 2.184 28.619 1.00 94.75 428 PHE A N 1
ATOM 3233 C CA . PHE A 1 428 ? -39.373 2.416 27.174 1.00 94.75 428 PHE A CA 1
ATOM 3234 C C . PHE A 1 428 ? -38.882 1.198 26.368 1.00 94.75 428 PHE A C 1
ATOM 3236 O O . PHE A 1 428 ? -39.258 1.030 25.207 1.00 94.75 428 PHE A O 1
ATOM 3243 N N . ASN A 1 429 ? -38.098 0.304 26.978 1.00 96.38 429 ASN A N 1
ATOM 3244 C CA . ASN A 1 429 ? -37.402 -0.793 26.296 1.00 96.38 429 ASN A CA 1
ATOM 3245 C C . ASN A 1 429 ? -38.262 -2.068 26.279 1.00 96.38 429 ASN A C 1
ATOM 3247 O O . ASN A 1 429 ? -37.984 -3.063 26.948 1.00 96.38 429 ASN A O 1
ATOM 3251 N N . THR A 1 430 ? -39.363 -2.036 25.523 1.00 95.00 430 THR A N 1
ATOM 3252 C CA . THR A 1 430 ? -40.356 -3.132 25.511 1.00 95.00 430 THR A CA 1
ATOM 3253 C C . THR A 1 430 ? -39.854 -4.449 24.908 1.00 95.00 430 THR A C 1
ATOM 3255 O O . THR A 1 430 ? -40.459 -5.490 25.160 1.00 95.00 430 THR A O 1
ATOM 3258 N N . ASN A 1 431 ? -38.749 -4.410 24.156 1.00 96.06 431 ASN A N 1
ATOM 3259 C CA . ASN A 1 431 ? -38.105 -5.580 23.557 1.00 96.06 431 ASN A CA 1
ATOM 3260 C C . ASN A 1 431 ? -37.053 -6.230 24.468 1.00 96.06 431 ASN A C 1
ATOM 3262 O O . ASN A 1 431 ? -36.441 -7.209 24.055 1.00 96.06 431 ASN A O 1
ATOM 3266 N N . LEU A 1 432 ? -36.842 -5.720 25.687 1.00 97.25 432 LEU A N 1
ATOM 3267 C CA . LEU A 1 432 ? -35.784 -6.200 26.569 1.00 97.25 432 LEU A CA 1
ATOM 3268 C C . LEU A 1 432 ? -36.041 -7.652 27.011 1.00 97.25 432 LEU A C 1
ATOM 3270 O O . LEU A 1 432 ? -36.974 -7.937 27.767 1.00 97.25 432 LEU A O 1
ATOM 3274 N N . ILE A 1 433 ? -35.195 -8.569 26.542 1.00 96.19 433 ILE A N 1
ATOM 3275 C CA . ILE A 1 433 ? -35.252 -10.009 26.817 1.00 96.19 433 ILE A CA 1
ATOM 3276 C C . ILE A 1 433 ? -34.282 -10.356 27.943 1.00 96.19 433 ILE A C 1
ATOM 3278 O O . ILE A 1 433 ? -34.683 -10.999 28.914 1.00 96.19 433 ILE A O 1
ATOM 3282 N N . ASN A 1 434 ? -33.026 -9.925 27.832 1.00 97.81 434 ASN A N 1
ATOM 3283 C CA . ASN A 1 434 ? -31.983 -10.196 28.816 1.00 97.81 434 ASN A CA 1
ATOM 3284 C C . ASN A 1 434 ? -31.681 -8.916 29.589 1.00 97.81 434 ASN A C 1
ATOM 3286 O O . ASN A 1 434 ? -31.382 -7.881 28.995 1.00 97.81 434 ASN A O 1
ATOM 3290 N N . PHE A 1 435 ? -31.760 -8.991 30.911 1.00 98.12 435 PHE A N 1
ATOM 3291 C CA . PHE A 1 435 ? -31.462 -7.863 31.777 1.00 98.12 435 PHE A CA 1
ATOM 3292 C C . PHE A 1 435 ? -30.639 -8.356 32.956 1.00 98.12 435 PHE A C 1
ATOM 3294 O O . PHE A 1 435 ? -31.114 -9.185 33.727 1.00 98.12 435 PHE A O 1
ATOM 3301 N N . GLU A 1 436 ? -29.416 -7.859 33.085 1.00 97.81 436 GLU A N 1
ATOM 3302 C CA . GLU A 1 436 ? -28.564 -8.119 34.239 1.00 97.81 436 GLU A CA 1
ATOM 3303 C C . GLU A 1 436 ? -28.234 -6.799 34.927 1.00 97.81 436 GLU A C 1
ATOM 3305 O O . GLU A 1 436 ? -27.726 -5.876 34.294 1.00 97.81 436 GLU A O 1
ATOM 3310 N N . LEU A 1 437 ? -28.514 -6.722 36.224 1.00 96.00 437 LEU A N 1
ATOM 3311 C CA . LEU A 1 437 ? -28.220 -5.569 37.064 1.00 96.00 437 LEU A CA 1
ATOM 3312 C C . LEU A 1 437 ? -27.580 -6.065 38.366 1.00 96.00 437 LEU A C 1
ATOM 3314 O O . LEU A 1 437 ? -28.286 -6.543 39.250 1.00 96.00 437 LEU A O 1
ATOM 3318 N N . ILE A 1 438 ? -26.249 -6.020 38.455 1.00 93.12 438 ILE A N 1
ATOM 3319 C CA . ILE A 1 438 ? -25.484 -6.660 39.545 1.00 93.12 438 ILE A CA 1
ATOM 3320 C C . ILE A 1 438 ? -24.447 -5.699 40.137 1.00 93.12 438 ILE A C 1
ATOM 3322 O O . ILE A 1 438 ? -23.836 -4.916 39.405 1.00 93.12 438 ILE A O 1
ATOM 3326 N N . ASP A 1 439 ? -24.224 -5.792 41.448 1.00 89.94 439 ASP A N 1
ATOM 3327 C CA . ASP A 1 439 ? -23.250 -5.011 42.216 1.00 89.94 439 ASP A CA 1
ATOM 3328 C C . ASP A 1 439 ? -23.463 -3.495 42.048 1.00 89.94 439 ASP A C 1
ATOM 3330 O O . ASP A 1 439 ? -22.611 -2.783 41.520 1.00 89.94 439 ASP A O 1
ATOM 3334 N N . HIS A 1 440 ? -24.623 -2.982 42.459 1.00 90.94 440 HIS A N 1
ATOM 3335 C CA . HIS A 1 440 ? -25.012 -1.577 42.259 1.00 90.94 440 HIS A CA 1
ATOM 3336 C C . HIS A 1 440 ? -25.778 -0.983 43.456 1.00 90.94 440 HIS A C 1
ATOM 3338 O O . HIS A 1 440 ? -26.267 -1.705 44.322 1.00 90.94 440 HIS A O 1
ATOM 3344 N N . ASP A 1 441 ? -26.007 0.336 43.439 1.00 89.50 441 ASP A N 1
ATOM 3345 C CA . ASP A 1 441 ? -26.775 1.054 44.478 1.00 89.50 441 ASP A CA 1
ATOM 3346 C C . ASP A 1 441 ? -28.264 1.310 44.124 1.00 89.50 441 ASP A C 1
ATOM 3348 O O . ASP A 1 441 ? -29.007 1.919 44.898 1.00 89.50 441 ASP A O 1
ATOM 3352 N N . ILE A 1 442 ? -28.744 0.862 42.956 1.00 93.12 442 ILE A N 1
ATOM 3353 C CA . ILE A 1 442 ? -30.162 0.972 42.555 1.00 93.12 442 ILE A CA 1
ATOM 3354 C C . ILE A 1 442 ? -31.059 0.113 43.456 1.00 93.12 442 ILE A C 1
ATOM 3356 O O . ILE A 1 442 ? -30.833 -1.078 43.632 1.00 93.12 442 ILE A O 1
ATOM 3360 N N . THR A 1 443 ? -32.145 0.699 43.961 1.00 93.25 443 THR A N 1
ATOM 3361 C CA . THR A 1 443 ? -33.149 -0.006 44.791 1.00 93.25 443 THR A CA 1
ATOM 3362 C C . THR A 1 443 ? -34.483 -0.229 44.072 1.00 93.25 443 THR A C 1
ATOM 3364 O O . THR A 1 443 ? -35.281 -1.091 44.454 1.00 93.25 443 THR A O 1
ATOM 3367 N N . CYS A 1 444 ? -34.738 0.530 43.005 1.00 95.00 444 CYS A N 1
ATOM 3368 C CA . CYS A 1 444 ? -35.958 0.444 42.216 1.00 95.00 444 CYS A CA 1
ATOM 3369 C C . CYS A 1 444 ? -35.656 0.621 40.728 1.00 95.00 444 CYS A C 1
ATOM 3371 O O . CYS A 1 444 ? -35.033 1.602 40.327 1.00 95.00 444 CYS A O 1
ATOM 3373 N N . VAL A 1 445 ? -36.144 -0.317 39.917 1.00 97.31 445 VAL A N 1
ATOM 3374 C CA . VAL A 1 445 ? -36.117 -0.250 38.455 1.00 97.31 445 VAL A CA 1
ATOM 3375 C C . VAL A 1 445 ? -37.511 0.121 37.967 1.00 97.31 445 VAL A C 1
ATOM 3377 O O . VAL A 1 445 ? -38.494 -0.590 38.218 1.00 97.31 445 VAL A O 1
ATOM 3380 N N . LYS A 1 446 ? -37.608 1.248 37.261 1.00 97.69 446 LYS A N 1
ATOM 3381 C CA . LYS A 1 446 ? -38.869 1.706 36.691 1.00 97.69 446 LYS A CA 1
ATOM 3382 C C . LYS A 1 446 ? -39.187 0.919 35.422 1.00 97.69 446 LYS A C 1
ATOM 3384 O O . LYS A 1 446 ? -38.380 0.842 34.500 1.00 97.69 446 LYS A O 1
ATOM 3389 N N . VAL A 1 447 ? -40.386 0.349 35.390 1.00 97.62 447 VAL A N 1
ATOM 3390 C CA . VAL A 1 447 ? -40.911 -0.494 34.307 1.00 97.62 447 VAL A CA 1
ATOM 3391 C C . VAL A 1 447 ? -42.286 0.005 33.864 1.00 97.62 447 VAL A C 1
ATOM 3393 O O . VAL A 1 447 ? -42.956 0.749 34.584 1.00 97.62 447 VAL A O 1
ATOM 3396 N N . ASN A 1 448 ? -42.742 -0.402 32.681 1.00 96.62 448 ASN A N 1
ATOM 3397 C CA . ASN A 1 448 ? -44.125 -0.173 32.258 1.00 96.62 448 ASN A CA 1
ATOM 3398 C C . ASN A 1 448 ? -45.073 -1.269 32.789 1.00 96.62 448 ASN A C 1
ATOM 3400 O O . ASN A 1 448 ? -44.643 -2.279 33.345 1.00 96.62 448 ASN A O 1
ATOM 3404 N N . GLN A 1 449 ? -46.385 -1.082 32.604 1.00 97.19 449 GLN A N 1
ATOM 3405 C CA . GLN A 1 449 ? -47.393 -2.035 33.090 1.00 97.19 449 GLN A CA 1
ATOM 3406 C C . GLN A 1 449 ? -47.220 -3.442 32.503 1.00 97.19 449 GLN A C 1
ATOM 3408 O O . GLN A 1 449 ? -47.376 -4.421 33.223 1.00 97.19 449 GLN A O 1
ATOM 3413 N N . GLN A 1 450 ? -46.875 -3.551 31.218 1.00 95.19 450 GLN A N 1
ATOM 3414 C CA . GLN A 1 450 ? -46.720 -4.842 30.547 1.00 95.19 450 GLN A CA 1
ATOM 3415 C C . GLN A 1 450 ? -45.526 -5.632 31.098 1.00 95.19 450 GLN A C 1
ATOM 3417 O O . GLN A 1 450 ? -45.644 -6.835 31.316 1.00 95.19 450 GLN A O 1
ATOM 3422 N N . GLN A 1 451 ? -44.399 -4.959 31.337 1.00 96.50 451 GLN A N 1
ATOM 3423 C CA . GLN A 1 451 ? -43.223 -5.547 31.979 1.00 96.50 451 GLN A CA 1
ATOM 3424 C C . GLN A 1 451 ? -43.543 -5.950 33.426 1.00 96.50 451 GLN A C 1
ATOM 3426 O O . GLN A 1 451 ? -43.240 -7.068 33.823 1.00 96.50 451 GLN A O 1
ATOM 3431 N N . LEU A 1 452 ? -44.215 -5.087 34.201 1.00 96.69 452 LEU A N 1
ATOM 3432 C CA . LEU A 1 452 ? -44.554 -5.368 35.602 1.00 96.69 452 LEU A CA 1
ATOM 3433 C C . LEU A 1 452 ? -45.488 -6.576 35.765 1.00 96.69 452 LEU A C 1
ATOM 3435 O O . LEU A 1 452 ? -45.320 -7.365 36.694 1.00 96.69 452 LEU A O 1
ATOM 3439 N N . ASP A 1 453 ? -46.460 -6.726 34.862 1.00 96.12 453 ASP A N 1
ATOM 3440 C CA . ASP A 1 453 ? -47.401 -7.850 34.872 1.00 96.12 453 ASP A CA 1
ATOM 3441 C C . ASP A 1 453 ? -46.711 -9.195 34.575 1.00 96.12 453 ASP A C 1
ATOM 3443 O O . ASP A 1 453 ? -47.228 -10.248 34.957 1.00 96.12 453 ASP A O 1
ATOM 3447 N N . ASN A 1 454 ? -45.559 -9.176 33.891 1.00 94.25 454 ASN A N 1
ATOM 3448 C CA . ASN A 1 454 ? -44.817 -10.369 33.495 1.00 94.25 454 ASN A CA 1
ATOM 3449 C C . ASN A 1 454 ? -43.307 -10.099 33.388 1.00 94.25 454 ASN A C 1
ATOM 3451 O O . ASN A 1 454 ? -42.761 -10.008 32.286 1.00 94.25 454 ASN A O 1
ATOM 3455 N N . ILE A 1 455 ? -42.640 -10.000 34.539 1.00 94.31 455 ILE A N 1
ATOM 3456 C CA . ILE A 1 455 ? -41.181 -9.860 34.601 1.00 94.31 455 ILE A CA 1
ATOM 3457 C C . ILE A 1 455 ? -40.528 -11.123 34.005 1.00 94.31 455 ILE A C 1
ATOM 3459 O O . ILE A 1 455 ? -40.795 -12.225 34.502 1.00 94.31 455 ILE A O 1
ATOM 3463 N N . PRO A 1 456 ? -39.693 -11.009 32.953 1.00 93.56 456 PRO A N 1
ATOM 3464 C CA . PRO A 1 456 ? -39.041 -12.163 32.341 1.00 93.56 456 PRO A CA 1
ATOM 3465 C C . PRO A 1 456 ? -38.129 -12.911 33.321 1.00 93.56 456 PRO A C 1
ATOM 3467 O O . PRO A 1 456 ? -37.411 -12.308 34.110 1.00 93.56 456 PRO A O 1
ATOM 3470 N N . SER A 1 457 ? -38.093 -14.244 33.242 1.00 94.19 457 SER A N 1
ATOM 3471 C CA . SER A 1 457 ? -37.229 -15.068 34.108 1.00 94.19 457 SER A CA 1
ATOM 3472 C C . SER A 1 457 ? -35.732 -14.923 33.817 1.00 94.19 457 SER A C 1
ATOM 3474 O O . SER A 1 457 ? -34.908 -15.397 34.590 1.00 94.19 457 SER A O 1
ATOM 3476 N N . THR A 1 458 ? -35.396 -14.345 32.667 1.00 96.44 458 THR A N 1
ATOM 3477 C CA . THR A 1 458 ? -34.042 -13.986 32.226 1.00 96.44 458 THR A CA 1
ATOM 3478 C C . THR A 1 458 ? -33.550 -12.681 32.847 1.00 96.44 458 THR A C 1
ATOM 3480 O O . THR A 1 458 ? -32.390 -12.334 32.661 1.00 96.44 458 THR A O 1
ATOM 3483 N N . TRP A 1 459 ? -34.409 -11.950 33.563 1.00 97.38 459 TRP A N 1
ATOM 3484 C CA . TRP A 1 459 ? -34.006 -10.756 34.291 1.00 97.38 459 TRP A CA 1
ATOM 3485 C C . TRP A 1 459 ? -33.374 -11.159 35.622 1.00 97.38 459 TRP A C 1
ATOM 3487 O O . TRP A 1 459 ? -34.002 -11.826 36.449 1.00 97.38 459 TRP A O 1
ATOM 3497 N N . VAL A 1 460 ? -32.125 -10.753 35.817 1.00 96.88 460 VAL A N 1
ATOM 3498 C CA . VAL A 1 460 ? -31.314 -11.063 36.990 1.00 96.88 460 VAL A CA 1
ATOM 3499 C C . VAL A 1 460 ? -30.893 -9.752 37.635 1.00 96.88 460 VAL A C 1
ATOM 3501 O O . VAL A 1 460 ? -30.234 -8.926 37.011 1.00 96.88 460 VAL A O 1
ATOM 3504 N N . THR A 1 461 ? -31.277 -9.562 38.892 1.00 95.81 461 THR A N 1
ATOM 3505 C CA . THR A 1 461 ? -30.937 -8.368 39.669 1.00 95.81 461 THR A CA 1
ATOM 3506 C C . THR A 1 461 ? -30.422 -8.751 41.045 1.00 95.81 461 THR A C 1
ATOM 3508 O O . THR A 1 461 ? -30.706 -9.855 41.528 1.00 95.81 461 THR A O 1
ATOM 3511 N N . ASP A 1 462 ? -29.750 -7.820 41.718 1.00 92.94 462 ASP A N 1
ATOM 3512 C CA . ASP A 1 462 ? -29.450 -7.977 43.138 1.00 92.94 462 ASP A CA 1
ATOM 3513 C C . ASP A 1 462 ? -30.746 -8.169 43.963 1.00 92.94 462 ASP A C 1
ATOM 3515 O O . ASP A 1 462 ? -31.805 -7.635 43.602 1.00 92.94 462 ASP A O 1
ATOM 3519 N N . PRO A 1 463 ? -30.712 -8.933 45.077 1.00 89.12 463 PRO A N 1
ATOM 3520 C CA . PRO A 1 463 ? -31.923 -9.344 45.799 1.00 89.12 463 PRO A CA 1
ATOM 3521 C C . PRO A 1 463 ? -32.782 -8.207 46.369 1.00 89.12 463 PRO A C 1
ATOM 3523 O O . PRO A 1 463 ? -33.941 -8.439 46.713 1.00 89.12 463 PRO A O 1
ATOM 3526 N N . GLU A 1 464 ? -32.218 -7.007 46.525 1.00 89.38 464 GLU A N 1
ATOM 3527 C CA . GLU A 1 464 ? -32.901 -5.848 47.113 1.00 89.38 464 GLU A CA 1
ATOM 3528 C C . GLU A 1 464 ? -33.644 -4.985 46.078 1.00 89.38 464 GLU A C 1
ATOM 3530 O O . GLU A 1 464 ? -34.386 -4.075 46.453 1.00 89.38 464 GLU A O 1
ATOM 3535 N N . VAL A 1 465 ? -33.498 -5.285 44.783 1.00 95.12 465 VAL A N 1
ATOM 3536 C CA . VAL A 1 465 ? -34.126 -4.524 43.697 1.00 95.12 465 VAL A CA 1
ATOM 3537 C C . VAL A 1 465 ? -35.616 -4.825 43.592 1.00 95.12 465 VAL A C 1
ATOM 3539 O O . VAL A 1 465 ? -36.052 -5.977 43.557 1.00 95.12 465 VAL A O 1
ATOM 3542 N N . THR A 1 466 ? -36.411 -3.764 43.472 1.00 95.00 466 THR A N 1
ATOM 3543 C CA . THR A 1 466 ? -37.848 -3.852 43.190 1.00 95.00 466 THR A CA 1
ATOM 3544 C C . THR A 1 466 ? -38.191 -3.287 41.813 1.00 95.00 466 THR A C 1
ATOM 3546 O O . THR A 1 466 ? -37.530 -2.376 41.323 1.00 95.00 466 THR A O 1
ATOM 3549 N N . TYR A 1 467 ? -39.254 -3.805 41.192 1.00 96.88 467 TYR A N 1
ATOM 3550 C CA . TYR A 1 467 ? -39.809 -3.270 39.944 1.00 96.88 467 TYR A CA 1
ATOM 3551 C C . TYR A 1 467 ? -41.084 -2.477 40.236 1.00 96.88 467 TYR A C 1
ATOM 3553 O O . TYR A 1 467 ? -41.973 -2.969 40.937 1.00 96.88 467 TYR A O 1
ATOM 3561 N N . SER A 1 468 ? -41.199 -1.261 39.700 1.00 96.81 468 SER A N 1
ATOM 3562 C CA . SER A 1 468 ? -42.358 -0.389 39.940 1.00 96.81 468 SER A CA 1
ATOM 3563 C C . SER A 1 468 ? -42.680 0.498 38.738 1.00 96.81 468 SER A C 1
ATOM 3565 O O . SER A 1 468 ? -41.814 0.820 37.933 1.00 96.81 468 SER A O 1
ATOM 3567 N N . LEU A 1 469 ? -43.930 0.962 38.643 1.00 96.69 469 LEU A N 1
ATOM 3568 C CA . LEU A 1 469 ? -44.324 2.006 37.684 1.00 96.69 469 LEU A CA 1
ATOM 3569 C C . LEU A 1 469 ? -43.795 3.394 38.083 1.00 96.69 469 LEU A C 1
ATOM 3571 O O . LEU A 1 469 ? -43.677 4.281 37.242 1.00 96.69 469 LEU A O 1
ATOM 3575 N N . ASN A 1 470 ? -43.525 3.591 39.378 1.00 93.25 470 ASN A N 1
ATOM 3576 C CA . ASN A 1 470 ? -42.991 4.823 39.954 1.00 93.25 470 ASN A CA 1
ATOM 3577 C C . ASN A 1 470 ? -41.986 4.466 41.056 1.00 93.25 470 ASN A C 1
ATOM 3579 O O . ASN A 1 470 ? -42.366 3.828 42.039 1.00 93.25 470 ASN A O 1
ATOM 3583 N N . CYS A 1 471 ? -40.738 4.902 40.904 1.00 88.94 471 CYS A N 1
ATOM 3584 C CA . CYS A 1 471 ? -39.659 4.694 41.877 1.00 88.94 471 CYS A CA 1
ATOM 3585 C C . CYS A 1 471 ? -39.480 5.869 42.862 1.00 88.94 471 CYS A C 1
ATOM 3587 O O . CYS A 1 471 ? -38.455 5.950 43.527 1.00 88.94 471 CYS A O 1
ATOM 3589 N N . ASN A 1 472 ? -40.475 6.768 42.936 1.00 72.62 472 ASN A N 1
ATOM 3590 C CA . ASN A 1 472 ? -40.482 7.963 43.795 1.00 72.62 472 ASN A CA 1
ATOM 3591 C C . ASN A 1 472 ? -40.663 7.659 45.284 1.00 72.62 472 ASN A C 1
ATOM 3593 O O . ASN A 1 472 ? -41.529 6.810 45.608 1.00 72.62 472 ASN A O 1
#

Secondary structure (DSSP, 8-state):
--TTS--TTTTT--SS-SSS-TTT-S-TT--TT--B-TTS-BGGG--SS-SSS-TTT-SSTTPPTT--B-TTS-BGGG--SS-SSS-TTT-SS-SPPTT--B-TTS-BTTT--SS-SSS-TTT-SSSSPPTT--B-TTS-BTTT--SS-SSS-TTT-S-TTPPTT--B-TTS-B---EEE---HHHHHHHHHHTS-SS-SSEEEHHHHTT-SEEEEEEEES--TTGGG-TT--EEEEEEEEESSEE--TTS--SEEEEES-EETTEE-TT-SS--EEEEESS-B--SEEE--TT--EEEEESSEEEEEEEE--TT--EEEEES-EEEEEEEE--TT--EEEEE-SSSS--EEEEEEEES-TT--EEEEESEEEEEEEES-TT--EEEEE--TTSS----------TT-TT--EEEEES-----EE-TT-TT--EEEEESS---EEE--HHHHHT--TTEEE-TT-EEES---